Protein AF-A0A1V5RDX8-F1 (afdb_monomer_lite)

Foldseek 3Di:
DVVVLVVLVCVLVVVVVVVVVVVCVVPPPDDDLVLLLLLLLLLLLVVCVPPQKAALVSSCVSSVHDSVCLVVSVVVCVVVQQWDDDDRITGGDPVSLLSSLLLQLQLQLQLQCCCPPVVDDPLCSNVVSSVVSVVDDPVRSVVSCVVSVNDQAGQQQAGRADNVRDGDDRDFDQLLPDDAFAKWFWRHADCPPVVLVVVCVVVPNGGRWIKHFHDDDVQWTWIDTPNDIDIDGSVSSRRTGTDHDDFDKDFQLPADAQKKFFWQDQADDPVLVVLCVVLVHDHGWMKHFHDADLVRPFTWIHTPNGIRTDGSVNSRRIITRPSGMDGHDHDDDDVVVVVVVSLVVCCVPPNDVVSVVVVLVLQFLLLLLLLLLQALLLLLLLLCLCLPPNLQLLQLLVVLLVLQLLLLLLLLLLCLQQVAFLLQVCQVPDDLVVLVVLLVLLLLLLLLSLLLLLQLLLVLCCLQPVDASLVSSVVLLVLLVVLVVCVVVPPVSSRVLLSVLLVLLLVLLVVLCVLLVFDPVSNVCSNPPNDQPPPCLLSSLSNSLSNRFLLSSRSSSNVSSVVHDPPDDPVSSVVSSVSSSVSNVVNSVSSSVSSSSSSNSSNSLNVPPPDPDSDLVCSLVSCCVPRHNSSSNSSSSSSNSSSSSNSSSSLVSSQSSCCSSPVDGDDSSVSSCSSSVVSSVCVVVVPDSVVSSLSSSLSRLVSSLVRLVSSLVQLQDCVSRPVRRDDPVSSVVSVVSSVVSNVSSVVNNCVVVPD

Radius of gyration: 32.5 Å; chains: 1; bounding box: 76×80×88 Å

pLDDT: mean 79.12, std 12.33, range [37.78, 95.94]

Structure (mmCIF, N/CA/C/O backbone):
data_AF-A0A1V5RDX8-F1
#
_entry.id   AF-A0A1V5RDX8-F1
#
loop_
_atom_site.group_PDB
_atom_site.id
_atom_site.type_symbol
_atom_site.label_atom_id
_atom_site.label_alt_id
_atom_site.label_comp_id
_atom_site.label_asym_id
_atom_site.label_entity_id
_atom_site.label_seq_id
_atom_site.pdbx_PDB_ins_code
_atom_site.Cartn_x
_atom_site.Cartn_y
_atom_site.Cartn_z
_atom_site.occupancy
_atom_site.B_iso_or_equiv
_atom_site.auth_seq_id
_atom_site.auth_comp_id
_atom_site.auth_asym_id
_atom_site.auth_atom_id
_atom_site.pdbx_PDB_model_num
ATOM 1 N N . MET A 1 1 ? 13.858 -22.952 -19.327 1.00 38.81 1 MET A N 1
ATOM 2 C CA . MET A 1 1 ? 12.716 -22.166 -18.812 1.00 38.81 1 MET A CA 1
ATOM 3 C C . MET A 1 1 ? 11.873 -22.898 -17.757 1.00 38.81 1 MET A C 1
ATOM 5 O O . MET A 1 1 ? 11.894 -22.428 -16.626 1.00 38.81 1 MET A O 1
ATOM 9 N N . PRO A 1 2 ? 11.204 -24.046 -18.005 1.00 37.78 2 PRO A N 1
ATOM 10 C CA . PRO A 1 2 ? 10.277 -24.633 -17.017 1.00 37.78 2 PRO A CA 1
ATOM 11 C C . PRO A 1 2 ? 10.970 -25.169 -15.751 1.00 37.78 2 PRO A C 1
ATOM 13 O O . PRO A 1 2 ? 10.475 -24.981 -14.645 1.00 37.78 2 PRO A O 1
ATOM 16 N N . TYR A 1 3 ? 12.163 -25.757 -15.886 1.00 42.75 3 TYR A N 1
ATOM 17 C CA . TYR A 1 3 ? 12.921 -26.300 -14.751 1.00 42.75 3 TYR A CA 1
ATOM 18 C C . TYR A 1 3 ? 13.450 -25.226 -13.787 1.00 42.75 3 TYR A C 1
ATOM 20 O O . TYR A 1 3 ? 13.586 -25.499 -12.600 1.00 42.75 3 TYR A O 1
ATOM 28 N N . LEU A 1 4 ? 13.700 -24.003 -14.274 1.00 42.28 4 LEU A N 1
ATOM 29 C CA . LEU A 1 4 ? 14.187 -22.892 -13.451 1.00 42.28 4 LEU A CA 1
ATOM 30 C C . LEU A 1 4 ? 13.054 -22.303 -12.597 1.00 42.28 4 LEU A C 1
ATOM 32 O O . LEU A 1 4 ? 13.246 -22.083 -11.408 1.00 42.28 4 LEU A O 1
ATOM 36 N N . LEU A 1 5 ? 11.858 -22.131 -13.179 1.00 42.00 5 LEU A N 1
ATOM 37 C CA . LEU A 1 5 ? 10.647 -21.712 -12.462 1.00 42.00 5 LEU A CA 1
ATOM 38 C C . LEU A 1 5 ? 10.275 -22.734 -11.377 1.00 42.00 5 LEU A C 1
ATOM 40 O O . LEU A 1 5 ? 10.030 -22.358 -10.235 1.00 42.00 5 LEU A O 1
ATOM 44 N N . VAL A 1 6 ? 10.286 -24.029 -11.714 1.00 50.59 6 VAL A N 1
ATOM 45 C CA . VAL A 1 6 ? 10.005 -25.107 -10.752 1.00 50.59 6 VAL A CA 1
ATOM 46 C C . VAL A 1 6 ? 11.043 -25.124 -9.634 1.00 50.59 6 VAL A C 1
ATOM 48 O O . VAL A 1 6 ? 10.669 -25.263 -8.475 1.00 50.59 6 VAL A O 1
ATOM 51 N N . PHE A 1 7 ? 12.325 -24.931 -9.950 1.00 56.12 7 PHE A N 1
ATOM 52 C CA . PHE A 1 7 ? 13.384 -24.848 -8.947 1.00 56.12 7 PHE A CA 1
ATOM 53 C C . PHE A 1 7 ? 13.219 -23.629 -8.029 1.00 56.12 7 PHE A C 1
ATOM 55 O O . PHE A 1 7 ? 13.291 -23.779 -6.815 1.00 56.12 7 PHE A O 1
ATOM 62 N N . LEU A 1 8 ? 12.926 -22.443 -8.573 1.00 43.88 8 LEU A N 1
ATOM 63 C CA . LEU A 1 8 ? 12.753 -21.217 -7.786 1.00 43.88 8 LEU A CA 1
ATOM 64 C C . LEU A 1 8 ? 11.524 -21.299 -6.873 1.00 43.88 8 LEU A C 1
ATOM 66 O O . LEU A 1 8 ? 11.612 -21.007 -5.683 1.00 43.88 8 LEU A O 1
ATOM 70 N N . VAL A 1 9 ? 10.394 -21.771 -7.409 1.00 51.12 9 VAL A N 1
ATOM 71 C CA . VAL A 1 9 ? 9.170 -22.007 -6.634 1.00 51.12 9 VAL A CA 1
ATOM 72 C C . VAL A 1 9 ? 9.411 -23.086 -5.580 1.00 51.12 9 VAL A C 1
ATOM 74 O O . VAL A 1 9 ? 9.002 -22.908 -4.439 1.00 51.12 9 VAL A O 1
ATOM 77 N N . ALA A 1 10 ? 10.124 -24.168 -5.907 1.00 54.22 10 ALA A N 1
ATOM 78 C CA . ALA A 1 10 ? 10.460 -25.213 -4.944 1.00 54.22 10 ALA A CA 1
ATOM 79 C C . ALA A 1 10 ? 11.384 -24.706 -3.832 1.00 54.22 10 ALA A C 1
ATOM 81 O O . ALA A 1 10 ? 11.158 -25.043 -2.675 1.00 54.22 10 ALA A O 1
ATOM 82 N N . VAL A 1 11 ? 12.381 -23.875 -4.146 1.00 54.81 11 VAL A N 1
ATOM 83 C CA . VAL A 1 11 ? 13.284 -23.269 -3.155 1.00 54.81 11 VAL A CA 1
ATOM 84 C C . VAL A 1 11 ? 12.522 -22.304 -2.252 1.00 54.81 11 VAL A C 1
ATOM 86 O O . VAL A 1 11 ? 12.667 -22.379 -1.033 1.00 54.81 11 VAL A O 1
ATOM 89 N N . ILE A 1 12 ? 11.663 -21.449 -2.813 1.00 47.59 12 ILE A N 1
ATOM 90 C CA . ILE A 1 12 ? 10.869 -20.506 -2.020 1.00 47.59 12 ILE A CA 1
ATOM 91 C C . ILE A 1 12 ? 9.859 -21.254 -1.144 1.00 47.59 12 ILE A C 1
ATOM 93 O O . ILE A 1 12 ? 9.809 -21.016 0.059 1.00 47.59 12 ILE A O 1
ATOM 97 N N . VAL A 1 13 ? 9.120 -22.220 -1.697 1.00 58.03 13 VAL A N 1
ATOM 98 C CA . VAL A 1 13 ? 8.185 -23.060 -0.930 1.00 58.03 13 VAL A CA 1
ATOM 99 C C . VAL A 1 13 ? 8.927 -23.863 0.138 1.00 58.03 13 VAL A C 1
ATOM 101 O O . VAL A 1 13 ? 8.455 -23.932 1.269 1.00 58.03 13 VAL A O 1
ATOM 104 N N . ALA A 1 14 ? 10.100 -24.425 -0.162 1.00 55.81 14 ALA A N 1
ATOM 105 C CA . ALA A 1 14 ? 10.909 -25.153 0.813 1.00 55.81 14 ALA A CA 1
ATOM 106 C C . ALA A 1 14 ? 11.400 -24.246 1.948 1.00 55.81 14 ALA A C 1
ATOM 108 O O . ALA A 1 14 ? 11.361 -24.663 3.102 1.00 55.81 14 ALA A O 1
ATOM 109 N N . LEU A 1 15 ? 11.799 -23.005 1.655 1.00 47.47 15 LEU A N 1
ATOM 110 C CA . LEU A 1 15 ? 12.188 -22.015 2.663 1.00 47.47 15 LEU A CA 1
ATOM 111 C C . LEU A 1 15 ? 10.989 -21.580 3.517 1.00 47.47 15 LEU A C 1
ATOM 113 O O . LEU A 1 15 ? 11.084 -21.576 4.744 1.00 47.47 15 LEU A O 1
ATOM 117 N N . SER A 1 16 ? 9.833 -21.304 2.905 1.00 43.62 16 SER A N 1
ATOM 118 C CA . SER A 1 16 ? 8.594 -20.976 3.623 1.00 43.62 16 SER A CA 1
ATOM 119 C C . SER A 1 16 ? 8.121 -22.137 4.506 1.00 43.62 16 SER A C 1
ATOM 121 O O . SER A 1 16 ? 7.745 -21.934 5.660 1.00 43.62 16 SER A O 1
ATOM 123 N N . VAL A 1 17 ? 8.195 -23.375 4.006 1.00 58.47 17 VAL A N 1
ATOM 124 C CA . VAL A 1 17 ? 7.858 -24.588 4.763 1.00 58.47 17 VAL A CA 1
ATOM 125 C C . VAL A 1 17 ? 8.880 -24.844 5.867 1.00 58.47 17 VAL A C 1
ATOM 127 O O . VAL A 1 17 ? 8.475 -25.187 6.972 1.00 58.47 17 VAL A O 1
ATOM 130 N N . ALA A 1 18 ? 10.178 -24.639 5.634 1.00 48.19 18 ALA A N 1
ATOM 131 C CA . ALA A 1 18 ? 11.211 -24.786 6.658 1.00 48.19 18 ALA A CA 1
ATOM 132 C C . ALA A 1 18 ? 10.995 -23.809 7.820 1.00 48.19 18 ALA A C 1
ATOM 134 O O . ALA A 1 18 ? 11.092 -24.218 8.975 1.00 48.19 18 ALA A O 1
ATOM 135 N N . VAL A 1 19 ? 10.606 -22.562 7.535 1.00 46.12 19 VAL A N 1
ATOM 136 C CA . VAL A 1 19 ? 10.220 -21.571 8.554 1.00 46.12 19 VAL A CA 1
ATOM 137 C C . VAL A 1 19 ? 8.984 -22.034 9.333 1.00 46.12 19 VAL A C 1
ATOM 139 O O . VAL A 1 19 ? 9.003 -22.042 10.563 1.00 46.12 19 VAL A O 1
ATOM 142 N N . VAL A 1 20 ? 7.941 -22.516 8.647 1.00 49.28 20 VAL A N 1
ATOM 143 C CA . VAL A 1 20 ? 6.720 -23.048 9.286 1.00 49.28 20 VAL A CA 1
ATOM 144 C C . VAL A 1 20 ? 6.994 -24.323 10.096 1.00 49.28 20 VAL A C 1
ATOM 146 O O . VAL A 1 20 ? 6.368 -24.545 11.132 1.00 49.28 20 VAL A O 1
ATOM 149 N N . VAL A 1 21 ? 7.924 -25.176 9.663 1.00 53.78 21 VAL A N 1
ATOM 150 C CA . VAL A 1 21 ? 8.301 -26.424 10.345 1.00 53.78 21 VAL A CA 1
ATOM 151 C C . VAL A 1 21 ? 9.189 -26.148 11.554 1.00 53.78 21 VAL A C 1
ATOM 153 O O . VAL A 1 21 ? 8.925 -26.725 12.610 1.00 53.78 21 VAL A O 1
ATOM 156 N N . LEU A 1 22 ? 10.180 -25.253 11.445 1.00 46.34 22 LEU A N 1
ATOM 157 C CA . LEU A 1 22 ? 10.946 -24.776 12.602 1.00 46.34 22 LEU A CA 1
ATOM 158 C C . LEU A 1 22 ? 10.007 -24.146 13.637 1.00 46.34 22 LEU A C 1
ATOM 160 O O . LEU A 1 22 ? 10.119 -24.458 14.818 1.00 46.34 22 LEU A O 1
ATOM 164 N N . TRP A 1 23 ? 9.023 -23.364 13.186 1.00 42.22 23 TRP A N 1
ATOM 165 C CA . TRP A 1 23 ? 7.994 -22.753 14.029 1.00 42.22 23 TRP A CA 1
ATOM 166 C C . TRP A 1 23 ? 7.042 -23.772 14.681 1.00 42.22 23 TRP A C 1
ATOM 168 O O . TRP A 1 23 ? 6.781 -23.724 15.880 1.00 42.22 23 TRP A O 1
ATOM 178 N N . ARG A 1 24 ? 6.568 -24.779 13.935 1.00 43.88 24 ARG A N 1
ATOM 179 C CA . ARG A 1 24 ? 5.752 -25.876 14.495 1.00 43.88 24 ARG A CA 1
ATOM 180 C C . ARG A 1 24 ? 6.526 -26.756 15.473 1.00 43.88 24 ARG A C 1
ATOM 182 O O . ARG A 1 24 ? 5.892 -27.444 16.274 1.00 43.88 24 ARG A O 1
ATOM 189 N N . ARG A 1 25 ? 7.858 -26.796 15.373 1.00 40.78 25 ARG A N 1
ATOM 190 C CA . ARG A 1 25 ? 8.736 -27.486 16.328 1.00 40.78 25 ARG A CA 1
ATOM 191 C C . ARG A 1 25 ? 8.948 -26.665 17.594 1.00 40.78 25 ARG A C 1
ATOM 193 O O . ARG A 1 25 ? 8.977 -27.261 18.663 1.00 40.78 25 ARG A O 1
ATOM 200 N N . THR A 1 26 ? 9.031 -25.339 17.492 1.00 41.22 26 THR A N 1
ATOM 201 C CA . THR A 1 26 ? 9.146 -24.458 18.663 1.00 41.22 26 THR A CA 1
ATOM 202 C C . THR A 1 26 ? 7.816 -24.261 19.396 1.00 41.22 26 THR A C 1
ATOM 204 O O . THR A 1 26 ? 7.826 -24.151 20.615 1.00 41.22 26 THR A O 1
ATOM 207 N N . GLN A 1 27 ? 6.664 -24.318 18.713 1.00 40.34 27 GLN A N 1
ATOM 208 C CA . GLN A 1 27 ? 5.345 -24.189 19.359 1.00 40.34 27 GLN A CA 1
ATOM 209 C C . GLN A 1 27 ? 4.796 -25.471 20.006 1.00 40.34 27 GLN A C 1
ATOM 211 O O . GLN A 1 27 ? 3.958 -25.392 20.898 1.00 40.34 27 GLN A O 1
ATOM 216 N N . ARG A 1 28 ? 5.243 -26.667 19.600 1.00 40.19 28 ARG A N 1
ATOM 217 C CA . ARG A 1 28 ? 4.659 -27.933 20.094 1.00 40.19 28 ARG A CA 1
ATOM 218 C C . ARG A 1 28 ? 5.062 -28.338 21.517 1.00 40.19 28 ARG A C 1
ATOM 220 O O . ARG A 1 28 ? 4.609 -29.383 21.971 1.00 40.19 28 ARG A O 1
ATOM 227 N N . VAL A 1 29 ? 5.894 -27.560 22.206 1.00 42.00 29 VAL A N 1
ATOM 228 C CA . VAL A 1 29 ? 6.533 -28.002 23.456 1.00 42.00 29 VAL A CA 1
ATOM 229 C C . VAL A 1 29 ? 5.959 -27.352 24.733 1.00 42.00 29 VAL A C 1
ATOM 231 O O . VAL A 1 29 ? 6.388 -27.762 25.801 1.00 42.00 29 VAL A O 1
ATOM 234 N N . ALA A 1 30 ? 4.961 -26.443 24.709 1.00 41.06 30 ALA A N 1
ATOM 235 C CA . ALA A 1 30 ? 4.576 -25.772 25.976 1.00 41.06 30 ALA A CA 1
ATOM 236 C C . ALA A 1 30 ? 3.108 -25.391 26.305 1.00 41.06 30 ALA A C 1
ATOM 238 O O . ALA A 1 30 ? 2.855 -25.181 27.481 1.00 41.06 30 ALA A O 1
ATOM 239 N N . LEU A 1 31 ? 2.121 -25.278 25.405 1.00 50.69 31 LEU A N 1
ATOM 240 C CA . LEU A 1 31 ? 0.911 -24.482 25.749 1.00 50.69 31 LEU A CA 1
ATOM 241 C C . LEU A 1 31 ? -0.425 -25.219 25.587 1.00 50.69 31 LEU A C 1
ATOM 243 O O . LEU A 1 31 ? -1.001 -25.225 24.507 1.00 50.69 31 LEU A O 1
ATOM 247 N N . GLY A 1 32 ? -0.952 -25.827 26.652 1.00 60.44 32 GLY A N 1
ATOM 248 C CA . GLY A 1 32 ? -2.382 -26.172 26.642 1.00 60.44 32 GLY A CA 1
ATOM 249 C C . GLY A 1 32 ? -2.910 -27.003 27.807 1.00 60.44 32 GLY A C 1
ATOM 250 O O . GLY A 1 32 ? -4.115 -27.031 28.005 1.00 60.44 32 GLY A O 1
ATOM 251 N N . LEU A 1 33 ? -2.070 -27.693 28.587 1.00 67.62 33 LEU A N 1
ATOM 252 C CA . LEU A 1 33 ? -2.540 -28.362 29.814 1.00 67.62 33 LEU A CA 1
ATOM 253 C C . LEU A 1 33 ? -2.479 -27.423 31.027 1.00 67.62 33 LEU A C 1
ATOM 255 O O . LEU A 1 33 ? -3.383 -27.449 31.858 1.00 67.62 33 LEU A O 1
ATOM 259 N N . ASP A 1 34 ? -1.437 -26.592 31.107 1.00 73.50 34 ASP A N 1
ATOM 260 C CA . ASP A 1 34 ? -1.257 -25.617 32.187 1.00 73.50 34 ASP A CA 1
ATOM 261 C C . ASP A 1 34 ? -2.340 -24.535 32.171 1.00 73.50 34 ASP A C 1
ATOM 263 O O . ASP A 1 34 ? -3.005 -24.350 33.183 1.00 73.50 34 ASP A O 1
ATOM 267 N N . GLU A 1 35 ? -2.595 -23.934 31.007 1.00 78.12 35 GLU A N 1
ATOM 268 C CA . GLU A 1 35 ? -3.639 -22.919 30.779 1.00 78.12 35 GLU A CA 1
ATOM 269 C C . GLU A 1 35 ? -5.020 -23.402 31.254 1.00 78.12 35 GLU A C 1
ATOM 271 O O . GLU A 1 35 ? -5.612 -22.830 32.164 1.00 78.12 35 GLU A O 1
ATOM 276 N N . ILE A 1 36 ? -5.472 -24.565 30.767 1.00 81.94 36 ILE A N 1
ATOM 277 C CA . ILE A 1 36 ? -6.784 -25.120 31.143 1.00 81.94 36 ILE A CA 1
ATOM 278 C C . ILE A 1 36 ? -6.844 -25.453 32.648 1.00 81.94 36 ILE A C 1
ATOM 280 O O . ILE A 1 36 ? -7.900 -25.339 33.275 1.00 81.94 36 ILE A O 1
ATOM 284 N N . THR A 1 37 ? -5.729 -25.871 33.254 1.00 85.38 37 THR A N 1
ATOM 285 C CA . THR A 1 37 ? -5.672 -26.148 34.701 1.00 85.38 37 THR A CA 1
ATOM 286 C C . THR A 1 37 ? -5.804 -24.861 35.517 1.00 85.38 37 THR A C 1
ATOM 288 O O . THR A 1 37 ? -6.512 -24.846 36.524 1.00 85.38 37 THR A O 1
ATOM 291 N N . GLU A 1 38 ? -5.146 -23.787 35.084 1.00 86.62 38 GLU A N 1
ATOM 292 C CA . GLU A 1 38 ? -5.189 -22.471 35.725 1.00 86.62 38 GLU A CA 1
ATOM 293 C C . GLU A 1 38 ? -6.564 -21.803 35.588 1.00 86.62 38 GLU A C 1
ATOM 295 O O . GLU A 1 38 ? -7.093 -21.303 36.581 1.00 86.62 38 GLU A O 1
ATOM 300 N N . ASP A 1 39 ? -7.216 -21.905 34.430 1.00 85.88 39 ASP A N 1
ATOM 301 C CA . ASP A 1 39 ? -8.591 -21.413 34.250 1.00 85.88 39 ASP A CA 1
ATOM 302 C C . ASP A 1 39 ? -9.601 -22.189 35.095 1.00 85.88 39 ASP A C 1
ATOM 304 O O . ASP A 1 39 ? -10.494 -21.615 35.726 1.00 85.88 39 ASP A O 1
ATOM 308 N N . THR A 1 40 ? -9.417 -23.508 35.202 1.00 88.75 40 THR A N 1
ATOM 309 C CA . THR A 1 40 ? -10.241 -24.332 36.094 1.00 88.75 40 THR A CA 1
ATOM 310 C C . THR A 1 40 ? -10.052 -23.931 37.558 1.00 88.75 40 THR A C 1
ATOM 312 O O . THR A 1 40 ? -11.007 -23.975 38.336 1.00 88.75 40 THR A O 1
ATOM 315 N N . LEU A 1 41 ? -8.844 -23.515 37.950 1.00 91.19 41 LEU A N 1
ATOM 316 C CA . LEU A 1 41 ? -8.572 -23.026 39.300 1.00 91.19 41 LEU A CA 1
ATOM 317 C C . LEU A 1 41 ? -9.287 -21.694 39.585 1.00 91.19 41 LEU A C 1
ATOM 319 O O . LEU A 1 41 ? -9.846 -21.548 40.674 1.00 91.19 41 LEU A O 1
ATOM 323 N N . LYS A 1 42 ? -9.330 -20.757 38.626 1.00 89.06 42 LYS A N 1
ATOM 324 C CA . LYS A 1 42 ? -10.110 -19.509 38.762 1.00 89.06 42 LYS A CA 1
ATOM 325 C C . LYS A 1 42 ? -11.596 -19.814 38.962 1.00 89.06 42 LYS A C 1
ATOM 327 O O . LYS A 1 42 ? -12.201 -19.338 39.921 1.00 89.06 42 LYS A O 1
ATOM 332 N N . ALA A 1 43 ? -12.166 -20.682 38.126 1.00 87.25 43 ALA A N 1
ATOM 333 C CA . ALA A 1 43 ? -13.563 -21.100 38.251 1.00 87.25 43 ALA A CA 1
ATOM 334 C C . ALA A 1 43 ? -13.852 -21.775 39.606 1.00 87.25 43 ALA A C 1
ATOM 336 O O . ALA A 1 43 ? -14.878 -21.508 40.236 1.00 87.25 43 ALA A O 1
ATOM 337 N N . LEU A 1 44 ? -12.926 -22.611 40.093 1.00 89.75 44 LEU A N 1
ATOM 338 C CA . LEU A 1 44 ? -13.027 -23.235 41.414 1.00 89.75 44 LEU A CA 1
ATOM 339 C C . LEU A 1 44 ? -13.028 -22.187 42.539 1.00 89.75 44 LEU A C 1
ATOM 341 O O . LEU A 1 44 ? -13.809 -22.314 43.481 1.00 89.75 44 LEU A O 1
ATOM 345 N N . TYR A 1 45 ? -12.199 -21.144 42.430 1.00 90.12 45 TYR A N 1
ATOM 346 C CA . TYR A 1 45 ? -12.145 -20.040 43.391 1.00 90.12 45 TYR A CA 1
ATOM 347 C C . TYR A 1 45 ? -13.462 -19.250 43.445 1.00 90.12 45 TYR A C 1
ATOM 349 O O . TYR A 1 45 ? -14.002 -19.042 44.534 1.00 90.12 45 TYR A O 1
ATOM 357 N N . HIS A 1 46 ? -14.036 -18.880 42.295 1.00 84.81 46 HIS A N 1
ATOM 358 C CA . HIS A 1 46 ? -15.315 -18.159 42.246 1.00 84.81 46 HIS A CA 1
ATOM 359 C C . HIS A 1 46 ? -16.454 -18.967 42.876 1.00 84.81 46 HIS A C 1
ATOM 361 O O . HIS A 1 46 ? -17.200 -18.441 43.703 1.00 84.81 46 HIS A O 1
ATOM 367 N N . LEU A 1 47 ? -16.539 -20.264 42.560 1.00 84.88 47 LEU A N 1
ATOM 368 C CA . LEU A 1 47 ? -17.533 -21.156 43.155 1.00 84.88 47 LEU A CA 1
ATOM 369 C C . LEU A 1 47 ? -17.313 -21.336 44.667 1.00 84.88 47 LEU A C 1
ATOM 371 O O . LEU A 1 47 ? -18.284 -21.352 45.426 1.00 84.88 47 LEU A O 1
ATOM 375 N N . SER A 1 48 ? -16.055 -21.385 45.128 1.00 86.06 48 SER A N 1
ATOM 376 C CA . SER A 1 48 ? -15.751 -21.556 46.557 1.00 86.06 48 SER A CA 1
ATOM 377 C C . SER A 1 48 ? -16.188 -20.391 47.450 1.00 86.06 48 SER A C 1
ATOM 379 O O . SER A 1 48 ? -16.326 -20.556 48.661 1.00 86.06 48 SER A O 1
ATOM 381 N N . ARG A 1 49 ? -16.454 -19.210 46.866 1.00 81.94 49 ARG A N 1
ATOM 382 C CA . ARG A 1 49 ? -16.995 -18.058 47.608 1.00 81.94 49 ARG A CA 1
ATOM 383 C C . ARG A 1 49 ? -18.452 -18.257 48.027 1.00 81.94 49 ARG A C 1
ATOM 385 O O . ARG A 1 49 ? -18.901 -17.592 48.956 1.00 81.94 49 ARG A O 1
ATOM 392 N N . GLN A 1 50 ? -19.181 -19.131 47.335 1.00 76.81 50 GLN A N 1
ATOM 393 C CA . GLN A 1 50 ? -20.593 -19.413 47.596 1.00 76.81 50 GLN A CA 1
ATOM 394 C C . GLN A 1 50 ? -20.777 -20.748 48.326 1.00 76.81 50 GLN A C 1
ATOM 396 O O . GLN A 1 50 ? -21.598 -20.845 49.237 1.00 76.81 50 GLN A O 1
ATOM 401 N N . GLU A 1 51 ? -19.997 -21.766 47.957 1.00 77.06 51 GLU A N 1
ATOM 402 C CA . GLU A 1 51 ? -20.104 -23.123 48.495 1.00 77.06 51 GLU A CA 1
ATOM 403 C C . GLU A 1 51 ? -18.737 -23.658 48.938 1.00 77.06 51 GLU A C 1
ATOM 405 O O . GLU A 1 51 ? -17.742 -23.507 48.243 1.00 77.06 51 GLU A O 1
ATOM 410 N N . LEU A 1 52 ? -18.672 -24.353 50.078 1.00 77.00 52 LEU A N 1
ATOM 411 C CA . LEU A 1 52 ? -17.399 -24.871 50.603 1.00 77.00 52 LEU A CA 1
ATOM 412 C C . LEU A 1 52 ? -16.850 -26.080 49.811 1.00 77.00 52 LEU A C 1
ATOM 414 O O . LEU A 1 52 ? -15.659 -26.380 49.892 1.00 77.00 52 LEU A O 1
ATOM 418 N N . LEU A 1 53 ? -17.719 -26.803 49.095 1.00 86.06 53 LEU A N 1
ATOM 419 C CA . LEU A 1 53 ? -17.406 -28.054 48.401 1.00 86.06 53 LEU A CA 1
ATOM 420 C C . LEU A 1 53 ? -18.037 -28.061 47.003 1.00 86.06 53 LEU A C 1
ATOM 422 O O . LEU A 1 53 ? -19.260 -28.063 46.882 1.00 86.06 53 LEU A O 1
ATOM 426 N N . ILE A 1 54 ? -17.217 -28.104 45.949 1.00 91.31 54 ILE A N 1
ATOM 427 C CA . ILE A 1 54 ? -17.679 -27.874 44.575 1.00 91.31 54 ILE A CA 1
ATOM 428 C C . ILE A 1 54 ? -17.863 -29.185 43.814 1.00 91.31 54 ILE A C 1
ATOM 430 O O . ILE A 1 54 ? -16.931 -29.971 43.638 1.00 91.31 54 ILE A O 1
ATOM 434 N N . GLN A 1 55 ? -19.080 -29.403 43.316 1.00 90.94 55 GLN A N 1
ATOM 435 C CA . GLN A 1 55 ? -19.440 -30.598 42.552 1.00 90.94 55 GLN A CA 1
ATOM 436 C C . GLN A 1 55 ? -18.890 -30.555 41.111 1.00 90.94 55 GLN A C 1
ATOM 438 O O . GLN A 1 55 ? -18.912 -29.489 40.484 1.00 90.94 55 GLN A O 1
ATOM 443 N N . PRO A 1 56 ? -18.523 -31.708 40.506 1.00 88.06 56 PRO A N 1
ATOM 444 C CA . PRO A 1 56 ? -17.982 -31.774 39.144 1.00 88.06 56 PRO A CA 1
ATOM 445 C C . PRO A 1 56 ? -18.829 -31.044 38.106 1.00 88.06 56 PRO A C 1
ATOM 447 O O . PRO A 1 56 ? -18.309 -30.350 37.241 1.00 88.06 56 PRO A O 1
ATOM 450 N N . ARG A 1 57 ? -20.159 -31.178 38.191 1.00 85.25 57 ARG A N 1
ATOM 451 C CA . ARG A 1 57 ? -21.083 -30.563 37.227 1.00 85.25 57 ARG A CA 1
ATOM 452 C C . ARG A 1 57 ? -21.051 -29.036 37.274 1.00 85.25 57 ARG A C 1
ATOM 454 O O . ARG A 1 57 ? -21.199 -28.414 36.226 1.00 85.25 57 ARG A O 1
ATOM 461 N N . ALA A 1 58 ? -20.881 -28.455 38.462 1.00 83.75 58 ALA A N 1
ATOM 462 C CA . ALA A 1 58 ? -20.784 -27.011 38.635 1.00 83.75 58 ALA A CA 1
ATOM 463 C C . ALA A 1 58 ? -19.449 -26.501 38.079 1.00 83.75 58 ALA A C 1
ATOM 465 O O . ALA A 1 58 ? -19.443 -25.576 37.270 1.00 83.75 58 ALA A O 1
ATOM 466 N N . LEU A 1 59 ? -18.344 -27.179 38.410 1.00 86.50 59 LEU A N 1
ATOM 467 C CA . LEU A 1 59 ? -17.014 -26.783 37.949 1.00 86.50 59 LEU A CA 1
ATOM 468 C C . LEU A 1 59 ? -16.833 -26.956 36.436 1.00 86.50 59 LEU A C 1
ATOM 470 O O . LEU A 1 59 ? -16.311 -26.066 35.776 1.00 86.50 59 LEU A O 1
ATOM 474 N N . VAL A 1 60 ? -17.316 -28.065 35.865 1.00 86.12 60 VAL A N 1
ATOM 475 C CA . VAL A 1 60 ? -17.262 -28.314 34.415 1.00 86.12 60 VAL A CA 1
ATOM 476 C C . VAL A 1 60 ? -18.035 -27.250 33.639 1.00 86.12 60 VAL A C 1
ATOM 478 O O . VAL A 1 60 ? -17.599 -26.841 32.566 1.00 86.12 60 VAL A O 1
ATOM 481 N N . ARG A 1 61 ? -19.164 -26.781 34.186 1.00 83.44 61 ARG A N 1
ATOM 482 C CA . ARG A 1 61 ? -19.953 -25.704 33.582 1.00 83.44 61 ARG A CA 1
ATOM 483 C C . ARG A 1 61 ? -19.242 -24.355 33.692 1.00 83.44 61 ARG A C 1
ATOM 485 O O . ARG A 1 61 ? -19.156 -23.665 32.686 1.00 83.44 61 ARG A O 1
ATOM 492 N N . ALA A 1 62 ? -18.750 -24.001 34.879 1.00 78.94 62 ALA A N 1
ATOM 493 C CA . ALA A 1 62 ? -18.108 -22.711 35.126 1.00 78.94 62 ALA A CA 1
ATOM 494 C C . ALA A 1 62 ? -16.786 -22.556 34.353 1.00 78.94 62 ALA A C 1
ATOM 496 O O . ALA A 1 62 ? -16.549 -21.523 33.749 1.00 78.94 62 ALA A O 1
ATOM 497 N N . ALA A 1 63 ? -15.965 -23.608 34.294 1.00 80.94 63 ALA A N 1
ATOM 498 C CA . ALA A 1 63 ? -14.688 -23.604 33.574 1.00 80.94 63 ALA A CA 1
ATOM 499 C C . ALA A 1 63 ? -14.811 -23.974 32.080 1.00 80.94 63 ALA A C 1
ATOM 501 O O . ALA A 1 63 ? -13.801 -24.200 31.417 1.00 80.94 63 ALA A O 1
ATOM 502 N N . ASN A 1 64 ? -16.036 -24.124 31.555 1.00 79.81 64 ASN A N 1
ATOM 503 C CA . ASN A 1 64 ? -16.310 -24.554 30.176 1.00 79.81 64 ASN A CA 1
ATOM 504 C C . ASN A 1 64 ? -15.512 -25.810 29.741 1.00 79.81 64 ASN A C 1
ATOM 506 O O . ASN A 1 64 ? -15.008 -25.924 28.620 1.00 79.81 64 ASN A O 1
ATOM 510 N N . LEU A 1 65 ? -15.366 -26.774 30.653 1.00 80.69 65 LEU A N 1
ATOM 511 C CA . LEU A 1 65 ? -14.549 -27.967 30.448 1.00 80.69 65 LEU A CA 1
ATOM 512 C C . LEU A 1 65 ? -15.289 -29.031 29.637 1.00 80.69 65 LEU A C 1
ATOM 514 O O . LEU A 1 65 ? -16.487 -29.262 29.799 1.00 80.69 65 LEU A O 1
ATOM 518 N N . GLN A 1 66 ? -14.550 -29.799 28.833 1.00 79.81 66 GLN A N 1
ATOM 519 C CA . GLN A 1 66 ? -15.088 -31.057 28.316 1.00 79.81 66 GLN A CA 1
ATOM 520 C C . GLN A 1 66 ? -15.236 -32.062 29.473 1.00 79.81 66 GLN A C 1
ATOM 522 O O . GLN A 1 66 ? -14.242 -32.320 30.157 1.00 79.81 66 GLN A O 1
ATOM 527 N N . PRO A 1 67 ? -16.408 -32.704 29.668 1.00 76.81 67 PRO A N 1
ATOM 528 C CA . PRO A 1 67 ? -16.638 -33.610 30.799 1.00 76.81 67 PRO A CA 1
ATOM 529 C C . PRO A 1 67 ? -15.582 -34.718 30.945 1.00 76.81 67 PRO A C 1
ATOM 531 O O . PRO A 1 67 ? -15.185 -35.054 32.055 1.00 76.81 67 PRO A O 1
ATOM 534 N N . GLY A 1 68 ? -15.059 -35.240 29.827 1.00 77.31 68 GLY A N 1
ATOM 535 C CA . GLY A 1 68 ? -14.012 -36.269 29.822 1.00 77.31 68 GLY A CA 1
ATOM 536 C C . GLY A 1 68 ? -12.626 -35.802 30.294 1.00 77.31 68 GLY A C 1
ATOM 537 O O . GLY A 1 68 ? -11.763 -36.639 30.539 1.00 77.31 68 GLY A O 1
ATOM 538 N N . ARG A 1 69 ? -12.393 -34.489 30.433 1.00 81.44 69 ARG A N 1
ATOM 539 C CA . ARG A 1 69 ? -11.125 -33.917 30.922 1.00 81.44 69 ARG A CA 1
ATOM 540 C C . ARG A 1 69 ? -11.127 -33.623 32.423 1.00 81.44 69 ARG A C 1
ATOM 542 O O . ARG A 1 69 ? -10.057 -33.377 32.972 1.00 81.44 69 ARG A O 1
ATOM 549 N N . TYR A 1 70 ? -12.285 -33.697 33.087 1.00 86.00 70 TYR A N 1
ATOM 550 C CA . TYR A 1 70 ? -12.414 -33.376 34.512 1.00 86.00 70 TYR A CA 1
ATOM 551 C C . TYR A 1 70 ? -11.450 -34.186 35.382 1.00 86.00 70 TYR A C 1
ATOM 553 O O . TYR A 1 70 ? -10.697 -33.603 36.149 1.00 86.00 70 TYR A O 1
ATOM 561 N N . ALA A 1 71 ? -11.405 -35.511 35.214 1.00 85.00 71 ALA A N 1
ATOM 562 C CA . ALA A 1 71 ? -10.558 -36.378 36.036 1.00 85.00 71 ALA A CA 1
ATOM 563 C C . ALA A 1 71 ? -9.058 -36.041 35.915 1.00 85.00 71 ALA A C 1
ATOM 565 O O . ALA A 1 71 ? -8.334 -36.069 36.909 1.00 85.00 71 ALA A O 1
ATOM 566 N N . LEU A 1 72 ? -8.601 -35.681 34.709 1.00 85.00 72 LEU A N 1
ATOM 567 C CA . LEU A 1 72 ? -7.213 -35.288 34.459 1.00 85.00 72 LEU A CA 1
ATOM 568 C C . LEU A 1 72 ? -6.872 -33.973 35.171 1.00 85.00 72 LEU A C 1
ATOM 570 O O . LEU A 1 72 ? -5.844 -33.885 35.834 1.00 85.00 72 LEU A O 1
ATOM 574 N N . ILE A 1 73 ? -7.746 -32.970 35.062 1.00 87.38 73 ILE A N 1
ATOM 575 C CA . ILE A 1 73 ? -7.520 -31.649 35.662 1.00 87.38 73 ILE A CA 1
ATOM 576 C C . ILE A 1 73 ? -7.701 -31.687 37.176 1.00 87.38 73 ILE A C 1
ATOM 578 O O . ILE A 1 73 ? -6.889 -31.117 37.892 1.00 87.38 73 ILE A O 1
ATOM 582 N N . ALA A 1 74 ? -8.699 -32.408 37.684 1.00 87.62 74 ALA A N 1
ATOM 583 C CA . ALA A 1 74 ? -8.875 -32.629 39.115 1.00 87.62 74 ALA A CA 1
ATOM 584 C C . ALA A 1 74 ? -7.621 -33.281 39.722 1.00 87.62 74 ALA A C 1
ATOM 586 O O . ALA A 1 74 ? -7.092 -32.792 40.719 1.00 87.62 74 ALA A O 1
ATOM 587 N N . SER A 1 75 ? -7.072 -34.309 39.062 1.00 85.88 75 SER A N 1
ATOM 588 C CA . SER A 1 75 ? -5.805 -34.920 39.475 1.00 85.88 75 SER A CA 1
ATOM 589 C C . SER A 1 75 ? -4.639 -33.927 39.449 1.00 85.88 75 SER A C 1
ATOM 591 O O . SER A 1 75 ? -3.766 -34.005 40.312 1.00 85.88 75 SER A O 1
ATOM 593 N N . GLU A 1 76 ? -4.598 -33.013 38.481 1.00 87.50 76 GLU A N 1
ATOM 594 C CA . GLU A 1 76 ? -3.548 -32.000 38.359 1.00 87.50 76 GLU A CA 1
ATOM 595 C C . GLU A 1 76 ? -3.647 -30.927 39.457 1.00 87.50 76 GLU A C 1
ATOM 597 O O . GLU A 1 76 ? -2.648 -30.617 40.111 1.00 87.50 76 GLU A O 1
ATOM 602 N N . LEU A 1 77 ? -4.857 -30.427 39.729 1.00 91.00 77 LEU A N 1
ATOM 603 C CA . LEU A 1 77 ? -5.149 -29.484 40.812 1.00 91.00 77 LEU A CA 1
ATOM 604 C C . LEU A 1 77 ? -4.792 -30.075 42.182 1.00 91.00 77 LEU A C 1
ATOM 606 O O . LEU A 1 77 ? -4.206 -29.385 43.020 1.00 91.00 77 LEU A O 1
ATOM 610 N N . THR A 1 78 ? -5.081 -31.361 42.404 1.00 91.44 78 THR A N 1
ATOM 611 C CA . THR A 1 78 ? -4.692 -32.061 43.636 1.00 91.44 78 THR A CA 1
ATOM 612 C C . THR A 1 78 ? -3.191 -32.317 43.708 1.00 91.44 78 THR A C 1
ATOM 614 O O . THR A 1 78 ? -2.577 -32.084 44.751 1.00 91.44 78 THR A O 1
ATOM 617 N N . ARG A 1 79 ? -2.550 -32.700 42.595 1.00 90.44 79 ARG A N 1
ATOM 618 C CA . ARG A 1 79 ? -1.091 -32.896 42.526 1.00 90.44 79 ARG A CA 1
ATOM 619 C C . ARG A 1 79 ? -0.320 -31.619 42.863 1.00 90.44 79 ARG A C 1
ATOM 621 O O . ARG A 1 79 ? 0.673 -31.683 43.585 1.00 90.44 79 ARG A O 1
ATOM 628 N N . ARG A 1 80 ? -0.791 -30.465 42.380 1.00 89.88 80 ARG A N 1
ATOM 629 C CA . ARG A 1 80 ? -0.207 -29.139 42.662 1.00 89.88 80 ARG A CA 1
ATOM 630 C C . ARG A 1 80 ? -0.555 -28.594 44.046 1.00 89.88 80 ARG A C 1
ATOM 632 O O . ARG A 1 80 ? -0.065 -27.530 44.415 1.00 89.88 80 ARG A O 1
ATOM 639 N N . ARG A 1 81 ? -1.369 -29.320 44.825 1.00 91.88 81 ARG A N 1
ATOM 640 C CA . ARG A 1 81 ? -1.919 -28.871 46.113 1.00 91.88 81 ARG A CA 1
ATOM 641 C C . ARG A 1 81 ? -2.687 -27.556 45.977 1.00 91.88 81 ARG A C 1
ATOM 643 O O . ARG A 1 81 ? -2.606 -26.705 46.854 1.00 91.88 81 ARG A O 1
ATOM 650 N N . TRP A 1 82 ? -3.386 -27.357 44.863 1.00 92.50 82 TRP A N 1
ATOM 651 C CA . TRP A 1 82 ? -4.291 -26.223 44.672 1.00 92.50 82 TRP A CA 1
ATOM 652 C C . TRP A 1 82 ? -5.715 -26.574 45.114 1.00 92.50 82 TRP A C 1
ATOM 654 O O . TRP A 1 82 ? -6.399 -25.723 45.680 1.00 92.50 82 TRP A O 1
ATOM 664 N N . ALA A 1 83 ? -6.116 -27.841 44.998 1.00 92.94 83 ALA A N 1
ATOM 665 C CA . ALA A 1 83 ? -7.384 -28.353 45.512 1.00 92.94 83 ALA A CA 1
ATOM 666 C C . ALA A 1 83 ? -7.210 -29.684 46.264 1.00 92.94 83 ALA A C 1
ATOM 668 O O . ALA A 1 83 ? -6.286 -30.447 45.997 1.00 92.94 83 ALA A O 1
ATOM 669 N N . GLU A 1 84 ? -8.121 -29.983 47.180 1.00 91.50 84 GLU A N 1
ATOM 670 C CA . GLU A 1 84 ? -8.264 -31.277 47.845 1.00 91.50 84 GLU A CA 1
ATOM 671 C C . GLU A 1 84 ? -9.505 -31.986 47.301 1.00 91.50 84 GLU A C 1
ATOM 673 O O . GLU A 1 84 ? -10.556 -31.368 47.132 1.00 91.50 84 GLU A O 1
ATOM 678 N N . ALA A 1 85 ? -9.370 -33.277 47.002 1.00 88.69 85 ALA A N 1
ATOM 679 C CA . ALA A 1 85 ? -10.477 -34.097 46.531 1.00 88.69 85 ALA A CA 1
ATOM 680 C C . ALA A 1 85 ? -11.208 -34.738 47.717 1.00 88.69 85 ALA A C 1
ATOM 682 O O . ALA A 1 85 ? -10.582 -35.380 48.563 1.00 88.69 85 ALA A O 1
ATOM 683 N N . GLU A 1 86 ? -12.532 -34.596 47.748 1.00 86.75 86 GLU A N 1
ATOM 684 C CA . GLU A 1 86 ? -13.417 -35.254 48.709 1.00 86.75 86 GLU A CA 1
ATOM 685 C C . GLU A 1 86 ? -14.509 -35.999 47.927 1.00 86.75 86 GLU A C 1
ATOM 687 O O . GLU A 1 86 ? -15.523 -35.437 47.506 1.00 86.75 86 GLU A O 1
ATOM 692 N N . GLY A 1 87 ? -14.250 -37.279 47.640 1.00 84.56 87 GLY A N 1
ATOM 693 C CA . GLY A 1 87 ? -15.012 -38.031 46.642 1.00 84.56 87 GLY A CA 1
ATOM 694 C C . GLY A 1 87 ? -14.763 -37.482 45.234 1.00 84.56 87 GLY A C 1
ATOM 695 O O . GLY A 1 87 ? -13.615 -37.293 44.841 1.00 84.56 87 GLY A O 1
ATOM 696 N N . ASP A 1 88 ? -15.838 -37.212 44.490 1.00 81.75 88 ASP A N 1
ATOM 697 C CA . ASP A 1 88 ? -15.758 -36.570 43.171 1.00 81.75 88 ASP A CA 1
ATOM 698 C C . ASP A 1 88 ? -15.696 -35.035 43.256 1.00 81.75 88 ASP A C 1
ATOM 700 O O . ASP A 1 88 ? -15.431 -34.381 42.249 1.00 81.75 88 ASP A O 1
ATOM 704 N N . ALA A 1 89 ? -15.944 -34.441 44.427 1.00 88.75 89 ALA A N 1
ATOM 705 C CA . ALA A 1 89 ? -15.973 -32.994 44.611 1.00 88.75 89 ALA A CA 1
ATOM 706 C C . ALA A 1 89 ? -14.586 -32.426 44.953 1.00 88.75 89 ALA A C 1
ATOM 708 O O . ALA A 1 89 ? -13.719 -33.124 45.486 1.00 88.75 89 ALA A O 1
ATOM 709 N N . LEU A 1 90 ? -14.387 -31.140 44.659 1.00 91.38 90 LEU A N 1
ATOM 710 C CA . LEU A 1 90 ? -13.143 -30.424 44.935 1.00 91.38 90 LEU A CA 1
ATOM 711 C C . LEU A 1 90 ? -13.362 -29.316 45.963 1.00 91.38 90 LEU A C 1
ATOM 713 O O . LEU A 1 90 ? -14.323 -28.549 45.884 1.00 91.38 90 LEU A O 1
ATOM 717 N N . ARG A 1 91 ? -12.417 -29.202 46.895 1.00 92.50 91 ARG A N 1
ATOM 718 C CA . ARG A 1 91 ? -12.285 -28.082 47.827 1.00 92.50 91 ARG A CA 1
ATOM 719 C C . ARG A 1 91 ? -11.016 -27.308 47.507 1.00 92.50 91 ARG A C 1
ATOM 721 O O . ARG A 1 91 ? -9.946 -27.904 47.401 1.00 92.50 91 ARG A O 1
ATOM 728 N N . ILE A 1 92 ? -11.103 -25.989 47.367 1.00 93.12 92 ILE A N 1
ATOM 729 C CA . ILE A 1 92 ? -9.909 -25.167 47.160 1.00 93.12 92 ILE A CA 1
ATOM 730 C C . ILE A 1 92 ? -9.044 -25.145 48.431 1.00 93.12 92 ILE A C 1
ATOM 732 O O . ILE A 1 92 ? -9.546 -25.149 49.553 1.00 93.12 92 ILE A O 1
ATOM 736 N N . THR A 1 93 ? -7.724 -25.159 48.263 1.00 92.88 93 THR A N 1
ATOM 737 C CA . THR A 1 93 ? -6.766 -25.021 49.373 1.00 92.88 93 THR A CA 1
ATOM 738 C C . THR A 1 93 ? -6.289 -23.574 49.489 1.00 92.88 93 THR A C 1
ATOM 740 O O . THR A 1 93 ? -6.353 -22.824 48.520 1.00 92.88 93 THR A O 1
ATOM 743 N N . ARG A 1 94 ? -5.665 -23.194 50.613 1.00 88.62 94 ARG A N 1
ATOM 744 C CA . ARG A 1 94 ? -5.025 -21.865 50.754 1.00 88.62 94 ARG A CA 1
ATOM 745 C C . ARG A 1 94 ? -3.936 -21.578 49.708 1.00 88.62 94 ARG A C 1
ATOM 747 O O . ARG A 1 94 ? -3.641 -20.424 49.408 1.00 88.62 94 ARG A O 1
ATOM 754 N N . SER A 1 95 ? -3.258 -22.606 49.199 1.00 89.75 95 SER A N 1
ATOM 755 C CA . SER A 1 95 ? -2.305 -22.464 48.087 1.00 89.75 95 SER A CA 1
ATOM 756 C C . SER A 1 95 ? -3.019 -22.242 46.758 1.00 89.75 95 SER A C 1
ATOM 758 O O . SER A 1 95 ? -2.555 -21.427 45.967 1.00 89.75 95 SER A O 1
ATOM 760 N N . GLY A 1 96 ? -4.147 -22.920 46.535 1.00 90.06 96 GLY A N 1
ATOM 761 C CA . GLY A 1 96 ? -5.001 -22.696 45.369 1.00 90.06 96 GLY A CA 1
ATOM 762 C C . GLY A 1 96 ? -5.629 -21.308 45.354 1.00 90.06 96 GLY A C 1
ATOM 763 O O . GLY A 1 96 ? -5.586 -20.652 44.325 1.00 90.06 96 GLY A O 1
ATOM 764 N N . GLU A 1 97 ? -6.130 -20.825 46.494 1.00 89.62 97 GLU A N 1
ATOM 765 C CA . GLU A 1 97 ? -6.691 -19.472 46.623 1.00 89.62 97 GLU A CA 1
ATOM 766 C C . GLU A 1 97 ? -5.662 -18.397 46.268 1.00 89.62 97 GLU A C 1
ATOM 768 O O . GLU A 1 97 ? -5.945 -17.517 45.460 1.00 89.62 97 GLU A O 1
ATOM 773 N N . ARG A 1 98 ? -4.441 -18.493 46.815 1.00 87.81 98 ARG A N 1
ATOM 774 C CA . ARG A 1 98 ? -3.362 -17.548 46.483 1.00 87.81 98 ARG A CA 1
ATOM 775 C C . ARG A 1 98 ? -3.024 -17.571 44.998 1.00 87.81 98 ARG A C 1
ATOM 777 O O . ARG A 1 98 ? -2.936 -16.514 44.387 1.00 87.81 98 ARG A O 1
ATOM 784 N N . ARG A 1 99 ? -2.894 -18.762 44.404 1.00 88.50 99 ARG A N 1
ATOM 785 C CA . ARG A 1 99 ? -2.595 -18.882 42.973 1.00 88.50 99 ARG A CA 1
ATOM 786 C C . ARG A 1 99 ? -3.738 -18.367 42.094 1.00 88.50 99 ARG A C 1
ATOM 788 O O . ARG A 1 99 ? -3.473 -17.713 41.094 1.00 88.50 99 ARG A O 1
ATOM 795 N N . ALA A 1 100 ? -4.991 -18.619 42.466 1.00 88.81 100 ALA A N 1
ATOM 796 C CA . ALA A 1 100 ? -6.151 -18.085 41.758 1.00 88.81 100 ALA A CA 1
ATOM 797 C C . ALA A 1 100 ? -6.156 -16.550 41.780 1.00 88.81 100 ALA A C 1
ATOM 799 O O . ALA A 1 100 ? -6.349 -15.922 40.745 1.00 88.81 100 ALA A O 1
ATOM 800 N N . LEU A 1 101 ? -5.878 -15.945 42.939 1.00 88.94 101 LEU A N 1
ATOM 801 C CA . LEU A 1 101 ? -5.797 -14.492 43.091 1.00 88.94 101 LEU A CA 1
ATOM 802 C C . LEU A 1 101 ? -4.627 -13.876 42.314 1.00 88.94 101 LEU A C 1
ATOM 804 O O . LEU A 1 101 ? -4.796 -12.808 41.734 1.00 88.94 101 LEU A O 1
ATOM 808 N N . GLU A 1 102 ? -3.474 -14.548 42.247 1.00 86.75 102 GLU A N 1
ATOM 809 C CA . GLU A 1 102 ? -2.353 -14.136 41.388 1.00 86.75 102 GLU A CA 1
ATOM 810 C C . GLU A 1 102 ? -2.754 -14.098 39.908 1.00 86.75 102 GLU A C 1
ATOM 812 O O . GLU A 1 102 ? -2.450 -13.125 39.218 1.00 86.75 102 GLU A O 1
ATOM 817 N N . LEU A 1 103 ? -3.460 -15.130 39.436 1.00 87.38 103 LEU A N 1
ATOM 818 C CA . LEU A 1 103 ? -3.940 -15.213 38.056 1.00 87.38 103 LEU A CA 1
ATOM 819 C C . LEU A 1 103 ? -4.991 -14.132 37.768 1.00 87.38 103 LEU A C 1
ATOM 821 O O . LEU A 1 103 ? -4.857 -13.392 36.803 1.00 87.38 103 LEU A O 1
ATOM 825 N N . ILE A 1 104 ? -5.977 -13.958 38.655 1.00 88.00 104 ILE A N 1
ATOM 826 C CA . ILE A 1 104 ? -7.000 -12.903 38.536 1.00 88.00 104 ILE A CA 1
ATOM 827 C C . ILE A 1 104 ? -6.352 -11.509 38.528 1.00 88.00 104 ILE A C 1
ATOM 829 O O . ILE A 1 104 ? -6.744 -10.645 37.745 1.00 88.00 104 ILE A O 1
ATOM 833 N N . ARG A 1 105 ? -5.336 -11.278 39.371 1.00 88.44 105 ARG A N 1
ATOM 834 C CA . ARG A 1 105 ? -4.565 -10.026 39.383 1.00 88.44 105 ARG A CA 1
ATOM 835 C C . ARG A 1 105 ? -3.849 -9.797 38.055 1.00 88.44 105 ARG A C 1
ATOM 837 O O . ARG A 1 105 ? -3.915 -8.688 37.529 1.00 88.44 105 ARG A O 1
ATOM 844 N N . ALA A 1 106 ? -3.184 -10.820 37.520 1.00 87.06 106 ALA A N 1
ATOM 845 C CA . ALA A 1 106 ? -2.493 -10.736 36.238 1.00 87.06 106 ALA A CA 1
ATOM 846 C C . ALA A 1 106 ? -3.467 -10.414 35.095 1.00 87.06 106 ALA A C 1
ATOM 848 O O . ALA A 1 106 ? -3.227 -9.463 34.350 1.00 87.06 106 ALA A O 1
ATOM 849 N N . HIS A 1 107 ? -4.586 -11.139 35.018 1.00 87.50 107 HIS A N 1
ATOM 850 C CA . HIS A 1 107 ? -5.658 -10.923 34.043 1.00 87.50 107 HIS A CA 1
ATOM 851 C C . HIS A 1 107 ? -6.153 -9.474 34.048 1.00 87.50 107 HIS A C 1
ATOM 853 O O . HIS A 1 107 ? -6.060 -8.765 33.047 1.00 87.50 107 HIS A O 1
ATOM 859 N N . ARG A 1 108 ? -6.581 -8.990 35.217 1.00 87.75 108 ARG A N 1
ATOM 860 C CA . ARG A 1 108 ? -7.175 -7.657 35.391 1.00 87.75 108 ARG A CA 1
ATOM 861 C C . ARG A 1 108 ? -6.202 -6.509 35.118 1.00 87.75 108 ARG A C 1
ATOM 863 O O . ARG A 1 108 ? -6.589 -5.460 34.597 1.00 87.75 108 ARG A O 1
ATOM 870 N N . LEU A 1 109 ? -4.923 -6.684 35.459 1.00 87.88 109 LEU A N 1
ATOM 871 C CA . LEU A 1 109 ? -3.886 -5.702 35.133 1.00 87.88 109 LEU A CA 1
ATOM 872 C C . LEU A 1 109 ? -3.601 -5.655 33.630 1.00 87.88 109 LEU A C 1
ATOM 874 O O . LEU A 1 109 ? -3.413 -4.565 33.087 1.00 87.88 109 LEU A O 1
ATOM 878 N N . TRP A 1 110 ? -3.618 -6.804 32.950 1.00 87.31 110 TRP A N 1
ATOM 879 C CA . TRP A 1 110 ? -3.509 -6.849 31.493 1.00 87.31 110 TRP A CA 1
ATOM 880 C C . TRP A 1 110 ? -4.697 -6.184 30.817 1.00 87.31 110 TRP A C 1
ATOM 882 O O . TRP A 1 110 ? -4.491 -5.337 29.953 1.00 87.31 110 TRP A O 1
ATOM 892 N N . GLU A 1 111 ? -5.919 -6.471 31.256 1.00 84.69 111 GLU A N 1
ATOM 893 C CA . GLU A 1 111 ? -7.118 -5.775 30.789 1.00 84.69 111 GLU A CA 1
ATOM 894 C C . GLU A 1 111 ? -6.965 -4.254 30.934 1.00 84.69 111 GLU A C 1
ATOM 896 O O . GLU A 1 111 ? -7.125 -3.498 29.970 1.00 84.69 111 GLU A O 1
ATOM 901 N N . ARG A 1 112 ? -6.544 -3.787 32.114 1.00 83.00 112 ARG A N 1
ATOM 902 C CA . ARG A 1 112 ? -6.308 -2.360 32.363 1.00 83.00 112 ARG A CA 1
ATOM 903 C C . ARG A 1 112 ? -5.263 -1.759 31.426 1.00 83.00 112 ARG A C 1
ATOM 905 O O . ARG A 1 112 ? -5.478 -0.671 30.893 1.00 83.00 112 ARG A O 1
ATOM 912 N N . TYR A 1 113 ? -4.159 -2.462 31.203 1.00 85.19 113 TYR A N 1
ATOM 913 C CA . TYR A 1 113 ? -3.110 -2.024 30.289 1.00 85.19 113 TYR A CA 1
ATOM 914 C C . TYR A 1 113 ? -3.592 -1.926 28.841 1.00 85.19 113 TYR A C 1
ATOM 916 O O . TYR A 1 113 ? -3.374 -0.909 28.180 1.00 85.19 113 TYR A O 1
ATOM 924 N N . LEU A 1 114 ? -4.276 -2.961 28.360 1.00 85.56 114 LEU A N 1
ATOM 925 C CA . LEU A 1 114 ? -4.806 -3.036 27.001 1.00 85.56 114 LEU A CA 1
ATOM 926 C C . LEU A 1 114 ? -5.841 -1.931 26.742 1.00 85.56 114 LEU A C 1
ATOM 928 O O . LEU A 1 114 ? -5.850 -1.331 25.666 1.00 85.56 114 LEU A O 1
ATOM 932 N N . ALA A 1 115 ? -6.656 -1.601 27.746 1.00 79.31 115 ALA A N 1
ATOM 933 C CA . ALA A 1 115 ? -7.601 -0.493 27.668 1.00 79.31 115 ALA A CA 1
ATOM 934 C C . ALA A 1 115 ? -6.885 0.867 27.625 1.00 79.31 115 ALA A C 1
ATOM 936 O O . ALA A 1 115 ? -7.110 1.659 26.709 1.00 79.31 115 ALA A O 1
ATOM 937 N N . ASP A 1 116 ? -6.000 1.136 28.591 1.00 78.12 116 ASP A N 1
ATOM 938 C CA . ASP A 1 116 ? -5.428 2.473 28.793 1.00 78.12 116 ASP A CA 1
ATOM 939 C C . ASP A 1 116 ? -4.324 2.819 27.774 1.00 78.12 116 ASP A C 1
ATOM 941 O O . ASP A 1 116 ? -4.154 3.988 27.416 1.00 78.12 116 ASP A O 1
ATOM 945 N N . LYS A 1 117 ? -3.544 1.829 27.315 1.00 78.44 117 LYS A N 1
ATOM 946 C CA . LYS A 1 117 ? -2.380 2.042 26.431 1.00 78.44 117 LYS A CA 1
ATOM 947 C C . LYS A 1 117 ? -2.643 1.660 24.983 1.00 78.44 117 LYS A C 1
ATOM 949 O O . LYS A 1 117 ? -2.213 2.384 24.086 1.00 78.44 117 LYS A O 1
ATOM 954 N N . GLU A 1 118 ? -3.315 0.535 24.755 1.00 77.00 118 GLU A N 1
ATOM 955 C CA . GLU A 1 118 ? -3.575 0.023 23.403 1.00 77.00 118 GLU A CA 1
ATOM 956 C C . GLU A 1 118 ? -4.933 0.494 22.849 1.00 77.00 118 GLU A C 1
ATOM 958 O O . GLU A 1 118 ? -5.147 0.441 21.637 1.00 77.00 118 GLU A O 1
ATOM 963 N N . GLY A 1 119 ? -5.822 1.032 23.697 1.00 72.19 119 GLY A N 1
ATOM 964 C CA . GLY A 1 119 ? -7.127 1.557 23.283 1.00 72.19 119 GLY A CA 1
ATOM 965 C C . GLY A 1 119 ? -8.064 0.479 22.733 1.00 72.19 119 GLY A C 1
ATOM 966 O O . GLY A 1 119 ? -8.903 0.773 21.878 1.00 72.19 119 GLY A O 1
ATOM 967 N N . LEU A 1 120 ? -7.883 -0.770 23.173 1.00 73.38 120 LEU A N 1
ATOM 968 C CA . LEU A 1 120 ? -8.709 -1.906 22.769 1.00 73.38 120 LEU A CA 1
ATOM 969 C C . LEU A 1 120 ? -10.154 -1.738 23.258 1.00 73.38 120 LEU A C 1
ATOM 971 O O . LEU A 1 120 ? -10.412 -1.201 24.335 1.00 73.38 120 LEU A O 1
ATOM 975 N N . ALA A 1 121 ? -11.104 -2.203 22.446 1.00 70.19 121 ALA A N 1
ATOM 976 C CA . ALA A 1 121 ? -12.513 -2.224 22.815 1.00 70.19 121 ALA A CA 1
ATOM 977 C C . ALA A 1 121 ? -12.776 -3.289 23.899 1.00 70.19 121 ALA A C 1
ATOM 979 O O . ALA A 1 121 ? -12.131 -4.338 23.910 1.00 70.19 121 ALA A O 1
ATOM 980 N N . LEU A 1 122 ? -13.723 -3.007 24.807 1.00 66.44 122 LEU A N 1
ATOM 981 C CA . LEU A 1 122 ? -14.028 -3.829 25.992 1.00 66.44 122 LEU A CA 1
ATOM 982 C C . LEU A 1 122 ? -14.434 -5.276 25.659 1.00 66.44 122 LEU A C 1
ATOM 984 O O . LEU A 1 122 ? -14.278 -6.157 26.492 1.00 66.44 122 LEU A O 1
ATOM 988 N N . ASP A 1 123 ? -14.946 -5.530 24.457 1.00 59.88 123 ASP A N 1
ATOM 989 C CA . ASP A 1 123 ? -15.360 -6.852 23.978 1.00 59.88 123 ASP A CA 1
ATOM 990 C C . ASP A 1 123 ? -14.186 -7.746 23.543 1.00 59.88 123 ASP A C 1
ATOM 992 O O . ASP A 1 123 ? -14.278 -8.964 23.646 1.00 59.88 123 ASP A O 1
ATOM 996 N N . ALA A 1 124 ? -13.077 -7.159 23.081 1.00 68.75 124 ALA A N 1
ATOM 997 C CA . ALA A 1 124 ? -11.867 -7.882 22.666 1.00 68.75 124 ALA A CA 1
ATOM 998 C C . ALA A 1 124 ? -10.798 -7.969 23.771 1.00 68.75 124 ALA A C 1
ATOM 1000 O O . ALA A 1 124 ? -9.764 -8.620 23.604 1.00 68.75 124 ALA A O 1
ATOM 1001 N N . LEU A 1 125 ? -11.032 -7.266 24.876 1.00 76.81 125 LEU A N 1
ATOM 1002 C CA . LEU A 1 125 ? -10.077 -7.040 25.949 1.00 76.81 125 LEU A CA 1
ATOM 1003 C C . LEU A 1 125 ? -9.788 -8.323 26.742 1.00 76.81 125 LEU A C 1
ATOM 1005 O O . LEU A 1 125 ? -8.627 -8.666 26.965 1.00 76.81 125 LEU A O 1
ATOM 1009 N N . HIS A 1 126 ? -10.854 -9.056 27.068 1.00 73.44 126 HIS A N 1
ATOM 1010 C CA . HIS A 1 126 ? -10.819 -10.300 27.831 1.00 73.44 126 HIS A CA 1
ATOM 1011 C C . HIS A 1 126 ? -9.995 -11.392 27.129 1.00 73.44 126 HIS A C 1
ATOM 1013 O O . HIS A 1 126 ? -9.086 -11.972 27.721 1.00 73.44 126 HIS A O 1
ATOM 1019 N N . ASP A 1 127 ? -10.242 -11.614 25.833 1.00 71.50 127 ASP A N 1
ATOM 1020 C CA . ASP A 1 127 ? -9.551 -12.640 25.038 1.00 71.50 127 ASP A CA 1
ATOM 1021 C C . ASP A 1 127 ? -8.043 -12.364 24.893 1.00 71.50 127 ASP A C 1
ATOM 1023 O O . ASP A 1 127 ? -7.230 -13.288 24.815 1.00 71.50 127 ASP A O 1
ATOM 1027 N N . GLU A 1 128 ? -7.648 -11.090 24.804 1.00 74.19 128 GLU A N 1
ATOM 1028 C CA . GLU A 1 128 ? -6.238 -10.706 24.696 1.00 74.19 128 GLU A CA 1
ATOM 1029 C C . GLU A 1 128 ? -5.532 -10.743 26.056 1.00 74.19 128 GLU A C 1
ATOM 1031 O O . GLU A 1 128 ? -4.378 -11.175 26.121 1.00 74.19 128 GLU A O 1
ATOM 1036 N N . ALA A 1 129 ? -6.216 -10.358 27.137 1.00 79.31 129 ALA A N 1
ATOM 1037 C CA . ALA A 1 129 ? -5.693 -10.487 28.494 1.00 79.31 129 ALA A CA 1
ATOM 1038 C C . ALA A 1 129 ? -5.448 -11.957 28.868 1.00 79.31 129 ALA A C 1
ATOM 1040 O O . ALA A 1 129 ? -4.356 -12.280 29.342 1.00 79.31 129 ALA A O 1
ATOM 1041 N N . MET A 1 130 ? -6.383 -12.849 28.521 1.00 74.62 130 MET A N 1
ATOM 1042 C CA . MET A 1 130 ? -6.269 -14.297 28.735 1.00 74.62 130 MET A CA 1
ATOM 1043 C C . MET A 1 130 ? -5.027 -14.897 28.050 1.00 74.62 130 MET A C 1
ATOM 1045 O O . MET A 1 130 ? -4.318 -15.730 28.607 1.00 74.62 130 MET A O 1
ATOM 1049 N N . ARG A 1 131 ? -4.661 -14.412 26.854 1.00 73.31 131 ARG A N 1
ATOM 1050 C CA . ARG A 1 131 ? -3.432 -14.862 26.168 1.00 73.31 131 ARG A CA 1
ATOM 1051 C C . ARG A 1 131 ? -2.142 -14.440 26.873 1.00 73.31 131 ARG A C 1
ATOM 1053 O O . ARG A 1 131 ? -1.123 -15.118 26.730 1.00 73.31 131 ARG A O 1
ATOM 1060 N N . ARG A 1 132 ? -2.146 -13.286 27.546 1.00 77.94 132 ARG A N 1
ATOM 1061 C CA . ARG A 1 132 ? -0.940 -12.676 28.129 1.00 77.94 132 ARG A CA 1
ATOM 1062 C C . ARG A 1 132 ? -0.738 -13.054 29.595 1.00 77.94 132 ARG A C 1
ATOM 1064 O O . ARG A 1 132 ? 0.409 -13.127 30.032 1.00 77.94 132 ARG A O 1
ATOM 1071 N N . GLU A 1 133 ? -1.807 -13.339 30.338 1.00 79.44 133 GLU A N 1
ATOM 1072 C CA . GLU A 1 133 ? -1.724 -13.642 31.773 1.00 79.44 133 GLU A CA 1
ATOM 1073 C C . GLU A 1 133 ? -0.901 -14.903 32.085 1.00 79.44 133 GLU A C 1
ATOM 1075 O O . GLU A 1 133 ? -0.099 -14.882 33.016 1.00 79.44 133 GLU A O 1
ATOM 1080 N N . HIS A 1 134 ? -1.004 -15.962 31.272 1.00 73.62 134 HIS A N 1
ATOM 1081 C CA . HIS A 1 134 ? -0.291 -17.227 31.503 1.00 73.62 134 HIS A CA 1
ATOM 1082 C C . HIS A 1 134 ? 1.202 -17.159 31.153 1.00 73.62 134 HIS A C 1
ATOM 1084 O O . HIS A 1 134 ? 1.975 -18.044 31.522 1.00 73.62 134 HIS A O 1
ATOM 1090 N N . LEU A 1 135 ? 1.613 -16.128 30.411 1.00 69.56 135 LEU A N 1
ATOM 1091 C CA . LEU A 1 135 ? 2.990 -15.933 29.959 1.00 69.56 135 LEU A CA 1
ATOM 1092 C C . LEU A 1 135 ? 3.774 -14.958 30.845 1.00 69.56 135 LEU A C 1
ATOM 1094 O O . LEU A 1 135 ? 4.995 -14.891 30.712 1.00 69.56 135 LEU A O 1
ATOM 1098 N N . ALA A 1 136 ? 3.091 -14.216 31.720 1.00 73.12 136 ALA A N 1
ATOM 1099 C CA . ALA A 1 136 ? 3.688 -13.149 32.508 1.00 73.12 136 ALA A CA 1
ATOM 1100 C C . ALA A 1 136 ? 4.284 -13.662 33.828 1.00 73.12 136 ALA A C 1
ATOM 1102 O O . ALA A 1 136 ? 3.639 -14.402 34.578 1.00 73.12 136 ALA A O 1
ATOM 1103 N N . THR A 1 137 ? 5.507 -13.235 34.154 1.00 80.06 137 THR A N 1
ATOM 1104 C CA . THR A 1 137 ? 6.096 -13.517 35.473 1.00 80.06 137 THR A CA 1
ATOM 1105 C C . THR A 1 137 ? 5.547 -12.562 36.542 1.00 80.06 137 THR A C 1
ATOM 1107 O O . THR A 1 137 ? 5.105 -11.454 36.222 1.00 80.06 137 THR A O 1
ATOM 1110 N N . PRO A 1 138 ? 5.586 -12.927 37.839 1.00 78.00 138 PRO A N 1
ATOM 1111 C CA . PRO A 1 138 ? 5.154 -12.032 38.915 1.00 78.00 138 PRO A CA 1
ATOM 1112 C C . PRO A 1 138 ? 5.857 -10.664 38.897 1.00 78.00 138 PRO A C 1
ATOM 1114 O O . PRO A 1 138 ? 5.233 -9.645 39.187 1.00 78.00 138 PRO A O 1
ATOM 1117 N N . GLU A 1 139 ? 7.135 -10.617 38.513 1.00 80.38 139 GLU A N 1
ATOM 1118 C CA . GLU A 1 139 ? 7.906 -9.375 38.395 1.00 80.38 139 GLU A CA 1
ATOM 1119 C C . GLU A 1 139 ? 7.417 -8.487 37.244 1.00 80.38 139 GLU A C 1
ATOM 1121 O O . GLU A 1 139 ? 7.426 -7.259 37.368 1.00 80.38 139 GLU A O 1
ATOM 1126 N N . GLU A 1 140 ? 6.983 -9.094 36.136 1.00 84.25 140 GLU A N 1
ATOM 1127 C CA . GLU A 1 140 ? 6.392 -8.386 34.998 1.00 84.25 140 GLU A CA 1
ATOM 1128 C C . GLU A 1 140 ? 5.028 -7.804 35.368 1.00 84.25 140 GLU A C 1
ATOM 1130 O O . GLU A 1 140 ? 4.760 -6.645 35.056 1.00 84.25 140 GLU A O 1
ATOM 1135 N N . ILE A 1 141 ? 4.208 -8.546 36.118 1.00 85.25 141 ILE A N 1
ATOM 1136 C CA . ILE A 1 141 ? 2.927 -8.048 36.640 1.00 85.25 141 ILE A CA 1
ATOM 1137 C C . ILE A 1 141 ? 3.139 -6.900 37.643 1.00 85.25 141 ILE A C 1
ATOM 1139 O O . ILE A 1 141 ? 2.443 -5.887 37.581 1.00 85.25 141 ILE A O 1
ATOM 1143 N N . ASP A 1 142 ? 4.145 -6.989 38.517 1.00 84.25 142 ASP A N 1
ATOM 1144 C CA . ASP A 1 142 ? 4.507 -5.899 39.437 1.00 84.25 142 ASP A CA 1
ATOM 1145 C C . ASP A 1 142 ? 5.061 -4.663 38.696 1.00 84.25 142 ASP A C 1
ATOM 1147 O O . ASP A 1 142 ? 4.928 -3.526 39.164 1.00 84.25 142 ASP A O 1
ATOM 1151 N N . ALA A 1 143 ? 5.724 -4.853 37.550 1.00 85.06 143 ALA A N 1
ATOM 1152 C CA . ALA A 1 143 ? 6.147 -3.757 36.679 1.00 85.06 143 ALA A CA 1
ATOM 1153 C C . ALA A 1 143 ? 4.957 -3.110 35.962 1.00 85.06 143 ALA A C 1
ATOM 1155 O O . ALA A 1 143 ? 4.876 -1.880 35.923 1.00 85.06 143 ALA A O 1
ATOM 1156 N N . LEU A 1 144 ? 4.023 -3.931 35.483 1.00 86.62 144 LEU A N 1
ATOM 1157 C CA . LEU A 1 144 ? 2.788 -3.512 34.832 1.00 86.62 144 LEU A CA 1
ATOM 1158 C C . LEU A 1 144 ? 1.921 -2.666 35.772 1.00 86.62 144 LEU A C 1
ATOM 1160 O O . LEU A 1 144 ? 1.480 -1.578 35.406 1.00 86.62 144 LEU A O 1
ATOM 1164 N N . GLU A 1 145 ? 1.744 -3.108 37.018 1.00 86.75 145 GLU A N 1
ATOM 1165 C CA . GLU A 1 145 ? 0.989 -2.359 38.026 1.00 86.75 145 GLU A CA 1
ATOM 1166 C C . GLU A 1 145 ? 1.618 -0.987 38.322 1.00 86.75 145 GLU A C 1
ATOM 1168 O O . GLU A 1 145 ? 0.910 0.023 38.393 1.00 86.75 145 GLU A O 1
ATOM 1173 N N . ARG A 1 146 ? 2.953 -0.926 38.453 1.00 85.44 146 ARG A N 1
ATOM 1174 C CA . ARG A 1 146 ? 3.678 0.340 38.659 1.00 85.44 146 ARG A CA 1
ATOM 1175 C C . ARG A 1 146 ? 3.531 1.283 37.471 1.00 85.44 146 ARG A C 1
ATOM 1177 O O . ARG A 1 146 ? 3.378 2.485 37.675 1.00 85.44 146 ARG A O 1
ATOM 1184 N N . GLU A 1 147 ? 3.569 0.759 36.249 1.00 84.88 147 GLU A N 1
ATOM 1185 C CA . GLU A 1 147 ? 3.374 1.556 35.034 1.00 84.88 147 GLU A CA 1
ATOM 1186 C C . GLU A 1 147 ? 1.955 2.139 34.948 1.00 84.88 147 GLU A C 1
ATOM 1188 O O . GLU A 1 147 ? 1.777 3.280 34.513 1.00 84.88 147 GLU A O 1
ATOM 1193 N N . LEU A 1 148 ? 0.954 1.386 35.410 1.00 83.19 148 LEU A N 1
ATOM 1194 C CA . LEU A 1 148 ? -0.447 1.811 35.465 1.00 83.19 148 LEU A CA 1
ATOM 1195 C C . LEU A 1 148 ? -0.776 2.714 36.665 1.00 83.19 148 LEU A C 1
ATOM 1197 O O . LEU A 1 148 ? -1.901 3.199 36.775 1.00 83.19 148 LEU A O 1
ATOM 1201 N N . GLY A 1 149 ? 0.186 2.963 37.559 1.00 81.31 149 GLY A N 1
ATOM 1202 C CA . GLY A 1 149 ? -0.003 3.830 38.721 1.00 81.31 149 GLY A CA 1
ATOM 1203 C C . GLY A 1 149 ? -0.834 3.201 39.841 1.00 81.31 149 GLY A C 1
ATOM 1204 O O . GLY A 1 149 ? -1.582 3.915 40.506 1.00 81.31 149 GLY A O 1
ATOM 1205 N N . HIS A 1 150 ? -0.698 1.888 40.063 1.00 81.62 150 HIS A N 1
ATOM 1206 C CA . HIS A 1 150 ? -1.413 1.134 41.104 1.00 81.62 150 HIS A CA 1
ATOM 1207 C C . HIS A 1 150 ? -2.947 1.209 40.985 1.00 81.62 150 HIS A C 1
ATOM 1209 O O . HIS A 1 150 ? -3.632 1.696 41.896 1.00 81.62 150 HIS A O 1
ATOM 1215 N N . PRO A 1 151 ? -3.514 0.744 39.854 1.00 80.81 151 PRO A N 1
ATOM 1216 C CA . PRO A 1 151 ? -4.956 0.713 39.668 1.00 80.81 151 PRO A CA 1
ATOM 1217 C C . PRO A 1 151 ? -5.597 -0.250 40.675 1.00 80.81 151 PRO A C 1
ATOM 1219 O O . PRO A 1 151 ? -5.160 -1.382 40.846 1.00 80.81 151 PRO A O 1
ATOM 1222 N N . ARG A 1 152 ? -6.673 0.196 41.331 1.00 78.25 152 ARG A N 1
ATOM 1223 C CA . ARG A 1 152 ? -7.453 -0.648 42.257 1.00 78.25 152 ARG A CA 1
ATOM 1224 C C . ARG A 1 152 ? -8.552 -1.452 41.568 1.00 78.25 152 ARG A C 1
ATOM 1226 O O .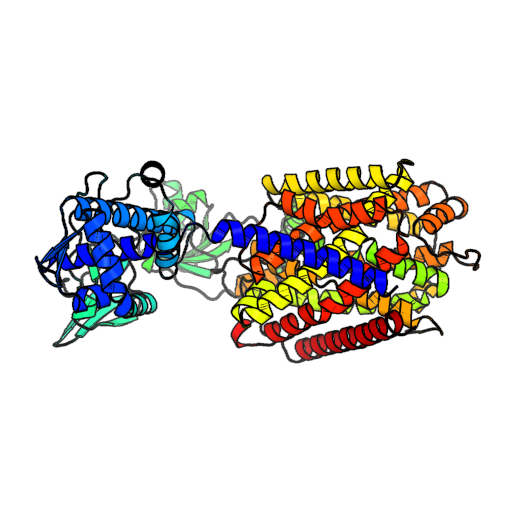 ARG A 1 152 ? -9.110 -2.353 42.181 1.00 78.25 152 ARG A O 1
ATOM 1233 N N . PHE A 1 153 ? -8.881 -1.093 40.330 1.00 79.62 153 PHE A N 1
ATOM 1234 C CA . PHE A 1 153 ? -9.976 -1.670 39.561 1.00 79.62 153 PHE A CA 1
ATOM 1235 C C . PHE A 1 153 ? -9.560 -1.828 38.101 1.00 79.62 153 PHE A C 1
ATOM 1237 O O . PHE A 1 153 ? -8.841 -0.973 37.569 1.00 79.62 153 PHE A O 1
ATOM 1244 N N . ASP A 1 154 ? -10.035 -2.885 37.459 1.00 81.50 154 ASP A N 1
ATOM 1245 C CA . ASP A 1 154 ? -9.846 -3.116 36.026 1.00 81.50 154 ASP A CA 1
ATOM 1246 C C . ASP A 1 154 ? -10.750 -2.180 35.185 1.00 81.50 154 ASP A C 1
ATOM 1248 O O . ASP A 1 154 ? -11.392 -1.280 35.745 1.00 81.50 154 ASP A O 1
ATOM 1252 N N . PRO A 1 155 ? -10.776 -2.275 33.842 1.00 69.56 155 PRO A N 1
ATOM 1253 C CA . PRO A 1 155 ? -11.668 -1.479 32.993 1.00 69.56 155 PRO A CA 1
ATOM 1254 C C . PRO A 1 155 ? -13.162 -1.729 33.228 1.00 69.56 155 PRO A C 1
ATOM 1256 O O . PRO A 1 155 ? -13.933 -0.767 33.138 1.00 69.56 155 PRO A O 1
ATOM 1259 N N . HIS A 1 156 ? -13.554 -2.948 33.604 1.00 69.12 156 HIS A N 1
ATOM 1260 C CA . HIS A 1 156 ? -14.937 -3.366 33.872 1.00 69.12 156 HIS A CA 1
ATOM 1261 C C . HIS A 1 156 ? -15.443 -2.893 35.251 1.00 69.12 156 HIS A C 1
ATOM 1263 O O . HIS A 1 156 ? -16.639 -2.675 35.462 1.00 69.12 156 HIS A O 1
ATOM 1269 N N . GLY A 1 157 ? -14.518 -2.561 36.152 1.00 63.62 157 GLY A N 1
ATOM 1270 C CA . GLY A 1 157 ? -14.789 -2.069 37.497 1.00 63.62 157 GLY A CA 1
ATOM 1271 C C . GLY A 1 157 ? -14.579 -3.120 38.582 1.00 63.62 157 GLY A C 1
ATOM 1272 O O . GLY A 1 157 ? -14.868 -2.817 39.738 1.00 63.62 157 GLY A O 1
ATOM 1273 N N . ASP A 1 158 ? -14.055 -4.298 38.247 1.00 75.06 158 ASP A N 1
ATOM 1274 C CA . ASP A 1 158 ? -13.782 -5.336 39.227 1.00 75.06 158 ASP A CA 1
ATOM 1275 C C . ASP A 1 158 ? -12.524 -5.030 40.049 1.00 75.06 158 ASP A C 1
ATOM 1277 O O . ASP A 1 158 ? -11.538 -4.487 39.533 1.00 75.06 158 ASP A O 1
ATOM 1281 N N . PRO A 1 159 ? -12.532 -5.366 41.352 1.00 80.00 159 PRO A N 1
ATOM 1282 C CA . PRO A 1 159 ? -11.424 -5.084 42.257 1.00 80.00 159 PRO A CA 1
ATOM 1283 C C . PRO A 1 159 ? -10.162 -5.860 41.864 1.00 80.00 159 PRO A C 1
ATOM 1285 O O . PRO A 1 159 ? -10.168 -7.086 41.825 1.00 80.00 159 PRO A O 1
ATOM 1288 N N . ILE A 1 160 ? -9.042 -5.181 41.629 1.00 83.31 160 ILE A N 1
ATOM 1289 C CA . ILE A 1 160 ? -7.760 -5.850 41.363 1.00 83.31 160 ILE A CA 1
ATOM 1290 C C . ILE A 1 160 ? -7.204 -6.366 42.702 1.00 83.31 160 ILE A C 1
ATOM 1292 O O . ILE A 1 160 ? -7.018 -5.551 43.611 1.00 83.31 160 ILE A O 1
ATOM 1296 N N . PRO A 1 161 ? -6.946 -7.682 42.863 1.00 85.50 161 PRO A N 1
ATOM 1297 C CA . PRO A 1 161 ? -6.319 -8.203 44.074 1.00 85.50 161 PRO A CA 1
ATOM 1298 C C . PRO A 1 161 ? -4.949 -7.564 44.316 1.00 85.50 161 PRO A C 1
ATOM 1300 O O . PRO A 1 161 ? -4.178 -7.361 43.374 1.00 85.50 161 PRO A O 1
ATOM 1303 N N . SER A 1 162 ? -4.612 -7.293 45.579 1.00 81.69 162 SER A N 1
ATOM 1304 C CA . SER A 1 162 ? -3.251 -6.897 45.948 1.00 81.69 162 SER A CA 1
ATOM 1305 C C . SER A 1 162 ? -2.261 -8.049 45.739 1.00 81.69 162 SER A C 1
ATOM 1307 O O . SER A 1 162 ? -2.648 -9.205 45.539 1.00 81.69 162 SER A O 1
ATOM 1309 N N . ARG A 1 163 ? -0.959 -7.759 45.838 1.00 79.75 163 ARG A N 1
ATOM 1310 C CA . ARG A 1 163 ? 0.090 -8.791 45.814 1.00 79.75 163 ARG A CA 1
ATOM 1311 C C . ARG A 1 163 ? -0.093 -9.830 46.929 1.00 79.75 163 ARG A C 1
ATOM 1313 O O . ARG A 1 163 ? 0.258 -10.993 46.759 1.00 79.75 163 ARG A O 1
ATOM 1320 N N . GLU A 1 164 ? -0.656 -9.414 48.057 1.00 76.44 164 GLU A N 1
ATOM 1321 C CA . GLU A 1 164 ? -0.973 -10.247 49.216 1.00 76.44 164 GLU A CA 1
ATOM 1322 C C . GLU A 1 164 ? -2.322 -10.980 49.081 1.00 76.44 164 GLU A C 1
ATOM 1324 O O . GLU A 1 164 ? -2.644 -11.820 49.923 1.00 76.44 164 GLU A O 1
ATOM 1329 N N . GLY A 1 165 ? -3.089 -10.707 48.018 1.00 71.62 165 GLY A N 1
ATOM 1330 C CA . GLY A 1 165 ? -4.390 -11.321 47.747 1.00 71.62 165 GLY A CA 1
ATOM 1331 C C . GLY A 1 165 ? -5.580 -10.616 48.406 1.00 71.62 165 GLY A C 1
ATOM 1332 O O . GLY A 1 165 ? -6.645 -11.217 48.537 1.00 71.62 165 GLY A O 1
ATOM 1333 N N . GLU A 1 166 ? -5.434 -9.358 48.830 1.00 74.88 166 GLU A N 1
ATOM 1334 C CA . GLU A 1 166 ? -6.534 -8.581 49.412 1.00 74.88 166 GLU A CA 1
ATOM 1335 C C . GLU A 1 166 ? -7.378 -7.917 48.312 1.00 74.88 166 GLU A C 1
ATOM 1337 O O . GLU A 1 166 ? -6.843 -7.263 47.416 1.00 74.88 166 GLU A O 1
ATOM 1342 N N . LEU A 1 167 ? -8.706 -8.073 48.373 1.00 71.19 167 LEU A N 1
ATOM 1343 C CA . LEU A 1 167 ? -9.648 -7.443 47.442 1.00 71.19 167 LEU A CA 1
ATOM 1344 C C . LEU A 1 167 ? -10.187 -6.124 48.031 1.00 71.19 167 LEU A C 1
ATOM 1346 O O . LEU A 1 167 ? -10.721 -6.140 49.144 1.00 71.19 167 LEU A O 1
ATOM 1350 N N . PRO A 1 168 ? -10.095 -4.984 47.319 1.00 64.69 168 PRO A N 1
ATOM 1351 C CA . PRO A 1 168 ? -10.740 -3.744 47.750 1.00 64.69 168 PRO A CA 1
ATOM 1352 C C . PRO A 1 168 ? -12.275 -3.863 47.779 1.00 64.69 168 PRO A C 1
ATOM 1354 O O . PRO A 1 168 ? -12.867 -4.608 47.005 1.00 64.69 168 PRO A O 1
ATOM 1357 N N . ALA A 1 169 ? -12.925 -3.106 48.672 1.00 59.75 169 ALA A N 1
ATOM 1358 C CA . ALA A 1 169 ? -14.385 -3.073 48.782 1.00 59.75 169 ALA A CA 1
ATOM 1359 C C . ALA A 1 169 ? -15.038 -2.506 47.505 1.00 59.75 169 ALA A C 1
ATOM 1361 O O . ALA A 1 169 ? -14.608 -1.465 46.998 1.00 59.75 169 ALA A O 1
ATOM 1362 N N . GLU A 1 170 ? -16.086 -3.174 47.018 1.00 59.53 170 GLU A N 1
ATOM 1363 C CA . GLU A 1 170 ? -16.895 -2.733 45.876 1.00 59.53 170 GLU A CA 1
ATOM 1364 C C . GLU A 1 170 ? -17.499 -1.341 46.137 1.00 59.53 170 GLU A C 1
ATOM 1366 O O . GLU A 1 170 ? -17.985 -1.045 47.233 1.00 59.53 170 GLU A O 1
ATOM 1371 N N . GLN A 1 171 ? -17.442 -0.455 45.136 1.00 61.31 171 GLN A N 1
ATOM 1372 C CA . GLN A 1 171 ? -17.992 0.900 45.221 1.00 61.31 171 GLN A CA 1
ATOM 1373 C C . GLN A 1 171 ? -19.256 1.024 44.372 1.00 61.31 171 GLN A C 1
ATOM 1375 O O . GLN A 1 171 ? -19.219 0.780 43.170 1.00 61.31 171 GLN A O 1
ATOM 1380 N N . GLY A 1 172 ? -20.341 1.508 44.978 1.00 70.75 172 GLY A N 1
ATOM 1381 C CA . GLY A 1 172 ? -21.569 1.888 44.278 1.00 70.75 172 GLY A CA 1
ATOM 1382 C C . GLY A 1 172 ? -22.824 1.282 44.893 1.00 70.75 172 GLY A C 1
ATOM 1383 O O . GLY A 1 172 ? -22.770 0.312 45.642 1.00 70.75 172 GLY A O 1
ATOM 1384 N N . VAL A 1 173 ? -23.967 1.890 44.588 1.00 82.19 173 VAL A N 1
ATOM 1385 C CA . VAL A 1 173 ? -25.286 1.327 44.890 1.00 82.19 173 VAL A CA 1
ATOM 1386 C C . VAL A 1 173 ? -25.832 0.727 43.602 1.00 82.19 173 VAL A C 1
ATOM 1388 O O . VAL A 1 173 ? -25.673 1.314 42.531 1.00 82.19 173 VAL A O 1
ATOM 1391 N N . SER A 1 174 ? -26.477 -0.431 43.706 1.00 85.38 174 SER A N 1
ATOM 1392 C CA . SER A 1 174 ? -27.152 -1.073 42.580 1.00 85.38 174 SER A CA 1
ATOM 1393 C C . SER A 1 174 ? -28.118 -0.108 41.881 1.00 85.38 174 SER A C 1
ATOM 1395 O O . SER A 1 174 ? -28.899 0.593 42.534 1.00 85.38 174 SER A O 1
ATOM 1397 N N . LEU A 1 175 ? -28.118 -0.086 40.546 1.00 86.62 175 LEU A N 1
ATOM 1398 C CA . LEU A 1 175 ? -29.071 0.691 39.748 1.00 86.62 175 LEU A CA 1
ATOM 1399 C C . LEU A 1 175 ? -30.517 0.229 40.011 1.00 86.62 175 LEU A C 1
ATOM 1401 O O . LEU A 1 175 ? -31.455 1.033 39.926 1.00 86.62 175 LEU A O 1
ATOM 1405 N N . ALA A 1 176 ? -30.704 -1.037 40.404 1.00 85.69 176 ALA A N 1
ATOM 1406 C CA . ALA A 1 176 ? -31.987 -1.569 40.859 1.00 85.69 176 ALA A CA 1
ATOM 1407 C C . ALA A 1 176 ? -32.487 -0.931 42.166 1.00 85.69 176 ALA A C 1
ATOM 1409 O O . ALA A 1 176 ? -33.697 -0.927 42.385 1.00 85.69 176 ALA A O 1
ATOM 1410 N N . ASP A 1 177 ? -31.599 -0.327 42.963 1.00 84.50 177 ASP A N 1
ATOM 1411 C CA . ASP A 1 177 ? -31.906 0.339 44.236 1.00 84.50 177 ASP A CA 1
ATOM 1412 C C . ASP A 1 177 ? -31.677 1.864 44.210 1.00 84.50 177 ASP A C 1
ATOM 1414 O O . ASP A 1 177 ? -32.135 2.578 45.099 1.00 84.50 177 ASP A O 1
ATOM 1418 N N . TRP A 1 178 ? -31.079 2.404 43.143 1.00 87.62 178 TRP A N 1
ATOM 1419 C CA . TRP A 1 178 ? -30.794 3.834 42.964 1.00 87.62 178 TRP A CA 1
ATOM 1420 C C . TRP A 1 178 ? -32.031 4.763 43.076 1.00 87.62 178 TRP A C 1
ATOM 1422 O O . TRP A 1 178 ? -33.104 4.407 42.588 1.00 87.62 178 TRP A O 1
ATOM 1432 N N . PRO A 1 179 ? -31.946 5.963 43.679 1.00 81.94 179 PRO A N 1
ATOM 1433 C CA . PRO A 1 179 ? -33.100 6.857 43.812 1.00 81.94 179 PRO A CA 1
ATOM 1434 C C . PRO A 1 179 ? -33.693 7.313 42.467 1.00 81.94 179 PRO A C 1
ATOM 1436 O O . PRO A 1 179 ? -32.965 7.571 41.508 1.00 81.94 179 PRO A O 1
ATOM 1439 N N . LEU A 1 180 ? -35.021 7.480 42.419 1.00 82.94 180 LEU A N 1
ATOM 1440 C CA . LEU A 1 180 ? -35.717 8.039 41.254 1.00 82.94 180 LEU A CA 1
ATOM 1441 C C . LEU A 1 180 ? -35.278 9.486 40.988 1.00 82.94 180 LEU A C 1
ATOM 1443 O O . LEU A 1 180 ? -35.093 10.265 41.925 1.00 82.94 180 LEU A O 1
ATOM 1447 N N . ARG A 1 181 ? -35.181 9.850 39.704 1.00 74.25 181 ARG A N 1
ATOM 1448 C CA . ARG A 1 181 ? -34.836 11.195 39.204 1.00 74.25 181 ARG A CA 1
ATOM 1449 C C . ARG A 1 181 ? -33.492 11.744 39.682 1.00 74.25 181 ARG A C 1
ATOM 1451 O O . ARG A 1 181 ? -33.298 12.956 39.774 1.00 74.25 181 ARG A O 1
ATOM 1458 N N . ARG A 1 182 ? -32.560 10.854 40.024 1.00 76.25 182 ARG A N 1
ATOM 1459 C CA . ARG A 1 182 ? -31.195 11.208 40.415 1.00 76.25 182 ARG A CA 1
ATOM 1460 C C . ARG A 1 182 ? -30.223 10.688 39.368 1.00 76.25 182 ARG A C 1
ATOM 1462 O O . ARG A 1 182 ? -30.174 9.483 39.126 1.00 76.25 182 ARG A O 1
ATOM 1469 N N . VAL A 1 183 ? -29.443 11.588 38.776 1.00 77.44 183 VAL A N 1
ATOM 1470 C CA . VAL A 1 183 ? -28.393 11.219 37.821 1.00 77.44 183 VAL A CA 1
ATOM 1471 C C . VAL A 1 183 ? -27.231 10.595 38.582 1.00 77.44 183 VAL A C 1
ATOM 1473 O O . VAL A 1 183 ? -26.690 11.188 39.515 1.00 77.44 183 VAL A O 1
ATOM 1476 N N . GLY A 1 184 ? -26.850 9.395 38.176 1.00 82.88 184 GLY A N 1
ATOM 1477 C CA . GLY A 1 184 ? -25.669 8.715 38.668 1.00 82.88 184 GLY A CA 1
ATOM 1478 C C . GLY A 1 184 ? -24.731 8.333 37.530 1.00 82.88 184 GLY A C 1
ATOM 1479 O O . GLY A 1 184 ? -25.125 8.273 36.368 1.00 82.88 184 GLY A O 1
ATOM 1480 N N . ARG A 1 185 ? -23.464 8.104 37.859 1.00 83.69 185 ARG A N 1
ATOM 1481 C CA . ARG A 1 185 ? -22.441 7.605 36.941 1.00 83.69 185 ARG A CA 1
ATOM 1482 C C . ARG A 1 185 ? -22.253 6.118 37.192 1.00 83.69 185 ARG A C 1
ATOM 1484 O O . ARG A 1 185 ? -21.969 5.731 38.327 1.00 83.69 185 ARG A O 1
ATOM 1491 N N . ILE A 1 186 ? -22.368 5.307 36.144 1.00 85.19 186 ILE A N 1
ATOM 1492 C CA . ILE A 1 186 ? -22.065 3.878 36.217 1.00 85.19 186 ILE A CA 1
ATOM 1493 C C . ILE A 1 186 ? -20.584 3.713 36.566 1.00 85.19 186 ILE A C 1
ATOM 1495 O O . ILE A 1 186 ? -19.708 4.231 35.871 1.00 85.19 186 ILE A O 1
ATOM 1499 N N . VAL A 1 187 ? -20.297 2.994 37.644 1.00 79.81 187 VAL A N 1
ATOM 1500 C CA . VAL A 1 187 ? -18.927 2.692 38.091 1.00 79.81 187 VAL A CA 1
ATOM 1501 C C . VAL A 1 187 ? -18.527 1.253 37.843 1.00 79.81 187 VAL A C 1
ATOM 1503 O O . VAL A 1 187 ? -17.329 1.003 37.706 1.00 79.81 187 VAL A O 1
ATOM 1506 N N . HIS A 1 188 ? -19.505 0.360 37.732 1.00 79.50 188 HIS A N 1
ATOM 1507 C CA . HIS A 1 188 ? -19.298 -1.055 37.475 1.00 79.50 188 HIS A CA 1
ATOM 1508 C C . HIS A 1 188 ? -20.500 -1.640 36.725 1.00 79.50 188 HIS A C 1
ATOM 1510 O O . HIS A 1 188 ? -21.642 -1.227 36.953 1.00 79.50 188 HIS A O 1
ATOM 1516 N N . VAL A 1 189 ? -20.214 -2.572 35.819 1.00 80.25 189 VAL A N 1
ATOM 1517 C CA . VAL A 1 189 ? -21.190 -3.408 35.114 1.00 80.25 189 VAL A CA 1
ATOM 1518 C C . VAL A 1 189 ? -20.649 -4.830 35.172 1.00 80.25 189 VAL A C 1
ATOM 1520 O O . VAL A 1 189 ? -19.520 -5.031 34.729 1.00 80.25 189 VAL A O 1
ATOM 1523 N N . GLU A 1 190 ? -21.427 -5.781 35.691 1.00 74.31 190 GLU A N 1
ATOM 1524 C CA . GLU A 1 190 ? -21.007 -7.187 35.734 1.00 74.31 190 GLU A CA 1
ATOM 1525 C C . GLU A 1 190 ? -20.788 -7.715 34.306 1.00 74.31 190 GLU A C 1
ATOM 1527 O O . GLU A 1 190 ? -21.598 -7.494 33.395 1.00 74.31 190 GLU A O 1
ATOM 1532 N N . ASP A 1 191 ? -19.668 -8.400 34.117 1.00 61.66 191 ASP A N 1
ATOM 1533 C CA . ASP A 1 191 ? -19.198 -9.004 32.871 1.00 61.66 191 ASP A CA 1
ATOM 1534 C C . ASP A 1 191 ? -19.806 -10.397 32.618 1.00 61.66 191 ASP A C 1
ATOM 1536 O O . ASP A 1 191 ? -19.939 -10.829 31.466 1.00 61.66 191 ASP A O 1
ATOM 1540 N N . GLU A 1 192 ? -20.282 -11.067 33.671 1.00 57.66 192 GLU A N 1
ATOM 1541 C CA . GLU A 1 192 ? -20.997 -12.337 33.591 1.00 57.66 192 GLU A CA 1
ATOM 1542 C C . GLU A 1 192 ? -22.515 -12.199 33.836 1.00 57.66 192 GLU A C 1
ATOM 1544 O O . GLU A 1 192 ? -22.947 -11.620 34.830 1.00 57.66 192 GLU A O 1
ATOM 1549 N N . PRO A 1 193 ? -23.373 -12.798 32.986 1.00 68.50 193 PRO A N 1
ATOM 1550 C CA . PRO A 1 193 ? -23.038 -13.567 31.789 1.00 68.50 193 PRO A CA 1
ATOM 1551 C C . PRO A 1 193 ? -22.655 -12.667 30.586 1.00 68.50 193 PRO A C 1
ATOM 1553 O O . PRO A 1 193 ? -23.321 -11.652 30.360 1.00 68.50 193 PRO A O 1
ATOM 1556 N N . PRO A 1 194 ? -21.721 -13.091 29.701 1.00 65.31 194 PRO A N 1
ATOM 1557 C CA . PRO A 1 194 ? -21.225 -12.274 28.578 1.00 65.31 194 PRO A CA 1
ATOM 1558 C C . PRO A 1 194 ? -22.315 -11.753 27.632 1.00 65.31 194 PRO A C 1
ATOM 1560 O O . PRO A 1 194 ? -22.217 -10.667 27.064 1.00 65.31 194 PRO A O 1
ATOM 1563 N N . ALA A 1 195 ? -23.396 -12.522 27.469 1.00 67.94 195 ALA A N 1
ATOM 1564 C CA . ALA A 1 195 ? -24.538 -12.126 26.652 1.00 67.94 195 ALA A CA 1
ATOM 1565 C C . ALA A 1 195 ? -25.290 -10.913 27.228 1.00 67.94 195 ALA A C 1
ATOM 1567 O O . ALA A 1 195 ? -25.809 -10.105 26.459 1.00 67.94 195 ALA A O 1
ATOM 1568 N N . LEU A 1 196 ? -25.357 -10.789 28.558 1.00 74.44 196 LEU A N 1
ATOM 1569 C CA . LEU A 1 196 ? -25.967 -9.645 29.231 1.00 74.44 196 LEU A CA 1
ATOM 1570 C C . LEU A 1 196 ? -25.052 -8.422 29.135 1.00 74.44 196 LEU A C 1
ATOM 1572 O O . LEU A 1 196 ? -25.520 -7.359 28.733 1.00 74.44 196 LEU A O 1
ATOM 1576 N N . PHE A 1 197 ? -23.753 -8.590 29.397 1.00 73.25 197 PHE A N 1
ATOM 1577 C CA . PHE A 1 197 ? -22.763 -7.519 29.256 1.00 73.25 197 PHE A CA 1
ATOM 1578 C C . PHE A 1 197 ? -22.754 -6.929 27.837 1.00 73.25 197 PHE A C 1
ATOM 1580 O O . PHE A 1 197 ? -22.886 -5.717 27.659 1.00 73.25 197 PHE A O 1
ATOM 1587 N N . ALA A 1 198 ? -22.718 -7.783 26.806 1.00 68.19 198 ALA A N 1
ATOM 1588 C CA . ALA A 1 198 ? -22.772 -7.348 25.411 1.00 68.19 198 ALA A CA 1
ATOM 1589 C C . ALA A 1 198 ? -24.071 -6.592 25.073 1.00 68.19 198 ALA A C 1
ATOM 1591 O O . ALA A 1 198 ? -24.045 -5.613 24.326 1.00 68.19 198 ALA A O 1
ATOM 1592 N N . GLN A 1 199 ? -25.212 -7.010 25.637 1.00 76.75 199 GLN A N 1
ATOM 1593 C CA . GLN A 1 199 ? -26.485 -6.304 25.461 1.00 76.75 199 GLN A CA 1
ATOM 1594 C C . GLN A 1 199 ? -26.476 -4.924 26.121 1.00 76.75 199 GLN A C 1
ATOM 1596 O O . GLN A 1 199 ? -26.912 -3.962 25.491 1.00 76.75 199 GLN A O 1
ATOM 1601 N N . LEU A 1 200 ? -25.970 -4.819 27.354 1.00 81.44 200 LEU A N 1
ATOM 1602 C CA . LEU A 1 200 ? -25.855 -3.553 28.086 1.00 81.44 200 LEU A CA 1
ATOM 1603 C C . LEU A 1 200 ? -24.897 -2.581 27.381 1.00 81.44 200 LEU A C 1
ATOM 1605 O O . LEU A 1 200 ? -25.219 -1.402 27.221 1.00 81.44 200 LEU A O 1
ATOM 1609 N N . ALA A 1 201 ? -23.776 -3.087 26.864 1.00 75.25 201 ALA A N 1
ATOM 1610 C CA . ALA A 1 201 ? -22.828 -2.307 26.076 1.00 75.25 201 ALA A CA 1
ATOM 1611 C C . ALA A 1 201 ? -23.444 -1.788 24.762 1.00 75.25 201 ALA A C 1
ATOM 1613 O O . ALA A 1 201 ? -23.277 -0.615 24.427 1.00 75.25 201 ALA A O 1
ATOM 1614 N N . LEU A 1 202 ? -24.216 -2.619 24.047 1.00 76.62 202 LEU A N 1
ATOM 1615 C CA . LEU A 1 202 ? -24.904 -2.230 22.805 1.00 76.62 202 LEU A CA 1
ATOM 1616 C C . LEU A 1 202 ? -25.908 -1.088 22.998 1.00 76.62 202 LEU A C 1
ATOM 1618 O O . LEU A 1 202 ? -26.085 -0.270 22.095 1.00 76.62 202 LEU A O 1
ATOM 1622 N N . ILE A 1 203 ? -26.566 -1.029 24.158 1.00 78.81 203 ILE A N 1
ATOM 1623 C CA . ILE A 1 203 ? -27.525 0.034 24.496 1.00 78.81 203 ILE A CA 1
ATOM 1624 C C . ILE A 1 203 ? -26.873 1.229 25.210 1.00 78.81 203 ILE A C 1
ATOM 1626 O O . ILE A 1 203 ? -27.580 2.127 25.663 1.00 78.81 203 ILE A O 1
ATOM 1630 N N . GLY A 1 204 ? -25.537 1.266 25.290 1.00 74.00 204 GLY A N 1
ATOM 1631 C CA . GLY A 1 204 ? -24.773 2.400 25.818 1.00 74.00 204 GLY A CA 1
ATOM 1632 C C . GLY A 1 204 ? -24.686 2.474 27.345 1.00 74.00 204 GLY A C 1
ATOM 1633 O O . GLY A 1 204 ? -24.250 3.493 27.875 1.00 74.00 204 GLY A O 1
ATOM 1634 N N . LEU A 1 205 ? -25.072 1.414 28.061 1.00 83.25 205 LEU A N 1
ATOM 1635 C CA . LEU A 1 205 ? -24.940 1.312 29.518 1.00 83.25 205 LEU A CA 1
ATOM 1636 C C . LEU A 1 205 ? -23.576 0.723 29.890 1.00 83.25 205 LEU A C 1
ATOM 1638 O O . LEU A 1 205 ? -23.470 -0.391 30.393 1.00 83.25 205 LEU A O 1
ATOM 1642 N N . THR A 1 206 ? -22.521 1.479 29.606 1.00 80.75 206 THR A N 1
ATOM 1643 C CA . THR A 1 206 ? -21.134 1.114 29.920 1.00 80.75 206 THR A CA 1
ATOM 1644 C C . THR A 1 206 ? -20.618 1.885 31.130 1.00 80.75 206 THR A C 1
ATOM 1646 O O . THR A 1 206 ? -21.181 2.904 31.533 1.00 80.75 206 THR A O 1
ATOM 1649 N N . ARG A 1 207 ? -19.492 1.450 31.700 1.00 75.38 207 ARG A N 1
ATOM 1650 C CA . ARG A 1 207 ? -18.811 2.206 32.757 1.00 75.38 207 ARG A CA 1
ATOM 1651 C C . ARG A 1 207 ? -18.552 3.654 32.328 1.00 75.38 207 ARG A C 1
ATOM 1653 O O . ARG A 1 207 ? -18.168 3.920 31.193 1.00 75.38 207 ARG A O 1
ATOM 1660 N N . GLY A 1 208 ? -18.784 4.589 33.244 1.00 71.12 208 GLY A N 1
ATOM 1661 C CA . GLY A 1 208 ? -18.694 6.027 32.999 1.00 71.12 208 GLY A CA 1
ATOM 1662 C C . GLY A 1 208 ? -19.963 6.648 32.411 1.00 71.12 208 GLY A C 1
ATOM 1663 O O . GLY A 1 208 ? -20.124 7.862 32.530 1.00 71.12 208 GLY A O 1
ATOM 1664 N N . ALA A 1 209 ? -20.887 5.855 31.856 1.00 76.12 209 ALA A N 1
ATOM 1665 C CA . ALA A 1 209 ? -22.149 6.380 31.350 1.00 76.12 209 ALA A CA 1
ATOM 1666 C C . ALA A 1 209 ? -22.973 6.997 32.487 1.00 76.12 209 ALA A C 1
ATOM 1668 O O . ALA A 1 209 ? -22.998 6.499 33.617 1.00 76.12 209 ALA A O 1
ATOM 1669 N N . GLN A 1 210 ? -23.652 8.099 32.180 1.00 82.50 210 GLN A N 1
ATOM 1670 C CA . GLN A 1 210 ? -24.620 8.694 33.089 1.00 82.50 210 GLN A CA 1
ATOM 1671 C C . GLN A 1 210 ? -25.974 8.010 32.909 1.00 82.50 210 GLN A C 1
ATOM 1673 O O . GLN A 1 210 ? -26.415 7.743 31.785 1.00 82.50 210 GLN A O 1
ATOM 1678 N N . VAL A 1 211 ? -26.618 7.719 34.032 1.00 85.19 211 VAL A N 1
ATOM 1679 C CA . VAL A 1 211 ? -27.904 7.034 34.106 1.00 85.19 211 VAL A CA 1
ATOM 1680 C C . VAL A 1 211 ? -28.815 7.722 35.106 1.00 85.19 211 VAL A C 1
ATOM 1682 O O . VAL A 1 211 ? -28.393 8.098 36.198 1.00 85.19 211 VAL A O 1
ATOM 1685 N N . GLU A 1 212 ? -30.083 7.868 34.750 1.00 83.44 212 GLU A N 1
ATOM 1686 C CA . GLU A 1 212 ? -31.129 8.363 35.643 1.00 83.44 212 GLU A CA 1
ATOM 1687 C C . GLU A 1 212 ? -32.270 7.349 35.690 1.00 83.44 212 GLU A C 1
ATOM 1689 O O . GLU A 1 212 ? -32.764 6.922 34.648 1.00 83.44 212 GLU A O 1
ATOM 1694 N N . VAL A 1 213 ? -32.709 6.957 36.888 1.00 84.31 213 VAL A N 1
ATOM 1695 C CA . VAL A 1 213 ? -33.869 6.066 37.036 1.00 84.31 213 VAL A CA 1
ATOM 1696 C C . VAL A 1 213 ? -35.146 6.900 36.983 1.00 84.31 213 VAL A C 1
ATOM 1698 O O . VAL A 1 213 ? -35.397 7.718 37.866 1.00 84.31 213 VAL A O 1
ATOM 1701 N N . ASP A 1 214 ? -35.959 6.679 35.955 1.00 79.94 214 ASP A N 1
ATOM 1702 C CA . ASP A 1 214 ? -37.182 7.444 35.692 1.00 79.94 214 ASP A CA 1
ATOM 1703 C C . ASP A 1 214 ? -38.389 6.862 36.437 1.00 79.94 214 ASP A C 1
ATOM 1705 O O . ASP A 1 214 ? -39.108 7.555 37.157 1.00 79.94 214 ASP A O 1
ATOM 1709 N N . GLU A 1 215 ? -38.588 5.549 36.297 1.00 82.50 215 GLU A N 1
ATOM 1710 C CA . GLU A 1 215 ? -39.746 4.837 36.832 1.00 82.50 215 GLU A CA 1
ATOM 1711 C C . GLU A 1 215 ? -39.373 3.391 37.193 1.00 82.50 215 GLU A C 1
ATOM 1713 O O . GLU A 1 215 ? -38.638 2.716 36.464 1.00 82.50 215 GLU A O 1
ATOM 1718 N N . ARG A 1 216 ? -39.924 2.888 38.304 1.00 84.12 216 ARG A N 1
ATOM 1719 C CA . ARG A 1 216 ? -39.884 1.466 38.672 1.00 84.12 216 ARG A CA 1
ATOM 1720 C C . ARG A 1 216 ? -41.286 0.886 38.696 1.00 84.12 216 ARG A C 1
ATOM 1722 O O . ARG A 1 216 ? -42.160 1.405 39.384 1.00 84.12 216 ARG A O 1
ATOM 1729 N N . ALA A 1 217 ? -41.467 -0.226 37.993 1.00 80.31 217 ALA A N 1
ATOM 1730 C CA . ALA A 1 217 ? -42.692 -1.016 38.004 1.00 80.31 217 ALA A CA 1
ATOM 1731 C C . ALA A 1 217 ? -42.362 -2.494 38.262 1.00 80.31 217 ALA A C 1
ATOM 1733 O O . ALA A 1 217 ? -41.222 -2.926 38.090 1.00 80.31 217 ALA A O 1
ATOM 1734 N N . ALA A 1 218 ? -43.358 -3.290 38.660 1.00 71.88 218 ALA A N 1
ATOM 1735 C CA . ALA A 1 218 ? -43.170 -4.719 38.899 1.00 71.88 218 ALA A CA 1
ATOM 1736 C C . ALA A 1 218 ? -42.654 -5.416 37.622 1.00 71.88 218 ALA A C 1
ATOM 1738 O O . ALA A 1 218 ? -43.381 -5.547 36.639 1.00 71.88 218 ALA A O 1
ATOM 1739 N N . GLY A 1 219 ? -41.379 -5.823 37.634 1.00 80.44 219 GLY A N 1
ATOM 1740 C CA . GLY A 1 219 ? -40.717 -6.526 36.531 1.00 80.44 219 GLY A CA 1
ATOM 1741 C C . GLY A 1 219 ? -39.922 -5.665 35.539 1.00 80.44 219 GLY A C 1
ATOM 1742 O O . GLY A 1 219 ? -39.361 -6.236 34.606 1.00 80.44 219 GLY A O 1
ATOM 1743 N N . ARG A 1 220 ? -39.823 -4.335 35.713 1.00 87.69 220 ARG A N 1
ATOM 1744 C CA . ARG A 1 220 ? -38.975 -3.476 34.856 1.00 87.69 220 ARG A CA 1
ATOM 1745 C C . ARG A 1 220 ? -38.467 -2.210 35.556 1.00 87.69 220 ARG A C 1
ATOM 1747 O O . ARG A 1 220 ? -39.178 -1.608 36.361 1.00 87.69 220 ARG A O 1
ATOM 1754 N N . VAL A 1 221 ? -37.272 -1.771 35.173 1.00 87.69 221 VAL A N 1
ATOM 1755 C CA . VAL A 1 221 ? -36.658 -0.499 35.584 1.00 87.69 221 VAL A CA 1
ATOM 1756 C C . VAL A 1 221 ? -36.465 0.362 34.335 1.00 87.69 221 VAL A C 1
ATOM 1758 O O . VAL A 1 221 ? -35.764 -0.047 33.410 1.00 87.69 221 VAL A O 1
ATOM 1761 N N . LEU A 1 222 ? -37.119 1.526 34.275 1.00 86.19 222 LEU A N 1
ATOM 1762 C CA . LEU A 1 222 ? -36.967 2.477 33.171 1.00 86.19 222 LEU A CA 1
ATOM 1763 C C . LEU A 1 222 ? -35.863 3.479 33.508 1.00 86.19 222 LEU A C 1
ATOM 1765 O O . LEU A 1 222 ? -35.934 4.154 34.537 1.00 86.19 222 LEU A O 1
ATOM 1769 N N . VAL A 1 223 ? -34.861 3.580 32.636 1.00 86.25 223 VAL A N 1
ATOM 1770 C CA . VAL A 1 223 ? -33.686 4.436 32.838 1.00 86.25 223 VAL A CA 1
ATOM 1771 C C . VAL A 1 223 ? -33.442 5.349 31.641 1.00 86.25 223 VAL A C 1
ATOM 1773 O O . VAL A 1 223 ? -33.674 4.963 30.498 1.00 86.25 223 VAL A O 1
ATOM 1776 N N . TRP A 1 224 ? -32.965 6.561 31.893 1.00 76.94 224 TRP A N 1
ATOM 1777 C CA . TRP A 1 224 ? -32.463 7.478 30.874 1.00 76.94 224 TRP A CA 1
ATOM 1778 C C . TRP A 1 224 ? -30.944 7.388 30.795 1.00 76.94 224 TRP A C 1
ATOM 1780 O O . TRP A 1 224 ? -30.269 7.518 31.813 1.00 76.94 224 TRP A O 1
ATOM 1790 N N . SER A 1 225 ? -30.409 7.190 29.590 1.00 79.88 225 SER A N 1
ATOM 1791 C CA . SER A 1 225 ? -28.969 7.229 29.313 1.00 79.88 225 SER A CA 1
ATOM 1792 C C . SER A 1 225 ? -28.718 7.643 27.861 1.00 79.88 225 SER A C 1
ATOM 1794 O O . SER A 1 225 ? -29.485 7.275 26.972 1.00 79.88 225 SER A O 1
ATOM 1796 N N . GLY A 1 226 ? -27.695 8.469 27.607 1.00 67.38 226 GLY A N 1
ATOM 1797 C CA . GLY A 1 226 ? -27.329 8.896 26.245 1.00 67.38 226 GLY A CA 1
ATOM 1798 C C . GLY A 1 226 ? -28.452 9.591 25.455 1.00 67.38 226 GLY A C 1
ATOM 1799 O O . GLY A 1 226 ? -28.506 9.484 24.232 1.00 67.38 226 GLY A O 1
ATOM 1800 N N . GLY A 1 227 ? -29.392 10.258 26.139 1.00 64.12 227 GLY A N 1
ATOM 1801 C CA . GLY A 1 227 ? -30.556 10.902 25.515 1.00 64.12 227 GLY A CA 1
ATOM 1802 C C . GLY A 1 227 ? -31.670 9.944 25.070 1.00 64.12 227 GLY A C 1
ATOM 1803 O O . GLY A 1 227 ? -32.597 10.374 24.383 1.00 64.12 227 GLY A O 1
ATOM 1804 N N . GLN A 1 228 ? -31.608 8.665 25.454 1.00 72.25 228 GLN A N 1
ATOM 1805 C CA . GLN A 1 228 ? -32.624 7.651 25.163 1.00 72.25 228 GLN A CA 1
ATOM 1806 C C . GLN A 1 228 ? -33.223 7.073 26.451 1.00 72.25 228 GLN A C 1
ATOM 1808 O O . GLN A 1 228 ? -32.571 7.030 27.495 1.00 72.25 228 GLN A O 1
ATOM 1813 N N . ARG A 1 229 ? -34.476 6.610 26.365 1.00 80.06 229 ARG A N 1
ATOM 1814 C CA . ARG A 1 229 ? -35.198 5.945 27.460 1.00 80.06 229 ARG A CA 1
ATOM 1815 C C . ARG A 1 229 ? -35.146 4.430 27.252 1.00 80.06 229 ARG A C 1
ATOM 1817 O O . ARG A 1 229 ? -35.678 3.927 26.265 1.00 80.06 229 ARG A O 1
ATOM 1824 N N . LEU A 1 230 ? -34.512 3.718 28.176 1.00 85.06 230 LEU A N 1
ATOM 1825 C CA . LEU A 1 230 ? -34.223 2.286 28.115 1.00 85.06 230 LEU A CA 1
ATOM 1826 C C . LEU A 1 230 ? -35.049 1.520 29.157 1.00 85.06 230 LEU A C 1
ATOM 1828 O O . LEU A 1 230 ? -35.337 2.033 30.237 1.00 85.06 230 LEU A O 1
ATOM 1832 N N . SER A 1 231 ? -35.428 0.279 28.839 1.00 88.81 231 SER A N 1
ATOM 1833 C CA . SER A 1 231 ? -36.170 -0.612 29.740 1.00 88.81 231 SER A CA 1
ATOM 1834 C C . SER A 1 231 ? -35.316 -1.814 30.112 1.00 88.81 231 SER A C 1
ATOM 1836 O O . SER A 1 231 ? -35.018 -2.641 29.254 1.00 88.81 231 SER A O 1
ATOM 1838 N N . LEU A 1 232 ? -34.975 -1.935 31.393 1.00 89.00 232 LEU A N 1
ATOM 1839 C CA . LEU A 1 232 ? -34.157 -3.017 31.936 1.00 89.00 232 LEU A CA 1
ATOM 1840 C C . LEU A 1 232 ? -34.997 -3.991 32.763 1.00 89.00 232 LEU A C 1
ATOM 1842 O O . LEU A 1 232 ? -35.989 -3.607 33.391 1.00 89.00 232 LEU A O 1
ATOM 1846 N N . THR A 1 233 ? -34.583 -5.257 32.794 1.00 88.62 233 THR A N 1
ATOM 1847 C CA . THR A 1 233 ? -35.088 -6.218 33.782 1.00 88.62 233 THR A CA 1
ATOM 1848 C C . THR A 1 233 ? -34.474 -5.916 35.156 1.00 88.62 233 THR A C 1
ATOM 1850 O O . THR A 1 233 ? -33.391 -5.334 35.221 1.00 88.62 233 THR A O 1
ATOM 1853 N N . PRO A 1 234 ? -35.107 -6.323 36.273 1.00 85.19 234 PRO A N 1
ATOM 1854 C CA . PRO A 1 234 ? -34.524 -6.141 37.603 1.00 85.19 234 PRO A CA 1
ATOM 1855 C C . PRO A 1 234 ? -33.138 -6.781 37.748 1.00 85.19 234 PRO A C 1
ATOM 1857 O O . PRO A 1 234 ? -32.271 -6.192 38.376 1.00 85.19 234 PRO A O 1
ATOM 1860 N N . ALA A 1 235 ? -32.908 -7.935 37.110 1.00 80.94 235 ALA A N 1
ATOM 1861 C CA . ALA A 1 235 ? -31.602 -8.593 37.095 1.00 80.94 235 ALA A CA 1
ATOM 1862 C C . ALA A 1 235 ? -30.543 -7.768 36.341 1.00 80.94 235 ALA A C 1
ATOM 1864 O O . ALA A 1 235 ? -29.459 -7.555 36.863 1.00 80.94 235 ALA A O 1
ATOM 1865 N N . ALA A 1 236 ? -30.881 -7.226 35.165 1.00 83.62 236 ALA A N 1
ATOM 1866 C CA . ALA A 1 236 ? -29.975 -6.370 34.392 1.00 83.62 236 ALA A CA 1
ATOM 1867 C C . ALA A 1 236 ? -29.708 -5.007 35.056 1.00 83.62 236 ALA A C 1
ATOM 1869 O O . ALA A 1 236 ? -28.689 -4.377 34.806 1.00 83.62 236 ALA A O 1
ATOM 1870 N N . ALA A 1 237 ? -30.639 -4.518 35.878 1.00 84.75 237 ALA A N 1
ATOM 1871 C CA . ALA A 1 237 ? -30.416 -3.332 36.697 1.00 84.75 237 ALA A CA 1
ATOM 1872 C C . ALA A 1 237 ? -29.588 -3.652 37.954 1.00 84.75 237 ALA A C 1
ATOM 1874 O O . ALA A 1 237 ? -28.883 -2.781 38.450 1.00 84.75 237 ALA A O 1
ATOM 1875 N N . ALA A 1 238 ? -29.671 -4.878 38.481 1.00 84.69 238 ALA A N 1
ATOM 1876 C CA . ALA A 1 238 ? -28.883 -5.301 39.634 1.00 84.69 238 ALA A CA 1
ATOM 1877 C C . ALA A 1 238 ? -27.396 -5.463 39.294 1.00 84.69 238 ALA A C 1
ATOM 1879 O O . ALA A 1 238 ? -26.556 -5.139 40.125 1.00 84.69 238 ALA A O 1
ATOM 1880 N N . SER A 1 239 ? -27.094 -5.855 38.055 1.00 84.19 239 SER A N 1
ATOM 1881 C CA . SER A 1 239 ? -25.736 -6.013 37.528 1.00 84.19 239 SER A CA 1
ATOM 1882 C C . SER A 1 239 ? -25.021 -4.689 37.203 1.00 84.19 239 SER A C 1
ATOM 1884 O O . SER A 1 239 ? -23.998 -4.693 36.524 1.00 84.19 239 SER A O 1
ATOM 1886 N N . ILE A 1 240 ? -25.570 -3.532 37.603 1.00 86.06 240 ILE A N 1
ATOM 1887 C CA . ILE A 1 240 ? -25.001 -2.200 37.339 1.00 86.06 240 ILE A CA 1
ATOM 1888 C C . ILE A 1 240 ? -24.866 -1.450 38.663 1.00 86.06 240 ILE A C 1
ATOM 1890 O O . ILE A 1 240 ? -25.869 -1.196 39.331 1.00 86.06 240 ILE A O 1
ATOM 1894 N N . ALA A 1 241 ? -23.654 -1.018 39.014 1.00 84.88 241 ALA A N 1
ATOM 1895 C CA . ALA A 1 241 ? -23.411 -0.191 40.195 1.00 84.88 241 ALA A CA 1
ATOM 1896 C C . ALA A 1 241 ? -23.169 1.276 39.818 1.00 84.88 241 ALA A C 1
ATOM 1898 O O . ALA A 1 241 ? -22.485 1.595 38.840 1.00 84.88 241 ALA A O 1
ATOM 1899 N N . VAL A 1 242 ? -23.729 2.184 40.619 1.00 86.75 242 VAL A N 1
ATOM 1900 C CA . VAL A 1 242 ? -23.811 3.618 40.324 1.00 86.75 242 VAL A CA 1
ATOM 1901 C C . VAL A 1 242 ? -23.375 4.448 41.534 1.00 86.75 242 VAL A C 1
ATOM 1903 O O . VAL A 1 242 ? -23.641 4.091 42.684 1.00 86.75 242 VAL A O 1
ATOM 1906 N N . ILE A 1 243 ? -22.711 5.577 41.275 1.00 83.25 243 ILE A N 1
ATOM 1907 C CA . ILE A 1 243 ? -22.414 6.631 42.264 1.00 83.25 243 ILE A CA 1
ATOM 1908 C C . ILE A 1 243 ? -22.978 7.975 41.793 1.00 83.25 243 ILE A C 1
ATOM 1910 O O . ILE A 1 243 ? -23.342 8.118 40.629 1.00 83.25 243 ILE A O 1
ATOM 1914 N N . ASP A 1 244 ? -23.003 8.993 42.654 1.00 74.94 244 ASP A N 1
ATOM 1915 C CA . ASP A 1 244 ? -23.361 10.352 42.228 1.00 74.94 244 ASP A CA 1
ATOM 1916 C C . ASP A 1 244 ? -22.418 10.879 41.133 1.00 74.94 244 ASP A C 1
ATOM 1918 O O . ASP A 1 244 ? -21.192 10.797 41.253 1.00 74.94 244 ASP A O 1
ATOM 1922 N N . ALA A 1 245 ? -22.992 11.451 40.070 1.00 65.75 245 ALA A N 1
ATOM 1923 C CA . ALA A 1 245 ? -22.239 12.066 38.980 1.00 65.75 245 ALA A CA 1
ATOM 1924 C C . ALA A 1 245 ? -22.082 13.587 39.197 1.00 65.75 245 ALA A C 1
ATOM 1926 O O . ALA A 1 245 ? -23.093 14.288 39.283 1.00 65.75 245 ALA A O 1
ATOM 1927 N N . PRO A 1 246 ? -20.856 14.145 39.239 1.00 57.09 246 PRO A N 1
ATOM 1928 C CA . PRO A 1 246 ? -20.657 15.583 39.059 1.00 57.09 246 PRO A CA 1
ATOM 1929 C C . PRO A 1 246 ? -20.860 15.980 37.577 1.00 57.09 246 PRO A C 1
ATOM 1931 O O . PRO A 1 246 ? -20.581 15.166 36.695 1.00 57.09 246 PRO A O 1
ATOM 1934 N N . PRO A 1 247 ? -21.317 17.211 37.266 1.00 56.47 247 PRO A N 1
ATOM 1935 C CA . PRO A 1 247 ? -21.507 17.660 35.883 1.00 56.47 247 PRO A CA 1
ATOM 1936 C C . PRO A 1 247 ? -20.165 17.770 35.138 1.00 56.47 247 PRO A C 1
ATOM 1938 O O . PRO A 1 247 ? -19.234 18.421 35.619 1.00 56.47 247 PRO A O 1
ATOM 1941 N N . GLU A 1 248 ? -20.070 17.140 33.965 1.00 65.00 248 GLU A N 1
ATOM 1942 C CA . GLU A 1 248 ? -18.852 17.072 33.149 1.00 65.00 248 GLU A CA 1
ATOM 1943 C C . GLU A 1 248 ? -18.664 18.360 32.332 1.00 65.00 248 GLU A C 1
ATOM 1945 O O . GLU A 1 248 ? -19.587 18.848 31.674 1.00 65.00 248 GLU A O 1
ATOM 1950 N N . ARG A 1 249 ? -17.468 18.954 32.418 1.00 75.56 249 ARG A N 1
ATOM 1951 C CA . ARG A 1 249 ? -17.146 20.247 31.804 1.00 75.56 249 ARG A CA 1
ATOM 1952 C C . ARG A 1 249 ? -16.090 20.069 30.721 1.00 75.56 249 ARG A C 1
ATOM 1954 O O . ARG A 1 249 ? -15.030 19.518 30.997 1.00 75.56 249 ARG A O 1
ATOM 1961 N N . THR A 1 250 ? -16.337 20.618 29.536 1.00 77.25 250 THR A N 1
ATOM 1962 C CA . THR A 1 250 ? -15.409 20.559 28.394 1.00 77.25 250 THR A CA 1
ATOM 1963 C C . THR A 1 250 ? -14.949 21.968 28.011 1.00 77.25 250 THR A C 1
ATOM 1965 O O . THR A 1 250 ? -15.787 22.868 27.939 1.00 77.25 250 THR A O 1
ATOM 1968 N N . PRO A 1 251 ? -13.655 22.218 27.754 1.00 81.56 251 PRO A N 1
ATOM 1969 C CA . PRO A 1 251 ? -13.195 23.512 27.257 1.00 81.56 251 PRO A CA 1
ATOM 1970 C C . PRO A 1 251 ? -13.820 23.874 25.903 1.00 81.56 251 PRO A C 1
ATOM 1972 O O . PRO A 1 251 ? -13.977 23.032 25.021 1.00 81.56 251 PRO A O 1
ATOM 1975 N N . LEU A 1 252 ? -14.104 25.157 25.683 1.00 80.94 252 LEU A N 1
ATOM 1976 C CA . LEU A 1 252 ? -14.686 25.651 24.432 1.00 80.94 252 LEU A CA 1
ATOM 1977 C C . LEU A 1 252 ? -13.809 25.364 23.202 1.00 80.94 252 LEU A C 1
ATOM 1979 O O . LEU A 1 252 ? -14.316 25.225 22.094 1.00 80.94 252 LEU A O 1
ATOM 1983 N N . SER A 1 253 ? -12.496 25.251 23.379 1.00 77.12 253 SER A N 1
ATOM 1984 C CA . SER A 1 253 ? -11.558 24.923 22.301 1.00 77.12 253 SER A CA 1
ATOM 1985 C C . SER A 1 253 ? -11.675 23.495 21.758 1.00 77.12 253 SER A C 1
ATOM 1987 O O . SER A 1 253 ? -11.081 23.203 20.718 1.00 77.12 253 SER A O 1
ATOM 1989 N N . GLU A 1 254 ? -12.369 22.609 22.473 1.00 76.00 254 GLU A N 1
ATOM 1990 C CA . GLU A 1 254 ? -12.518 21.202 22.104 1.00 76.00 254 GLU A CA 1
ATOM 1991 C C . GLU A 1 254 ? -13.755 20.954 21.235 1.00 76.00 254 GLU A C 1
ATOM 1993 O O . GLU A 1 254 ? -13.882 19.871 20.670 1.00 76.00 254 GLU A O 1
ATOM 1998 N N . ILE A 1 255 ? -14.631 21.952 21.062 1.00 72.75 255 ILE A N 1
ATOM 1999 C CA . ILE A 1 255 ? -15.785 21.820 20.166 1.00 72.75 255 ILE A CA 1
ATOM 2000 C C . ILE A 1 255 ? -15.364 21.982 18.705 1.00 72.75 255 ILE A C 1
ATOM 2002 O O . ILE A 1 255 ? -14.581 22.867 18.346 1.00 72.75 255 ILE A O 1
ATOM 2006 N N . GLU A 1 256 ? -15.931 21.153 17.835 1.00 71.81 256 GLU A N 1
ATOM 2007 C CA . GLU A 1 256 ? -15.637 21.171 16.406 1.00 71.81 256 GLU A CA 1
ATOM 2008 C C . GLU A 1 256 ? -16.470 22.219 15.653 1.00 71.81 256 GLU A C 1
ATOM 2010 O O . GLU A 1 256 ? -17.565 22.613 16.058 1.00 71.81 256 GLU A O 1
ATOM 2015 N N . ILE A 1 257 ? -15.966 22.674 14.501 1.00 76.88 257 ILE A N 1
ATOM 2016 C CA . ILE A 1 257 ? -16.722 23.564 13.610 1.00 76.88 257 ILE A CA 1
ATOM 2017 C C . ILE A 1 257 ? -17.977 22.827 13.141 1.00 76.88 2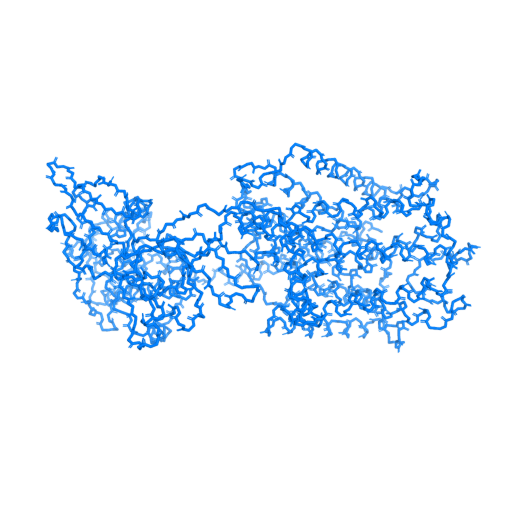57 ILE A C 1
ATOM 2019 O O . ILE A 1 257 ? -17.882 21.747 12.564 1.00 76.88 257 ILE A O 1
ATOM 2023 N N . GLY A 1 258 ? -19.142 23.436 13.341 1.00 70.62 258 GLY A N 1
ATOM 2024 C CA . GLY A 1 258 ? -20.420 22.772 13.117 1.00 70.62 258 GLY A CA 1
ATOM 2025 C C . GLY A 1 258 ? -21.009 22.137 14.377 1.00 70.62 258 GLY A C 1
ATOM 2026 O O . GLY A 1 258 ? -22.031 21.473 14.270 1.00 70.62 258 GLY A O 1
ATOM 2027 N N . GLN A 1 259 ? -20.432 22.360 15.560 1.00 77.19 259 GLN A N 1
ATOM 2028 C CA . GLN A 1 259 ? -21.032 21.982 16.841 1.00 77.19 259 GLN A CA 1
ATOM 2029 C C . GLN A 1 259 ? -21.494 23.207 17.640 1.00 77.19 259 GLN A C 1
ATOM 2031 O O . GLN A 1 259 ? -20.952 24.311 17.508 1.00 77.19 259 GLN A O 1
ATOM 2036 N N . ALA A 1 260 ? -22.518 23.004 18.468 1.00 78.44 260 ALA A N 1
ATOM 2037 C CA . ALA A 1 260 ? -23.061 23.979 19.402 1.00 78.44 260 ALA A CA 1
ATOM 2038 C C . ALA A 1 260 ? -23.226 23.373 20.799 1.00 78.44 260 ALA A C 1
ATOM 2040 O O . ALA A 1 260 ? -23.537 22.192 20.914 1.00 78.44 260 ALA A O 1
ATOM 2041 N N . ALA A 1 261 ? -23.024 24.175 21.844 1.00 80.19 261 ALA A N 1
ATOM 2042 C CA . ALA A 1 261 ? -23.080 23.747 23.242 1.00 80.19 261 ALA A CA 1
ATOM 2043 C C . ALA A 1 261 ? -23.417 24.922 24.175 1.00 80.19 261 ALA A C 1
ATOM 2045 O O . ALA A 1 261 ? -23.336 26.091 23.779 1.00 80.19 261 ALA A O 1
ATOM 2046 N N . ARG A 1 262 ? -23.794 24.626 25.423 1.00 81.81 262 ARG A N 1
ATOM 2047 C CA . ARG A 1 262 ? -24.078 25.635 26.453 1.00 81.81 262 ARG A CA 1
ATOM 2048 C C . ARG A 1 262 ? -22.856 25.939 27.306 1.00 81.81 262 ARG A C 1
ATOM 2050 O O . ARG A 1 262 ? -22.106 25.046 27.682 1.00 81.81 262 ARG A O 1
ATOM 2057 N N . VAL A 1 263 ? -22.695 27.210 27.658 1.00 84.81 263 VAL A N 1
ATOM 2058 C CA . VAL A 1 263 ? -21.628 27.678 28.552 1.00 84.81 263 VAL A CA 1
ATOM 2059 C C . VAL A 1 263 ? -21.911 27.256 29.989 1.00 84.81 263 VAL A C 1
ATOM 2061 O O . VAL A 1 263 ? -22.943 27.630 30.544 1.00 84.81 263 VAL A O 1
ATOM 2064 N N . ALA A 1 264 ? -20.973 26.551 30.609 1.00 81.00 264 ALA A N 1
ATOM 2065 C CA . ALA A 1 264 ? -20.989 26.220 32.029 1.00 81.00 264 ALA A CA 1
ATOM 2066 C C . ALA A 1 264 ? -20.208 27.244 32.870 1.00 81.00 264 ALA A C 1
ATOM 2068 O O . ALA A 1 264 ? -20.631 27.570 33.976 1.00 81.00 264 ALA A O 1
ATOM 2069 N N . ASP A 1 265 ? -19.096 27.771 32.350 1.00 82.00 265 ASP A N 1
ATOM 2070 C CA . ASP A 1 265 ? -18.245 28.733 33.056 1.00 82.00 265 ASP A CA 1
ATOM 2071 C C . ASP A 1 265 ? -17.529 29.677 32.080 1.00 82.00 265 ASP A C 1
ATOM 2073 O O . ASP A 1 265 ? -17.163 29.291 30.969 1.00 82.00 265 ASP A O 1
ATOM 2077 N N . ILE A 1 266 ? -17.308 30.919 32.503 1.00 78.00 266 ILE A N 1
ATOM 2078 C CA . ILE A 1 266 ? -16.564 31.936 31.756 1.00 78.00 266 ILE A CA 1
ATOM 2079 C C . ILE A 1 266 ? -15.405 32.334 32.665 1.00 78.00 266 ILE A C 1
ATOM 2081 O O . ILE A 1 266 ? -15.624 33.068 33.635 1.00 78.00 266 ILE A O 1
ATOM 2085 N N . GLY A 1 267 ? -14.212 31.807 32.363 1.00 74.94 267 GLY A N 1
ATOM 2086 C CA . GLY A 1 267 ? -13.014 31.853 33.206 1.00 74.94 267 GLY A CA 1
ATOM 2087 C C . GLY A 1 267 ? -12.642 33.216 33.803 1.00 74.94 267 GLY A C 1
ATOM 2088 O O . GLY A 1 267 ? -13.220 34.261 33.507 1.00 74.94 267 GLY A O 1
ATOM 2089 N N . GLU A 1 268 ? -11.644 33.212 34.682 1.00 73.56 268 GLU A N 1
ATOM 2090 C CA . GLU A 1 268 ? -11.406 34.308 35.634 1.00 73.56 268 GLU A CA 1
ATOM 2091 C C . GLU A 1 268 ? -10.745 35.568 35.045 1.00 73.56 268 GLU A C 1
ATOM 2093 O O . GLU A 1 268 ? -10.667 36.593 35.720 1.00 73.56 268 GLU A O 1
ATOM 2098 N N . SER A 1 269 ? -10.290 35.536 33.788 1.00 81.19 269 SER A N 1
ATOM 2099 C CA . SER A 1 269 ? -9.606 36.672 33.158 1.00 81.19 269 SER A CA 1
ATOM 2100 C C . SER A 1 269 ? -10.555 37.867 32.927 1.00 81.19 269 SER A C 1
ATOM 2102 O O . SER A 1 269 ? -11.496 37.756 32.129 1.00 81.19 269 SER A O 1
ATOM 2104 N N . PRO A 1 270 ? -10.299 39.051 33.528 1.00 79.06 270 PRO A N 1
ATOM 2105 C CA . PRO A 1 270 ? -11.176 40.220 33.389 1.00 79.06 270 PRO A CA 1
ATOM 2106 C C . PRO A 1 270 ? -11.319 40.711 31.941 1.00 79.06 270 PRO A C 1
ATOM 2108 O O . PRO A 1 270 ? -12.400 41.123 31.520 1.00 79.06 270 PRO A O 1
ATOM 2111 N N . ALA A 1 271 ? -10.242 40.627 31.151 1.00 79.69 271 ALA A N 1
ATOM 2112 C CA . ALA A 1 271 ? -10.236 41.039 29.747 1.00 79.69 271 ALA A CA 1
ATOM 2113 C C . ALA A 1 271 ? -11.039 40.079 28.850 1.00 79.69 271 ALA A C 1
ATOM 2115 O O . ALA A 1 271 ? -11.734 40.518 27.929 1.00 79.69 271 ALA A O 1
ATOM 2116 N N . LEU A 1 272 ? -10.970 38.772 29.131 1.00 80.88 272 LEU A N 1
ATOM 2117 C CA . LEU A 1 272 ? -11.760 37.759 28.433 1.00 80.88 272 LEU A CA 1
ATOM 2118 C C . LEU A 1 272 ? -13.245 37.910 28.766 1.00 80.88 272 LEU A C 1
ATOM 2120 O O . LEU A 1 272 ? -14.071 37.924 27.854 1.00 80.88 272 LEU A O 1
ATOM 2124 N N . ARG A 1 273 ? -13.575 38.087 30.051 1.00 80.94 273 ARG A N 1
ATOM 2125 C CA . ARG A 1 273 ? -14.954 38.261 30.518 1.00 80.94 273 ARG A CA 1
ATOM 2126 C C . ARG A 1 273 ? -15.609 39.495 29.892 1.00 80.94 273 ARG A C 1
ATOM 2128 O O . ARG A 1 273 ? -16.695 39.370 29.338 1.00 80.94 273 ARG A O 1
ATOM 2135 N N . ALA A 1 274 ? -14.911 40.633 29.830 1.00 80.88 274 ALA A N 1
ATOM 2136 C CA . ALA A 1 274 ? -15.417 41.840 29.166 1.00 80.88 274 ALA A CA 1
ATOM 2137 C C . ALA A 1 274 ? -15.708 41.630 27.662 1.00 80.88 274 ALA A C 1
ATOM 2139 O O . ALA A 1 274 ? -16.741 42.072 27.154 1.00 80.88 274 ALA A O 1
ATOM 2140 N N . ARG A 1 275 ? -14.829 40.919 26.936 1.00 80.56 275 ARG A N 1
ATOM 2141 C CA . ARG A 1 275 ? -15.031 40.582 25.510 1.00 80.56 275 ARG A CA 1
ATOM 2142 C C . ARG A 1 275 ? -16.178 39.587 25.306 1.00 80.56 275 ARG A C 1
ATOM 2144 O O . ARG A 1 275 ? -16.964 39.740 24.371 1.00 80.56 275 ARG A O 1
ATOM 2151 N N . ALA A 1 276 ? -16.268 38.581 26.171 1.00 80.31 276 ALA A N 1
ATOM 2152 C CA . ALA A 1 276 ? -17.305 37.559 26.149 1.00 80.31 276 ALA A CA 1
ATOM 2153 C C . ALA A 1 276 ? -18.694 38.159 26.434 1.00 80.31 276 ALA A C 1
ATOM 2155 O O . ALA A 1 276 ? -19.641 37.911 25.685 1.00 80.31 276 ALA A O 1
ATOM 2156 N N . GLU A 1 277 ? -18.803 39.024 27.444 1.00 81.19 277 GLU A N 1
ATOM 2157 C CA . GLU A 1 277 ? -20.038 39.732 27.794 1.00 81.19 277 GLU A CA 1
ATOM 2158 C C . GLU A 1 277 ? -20.487 40.698 26.688 1.00 81.19 277 GLU A C 1
ATOM 2160 O O . GLU A 1 277 ? -21.671 40.724 26.344 1.00 81.19 277 GLU A O 1
ATOM 2165 N N . ALA A 1 278 ? -19.557 41.428 26.056 1.00 80.19 278 ALA A N 1
ATOM 2166 C CA . ALA A 1 278 ? -19.863 42.300 24.916 1.00 80.19 278 ALA A CA 1
ATOM 2167 C C . ALA A 1 278 ? -20.459 41.525 23.720 1.00 80.19 278 ALA A C 1
ATOM 2169 O O . ALA A 1 278 ? -21.357 42.014 23.021 1.00 80.19 278 ALA A O 1
ATOM 2170 N N . ALA A 1 279 ? -20.008 40.283 23.517 1.00 77.62 279 ALA A N 1
ATOM 2171 C CA . ALA A 1 279 ? -20.548 39.366 22.516 1.00 77.62 279 ALA A CA 1
ATOM 2172 C C . ALA A 1 279 ? -21.851 38.662 22.947 1.00 77.62 279 ALA A C 1
ATOM 2174 O O . ALA A 1 279 ? -22.471 37.985 22.129 1.00 77.62 279 ALA A O 1
ATOM 2175 N N . GLY A 1 280 ? -22.308 38.853 24.191 1.00 78.69 280 GLY A N 1
ATOM 2176 C CA . GLY A 1 280 ? -23.542 38.268 24.721 1.00 78.69 280 GLY A CA 1
ATOM 2177 C C . GLY A 1 280 ? -23.386 36.862 25.308 1.00 78.69 280 GLY A C 1
ATOM 2178 O O . GLY A 1 280 ? -24.393 36.167 25.466 1.00 78.69 280 GLY A O 1
ATOM 2179 N N . LEU A 1 281 ? -22.158 36.438 25.625 1.00 83.00 281 LEU A N 1
ATOM 2180 C CA . LEU A 1 281 ? -21.866 35.172 26.297 1.00 83.00 281 LEU A CA 1
ATOM 2181 C C . LEU A 1 281 ? -22.195 35.285 27.793 1.00 83.00 281 LEU A C 1
ATOM 2183 O O . LEU A 1 281 ? -21.696 36.172 28.482 1.00 83.00 281 LEU A O 1
ATOM 2187 N N . ARG A 1 282 ? -23.045 34.388 28.293 1.00 84.19 282 ARG A N 1
ATOM 2188 C CA . ARG A 1 282 ? -23.412 34.255 29.713 1.00 84.19 282 ARG A CA 1
ATOM 2189 C C . ARG A 1 282 ? -23.430 32.774 30.078 1.00 84.19 282 ARG A C 1
ATOM 2191 O O . ARG A 1 282 ? -23.618 31.944 29.192 1.00 84.19 282 ARG A O 1
ATOM 2198 N N . VAL A 1 283 ? -23.280 32.440 31.358 1.00 81.25 283 VAL A N 1
ATOM 2199 C CA . VAL A 1 283 ? -23.496 31.061 31.827 1.00 81.25 283 VAL A CA 1
ATOM 2200 C C . VAL A 1 283 ? -24.915 30.621 31.440 1.00 81.25 283 VAL A C 1
ATOM 2202 O O . VAL A 1 283 ? -25.877 31.364 31.636 1.00 81.25 283 VAL A O 1
ATOM 2205 N N . GLY A 1 284 ? -25.029 29.453 30.809 1.00 74.94 284 GLY A N 1
ATOM 2206 C CA . GLY A 1 284 ? -26.257 28.909 30.224 1.00 74.94 284 GLY A CA 1
ATOM 2207 C C . GLY A 1 284 ? -26.560 29.350 28.786 1.00 74.94 284 GLY A C 1
ATOM 2208 O O . GLY A 1 284 ? -27.469 28.788 28.173 1.00 74.94 284 GLY A O 1
ATOM 2209 N N . ALA A 1 285 ? -25.823 30.315 28.219 1.00 80.00 285 ALA A N 1
ATOM 2210 C CA . ALA A 1 285 ? -25.996 30.727 26.825 1.00 80.00 285 ALA A CA 1
ATOM 2211 C C . ALA A 1 285 ? -25.507 29.636 25.865 1.00 80.00 285 ALA A C 1
ATOM 2213 O O . ALA A 1 285 ? -24.509 28.967 26.127 1.00 80.00 285 ALA A O 1
ATOM 2214 N N . GLU A 1 286 ? -26.195 29.483 24.736 1.00 81.56 286 GLU A N 1
ATOM 2215 C CA . GLU A 1 286 ? -25.769 28.582 23.671 1.00 81.56 286 GLU A CA 1
ATOM 2216 C C . GLU A 1 286 ? -24.804 29.293 22.718 1.00 81.56 286 GLU A C 1
ATOM 2218 O O . GLU A 1 286 ? -25.038 30.432 22.295 1.00 81.56 286 GLU A O 1
ATOM 2223 N N . LEU A 1 287 ? -23.730 28.601 22.356 1.00 87.06 287 LEU A N 1
ATOM 2224 C CA . LEU A 1 287 ? -22.764 29.056 21.371 1.00 87.06 287 LEU A CA 1
ATOM 2225 C C . LEU A 1 287 ? -22.501 27.970 20.338 1.00 87.06 287 LEU A C 1
ATOM 2227 O O . LEU A 1 287 ? -22.582 26.785 20.643 1.00 87.06 287 LEU A O 1
ATOM 2231 N N . ALA A 1 288 ? -22.127 28.382 19.132 1.00 83.12 288 ALA A N 1
ATOM 2232 C CA . ALA A 1 288 ? -21.783 27.479 18.043 1.00 83.12 288 ALA A CA 1
ATOM 2233 C C . ALA A 1 288 ? -20.439 27.834 17.407 1.00 83.12 288 ALA A C 1
ATOM 2235 O O . ALA A 1 288 ? -20.215 29.002 17.096 1.00 83.12 288 ALA A O 1
ATOM 2236 N N . ALA A 1 289 ? -19.574 26.857 17.139 1.00 82.81 289 ALA A N 1
ATOM 2237 C CA . ALA A 1 289 ? -18.373 27.075 16.333 1.00 82.81 289 ALA A CA 1
ATOM 2238 C C . ALA A 1 289 ? -18.750 27.115 14.844 1.00 82.81 289 ALA A C 1
ATOM 2240 O O . ALA A 1 289 ? -19.257 26.140 14.291 1.00 82.81 289 ALA A O 1
ATOM 2241 N N . VAL A 1 290 ? -18.531 28.257 14.185 1.00 81.62 290 VAL A N 1
ATOM 2242 C CA . VAL A 1 290 ? -19.029 28.497 12.813 1.00 81.62 290 VAL A CA 1
ATOM 2243 C C . VAL A 1 290 ? -17.913 28.456 11.776 1.00 81.62 290 VAL A C 1
ATOM 2245 O O . VAL A 1 290 ? -18.115 27.970 10.665 1.00 81.62 290 VAL A O 1
ATOM 2248 N N . SER A 1 291 ? -16.729 28.953 12.122 1.00 76.19 291 SER A N 1
ATOM 2249 C CA . SER A 1 291 ? -15.569 28.955 11.229 1.00 76.19 291 SER A CA 1
ATOM 2250 C C . SER A 1 291 ? -14.280 29.099 12.026 1.00 76.19 291 SER A C 1
ATOM 2252 O O . SER A 1 291 ? -14.275 29.759 13.058 1.00 76.19 291 SER A O 1
ATOM 2254 N N . ALA A 1 292 ? -13.171 28.566 11.525 1.00 72.81 292 ALA A N 1
ATOM 2255 C CA . ALA A 1 292 ? -11.836 28.835 12.056 1.00 72.81 292 ALA A CA 1
ATOM 2256 C C . ALA A 1 292 ? -10.971 29.528 11.001 1.00 72.81 292 ALA A C 1
ATOM 2258 O O . ALA A 1 292 ? -11.212 29.369 9.799 1.00 72.81 292 ALA A O 1
ATOM 2259 N N . ASP A 1 293 ? -9.967 30.276 11.457 1.00 67.44 293 ASP A N 1
ATOM 2260 C CA . ASP A 1 293 ? -8.912 30.817 10.600 1.00 67.44 293 ASP A CA 1
ATOM 2261 C C . ASP A 1 293 ? -8.241 29.690 9.774 1.00 67.44 293 ASP A C 1
ATOM 2263 O O . ASP A 1 293 ? -8.195 28.538 10.222 1.00 67.44 293 ASP A O 1
ATOM 2267 N N . PRO A 1 294 ? -7.702 29.966 8.569 1.00 48.12 294 PRO A N 1
ATOM 2268 C CA . PRO A 1 294 ? -6.983 28.976 7.760 1.00 48.12 294 PRO A CA 1
ATOM 2269 C C . PRO A 1 294 ? -5.803 28.274 8.458 1.00 48.12 294 PRO A C 1
ATOM 2271 O O . PRO A 1 294 ? -5.352 27.219 7.994 1.00 48.12 294 PRO A O 1
ATOM 2274 N N . LEU A 1 295 ? -5.258 28.842 9.539 1.00 45.25 295 LEU A N 1
ATOM 2275 C CA . LEU A 1 295 ? -4.244 28.194 10.378 1.00 45.25 295 LEU A CA 1
ATOM 2276 C C . LEU A 1 295 ? -4.831 27.298 11.488 1.00 45.25 295 LEU A C 1
ATOM 2278 O O . LEU A 1 295 ? -4.069 26.578 12.127 1.00 45.25 295 LEU A O 1
ATOM 2282 N N . GLY A 1 296 ? -6.153 27.302 11.683 1.00 50.81 296 GLY A N 1
ATOM 2283 C CA . GLY A 1 296 ? -6.868 26.578 12.741 1.00 50.81 296 GLY A CA 1
ATOM 2284 C C . GLY A 1 296 ? -7.089 27.386 14.026 1.00 50.81 296 GLY A C 1
ATOM 2285 O O . GLY A 1 296 ? -7.790 26.913 14.914 1.00 50.81 296 GLY A O 1
ATOM 2286 N N . ASP A 1 297 ? -6.521 28.590 14.119 1.00 62.44 297 ASP A N 1
ATOM 2287 C CA . ASP A 1 297 ? -6.604 29.502 15.264 1.00 62.44 297 ASP A CA 1
ATOM 2288 C C . ASP A 1 297 ? -6.411 30.947 14.753 1.00 62.44 297 ASP A C 1
ATOM 2290 O O . ASP A 1 297 ? -5.471 31.161 13.980 1.00 62.44 297 ASP A O 1
ATOM 2294 N N . PRO A 1 298 ? -7.251 31.942 15.110 1.00 70.56 298 PRO A N 1
ATOM 2295 C CA . PRO A 1 298 ? -8.403 31.899 16.018 1.00 70.56 298 PRO A CA 1
ATOM 2296 C C . PRO A 1 298 ? -9.670 31.248 15.444 1.00 70.56 298 PRO A C 1
ATOM 2298 O O . PRO A 1 298 ? -9.900 31.214 14.232 1.00 70.56 298 PRO A O 1
ATOM 2301 N N . VAL A 1 299 ? -10.530 30.755 16.339 1.00 76.38 299 VAL A N 1
ATOM 2302 C CA . VAL A 1 299 ? -11.842 30.174 16.012 1.00 76.38 299 VAL A CA 1
ATOM 2303 C C . VAL A 1 299 ? -12.936 31.216 16.235 1.00 76.38 299 VAL A C 1
ATOM 2305 O O . VAL A 1 299 ? -12.905 31.986 17.194 1.00 76.38 299 VAL A O 1
ATOM 2308 N N . THR A 1 300 ? -13.906 31.265 15.325 1.00 85.38 300 THR A N 1
ATOM 2309 C CA . THR A 1 300 ? -15.064 32.160 15.385 1.00 85.38 300 THR A CA 1
ATOM 2310 C C . THR A 1 300 ? -16.304 31.395 15.827 1.00 85.38 300 THR A C 1
ATOM 2312 O O . THR A 1 300 ? -16.792 30.489 15.143 1.00 85.38 300 THR A O 1
ATOM 2315 N N . TYR A 1 301 ? -16.831 31.823 16.966 1.00 87.25 301 TYR A N 1
ATOM 2316 C CA . TYR A 1 301 ? -18.029 31.311 17.605 1.00 87.25 301 TYR A CA 1
ATOM 2317 C C . TYR A 1 301 ? -19.201 32.262 17.367 1.00 87.25 301 TYR A C 1
ATOM 2319 O O . TYR A 1 301 ? -19.022 33.473 17.246 1.00 87.25 301 TYR A O 1
ATOM 2327 N N . ARG A 1 302 ? -20.419 31.733 17.310 1.00 85.56 302 ARG A N 1
ATOM 2328 C CA . ARG A 1 302 ? -21.658 32.504 17.210 1.00 85.56 302 ARG A CA 1
ATOM 2329 C C . ARG A 1 302 ? -22.472 32.317 18.478 1.00 85.56 302 ARG A C 1
ATOM 2331 O O . ARG A 1 302 ? -22.819 31.192 18.814 1.00 85.56 302 ARG A O 1
ATOM 2338 N N . VAL A 1 303 ? -22.802 33.425 19.130 1.00 87.00 303 VAL A N 1
ATOM 2339 C CA . VAL A 1 303 ? -23.534 33.488 20.400 1.00 87.00 303 VAL A CA 1
ATOM 2340 C C . VAL A 1 303 ? -24.680 34.475 20.211 1.00 87.00 303 VAL A C 1
ATOM 2342 O O . VAL A 1 303 ? -24.434 35.629 19.867 1.00 87.00 303 VAL A O 1
ATOM 2345 N N . ASN A 1 304 ? -25.935 34.044 20.371 1.00 77.38 304 ASN A N 1
ATOM 2346 C CA . ASN A 1 304 ? -27.118 34.920 20.255 1.00 77.38 304 ASN A CA 1
ATOM 2347 C C . ASN A 1 304 ? -27.132 35.823 18.994 1.00 77.38 304 ASN A C 1
ATOM 2349 O O . ASN A 1 304 ? -27.503 36.994 19.048 1.00 77.38 304 ASN A O 1
ATOM 2353 N N . GLY A 1 305 ? -26.682 35.297 17.849 1.00 68.31 305 GLY A N 1
ATOM 2354 C CA . GLY A 1 305 ? -26.630 36.032 16.576 1.00 68.31 305 GLY A CA 1
ATOM 2355 C C . GLY A 1 305 ? -25.428 36.971 16.391 1.00 68.31 305 GLY A C 1
ATOM 2356 O O . GLY A 1 305 ? -25.285 37.550 15.317 1.00 68.31 305 GLY A O 1
ATOM 2357 N N . ARG A 1 306 ? -24.534 37.090 17.380 1.00 81.62 306 ARG A N 1
ATOM 2358 C CA . ARG A 1 306 ? -23.268 37.839 17.296 1.00 81.62 306 ARG A CA 1
ATOM 2359 C C . ARG A 1 306 ? -22.083 36.891 17.147 1.00 81.62 306 ARG A C 1
ATOM 2361 O O . ARG A 1 306 ? -22.152 35.736 17.561 1.00 81.62 306 ARG A O 1
ATOM 2368 N N . THR A 1 307 ? -20.997 37.371 16.550 1.00 84.88 307 THR A N 1
ATOM 2369 C CA . THR A 1 307 ? -19.765 36.597 16.353 1.00 84.88 307 THR A CA 1
ATOM 2370 C C . THR A 1 307 ? -18.702 36.977 17.373 1.00 84.88 307 THR A C 1
ATOM 2372 O O . THR A 1 307 ? -18.454 38.159 17.604 1.00 84.88 307 THR A O 1
ATOM 2375 N N . LEU A 1 308 ? -18.042 35.970 17.934 1.00 86.12 308 LEU A N 1
ATOM 2376 C CA . LEU A 1 308 ? -16.957 36.085 18.895 1.00 86.12 308 LEU A CA 1
ATOM 2377 C C . LEU A 1 308 ? -15.764 35.273 18.387 1.00 86.12 308 LEU A C 1
ATOM 2379 O O . LEU A 1 308 ? -15.830 34.051 18.315 1.00 86.12 308 LEU A O 1
ATOM 2383 N N . THR A 1 309 ? -14.674 35.948 18.035 1.00 86.44 309 THR A N 1
ATOM 2384 C CA . THR A 1 309 ? -13.435 35.296 17.596 1.00 86.44 309 THR A CA 1
ATOM 2385 C C . THR A 1 309 ? -12.461 35.214 18.766 1.00 86.44 309 THR A C 1
ATOM 2387 O O . THR A 1 309 ? -12.085 36.245 19.335 1.00 86.44 309 THR A O 1
ATOM 2390 N N . LEU A 1 310 ? -12.065 33.993 19.132 1.00 83.31 310 LEU A N 1
ATOM 2391 C CA . LEU A 1 310 ? -11.161 33.712 20.248 1.00 83.31 310 LEU A CA 1
ATOM 2392 C C . LEU A 1 310 ? -9.974 32.883 19.772 1.00 83.31 310 LEU A C 1
ATOM 2394 O O . LEU A 1 310 ? -10.132 31.956 18.975 1.00 83.31 310 LEU A O 1
ATOM 2398 N N . ALA A 1 311 ? -8.797 33.211 20.299 1.00 81.44 311 ALA A N 1
ATOM 2399 C CA . ALA A 1 311 ? -7.638 32.340 20.198 1.00 81.44 311 ALA A CA 1
ATOM 2400 C C . ALA A 1 311 ? -7.854 31.087 21.057 1.00 81.44 311 ALA A C 1
ATOM 2402 O O . ALA A 1 311 ? -8.594 31.120 22.044 1.00 81.44 311 ALA A O 1
ATOM 2403 N N . ARG A 1 312 ? -7.169 29.990 20.739 1.00 77.25 312 ARG A N 1
ATOM 2404 C CA . ARG A 1 312 ? -7.311 28.715 21.453 1.00 77.25 312 ARG A CA 1
ATOM 2405 C C . ARG A 1 312 ? -6.995 28.836 22.946 1.00 77.25 312 ARG A C 1
ATOM 2407 O O . ARG A 1 312 ? -7.674 28.223 23.762 1.00 77.25 312 ARG A O 1
ATOM 2414 N N . ALA A 1 313 ? -6.020 29.672 23.304 1.00 77.31 313 ALA A N 1
ATOM 2415 C CA . ALA A 1 313 ? -5.663 29.958 24.695 1.00 77.31 313 ALA A CA 1
ATOM 2416 C C . ALA A 1 313 ? -6.791 30.659 25.480 1.00 77.31 313 ALA A C 1
ATOM 2418 O O . ALA A 1 313 ? -6.983 30.383 26.664 1.00 77.31 313 ALA A O 1
ATOM 2419 N N . ASP A 1 314 ? -7.557 31.528 24.817 1.00 82.12 314 ASP A N 1
ATOM 2420 C CA . ASP A 1 314 ? -8.723 32.200 25.401 1.00 82.12 314 ASP A CA 1
ATOM 2421 C C . ASP A 1 314 ? -9.929 31.249 25.450 1.00 82.12 314 ASP A C 1
ATOM 2423 O O . ASP A 1 314 ? -10.655 31.205 26.440 1.00 82.12 314 ASP A O 1
ATOM 2427 N N . ALA A 1 315 ? -10.124 30.439 24.403 1.00 81.06 315 ALA A N 1
ATOM 2428 C CA . ALA A 1 315 ? -11.194 29.444 24.343 1.00 81.06 315 ALA A CA 1
ATOM 2429 C C . ALA A 1 315 ? -11.027 28.340 25.405 1.00 81.06 315 ALA A C 1
ATOM 2431 O O . ALA A 1 315 ? -12.014 27.907 25.984 1.00 81.06 315 ALA A O 1
ATOM 2432 N N . ASN A 1 316 ? -9.799 27.935 25.744 1.00 83.69 316 ASN A N 1
ATOM 2433 C CA . ASN A 1 316 ? -9.541 26.969 26.824 1.00 83.69 316 ASN A CA 1
ATOM 2434 C C . ASN A 1 316 ? -10.085 27.408 28.196 1.00 83.69 316 ASN A C 1
ATOM 2436 O O . ASN A 1 316 ? -10.326 26.565 29.052 1.00 83.69 316 ASN A O 1
ATOM 2440 N N . GLN A 1 317 ? -10.248 28.714 28.422 1.00 81.56 317 GLN A N 1
ATOM 2441 C CA . GLN A 1 317 ? -10.703 29.264 29.702 1.00 81.56 317 GLN A CA 1
ATOM 2442 C C . GLN A 1 317 ? -12.233 29.303 29.831 1.00 81.56 317 GLN A C 1
ATOM 2444 O O . GLN A 1 317 ? -12.750 29.600 30.906 1.00 81.56 317 GLN A O 1
ATOM 2449 N N . ILE A 1 318 ? -12.970 29.046 28.749 1.00 84.50 318 ILE A N 1
ATOM 2450 C CA . ILE A 1 318 ? -14.433 28.971 28.764 1.00 84.50 318 ILE A CA 1
ATOM 2451 C C . ILE A 1 318 ? -14.809 27.496 28.840 1.00 84.50 318 ILE A C 1
ATOM 2453 O O . ILE A 1 318 ? -14.388 26.711 27.994 1.00 84.50 318 ILE A O 1
ATOM 2457 N N . LEU A 1 319 ? -15.599 27.122 29.844 1.00 83.38 319 LEU A N 1
ATOM 2458 C CA . LEU A 1 319 ? -16.055 25.749 30.037 1.00 83.38 319 LEU A CA 1
ATOM 2459 C C . LEU A 1 319 ? -17.494 25.605 29.565 1.00 83.38 319 LEU A C 1
ATOM 2461 O O . LEU A 1 319 ? -18.333 26.482 29.780 1.00 83.38 319 LEU A O 1
ATOM 2465 N N . LEU A 1 320 ? -17.778 24.475 28.943 1.00 82.44 320 LEU A N 1
ATOM 2466 C CA . LEU A 1 320 ? -19.065 24.101 28.389 1.00 82.44 320 LEU A CA 1
ATOM 2467 C C . LEU A 1 320 ? -19.638 22.921 29.149 1.00 82.44 320 LEU A C 1
ATOM 2469 O O . LEU A 1 320 ? -18.897 22.109 29.699 1.00 82.44 320 LEU A O 1
ATOM 2473 N N . ASP A 1 321 ? -20.959 22.830 29.140 1.00 77.50 321 ASP A N 1
ATOM 2474 C CA . ASP A 1 321 ? -21.663 21.633 29.567 1.00 77.50 321 ASP A CA 1
ATOM 2475 C C . ASP A 1 321 ? -21.546 20.577 28.461 1.00 77.50 321 ASP A C 1
ATOM 2477 O O . ASP A 1 321 ? -22.173 20.705 27.398 1.00 77.50 321 ASP A O 1
ATOM 2481 N N . ALA A 1 322 ? -20.721 19.554 28.707 1.00 68.00 322 ALA A N 1
ATOM 2482 C CA . ALA A 1 322 ? -20.439 18.480 27.755 1.00 68.00 322 ALA A CA 1
ATOM 2483 C C . ALA A 1 322 ? -21.725 17.771 27.293 1.00 68.00 322 ALA A C 1
ATOM 2485 O O . ALA A 1 322 ? -21.845 17.380 26.131 1.00 68.00 322 ALA A O 1
ATOM 2486 N N . ASN A 1 323 ? -22.737 17.715 28.166 1.00 60.53 323 ASN A N 1
ATOM 2487 C CA . ASN A 1 323 ? -24.015 17.053 27.909 1.00 60.53 323 ASN A CA 1
ATOM 2488 C C . ASN A 1 323 ? -24.910 17.809 26.908 1.00 60.53 323 ASN A C 1
ATOM 2490 O O . ASN A 1 323 ? -25.982 17.328 26.545 1.00 60.53 323 ASN A O 1
ATOM 2494 N N . THR A 1 324 ? -24.502 19.001 26.458 1.00 66.94 324 THR A N 1
ATOM 2495 C CA . THR A 1 324 ? -25.301 19.861 25.567 1.00 66.94 324 THR A CA 1
ATOM 2496 C C . THR A 1 324 ? -24.737 19.999 24.152 1.00 66.94 324 THR A C 1
ATOM 2498 O O . THR A 1 324 ? -25.301 20.750 23.351 1.00 66.94 324 THR A O 1
ATOM 2501 N N . ILE A 1 325 ? -23.650 19.288 23.833 1.00 70.25 325 ILE A N 1
ATOM 2502 C CA . ILE A 1 325 ? -22.999 19.344 22.519 1.00 70.25 325 ILE A CA 1
ATOM 2503 C C . ILE A 1 325 ? -23.911 18.723 21.448 1.00 70.25 325 ILE A C 1
ATOM 2505 O O . ILE A 1 325 ? -24.355 17.583 21.567 1.00 70.25 325 ILE A O 1
ATOM 2509 N N . ARG A 1 326 ? -24.180 19.472 20.372 1.00 67.88 326 ARG A N 1
ATOM 2510 C CA . ARG A 1 326 ? -24.997 19.038 19.225 1.00 67.88 326 ARG A CA 1
ATOM 2511 C C . ARG A 1 326 ? -24.463 19.560 17.896 1.00 67.88 326 ARG A C 1
ATOM 2513 O O . ARG A 1 326 ? -23.876 20.637 17.847 1.00 67.88 326 ARG A O 1
ATOM 2520 N N . GLU A 1 327 ? -24.720 18.841 16.808 1.00 66.25 327 GLU A N 1
ATOM 2521 C CA . GLU A 1 327 ? -24.352 19.280 15.456 1.00 66.25 327 GLU A CA 1
ATOM 2522 C C . GLU A 1 327 ? -25.307 20.353 14.901 1.00 66.25 327 GLU A C 1
ATOM 2524 O O . GLU A 1 327 ? -26.517 20.337 15.138 1.00 66.25 327 GLU A O 1
ATOM 2529 N N . ILE A 1 328 ? -24.759 21.276 14.110 1.00 71.94 328 ILE A N 1
ATOM 2530 C CA . ILE A 1 328 ? -25.478 22.322 13.384 1.00 71.94 328 ILE A CA 1
ATOM 2531 C C . ILE A 1 328 ? -25.093 22.324 11.900 1.00 71.94 328 ILE A C 1
ATOM 2533 O O . ILE A 1 328 ? -23.934 22.181 11.517 1.00 71.94 328 ILE A O 1
ATOM 2537 N N . ALA A 1 329 ? -26.083 22.547 11.035 1.00 52.53 329 ALA A N 1
ATOM 2538 C CA . ALA A 1 329 ? -25.862 22.618 9.595 1.00 52.53 329 ALA A CA 1
ATOM 2539 C C . ALA A 1 329 ? -25.109 23.904 9.201 1.00 52.53 329 ALA A C 1
ATOM 2541 O O . ALA A 1 329 ? -25.569 25.018 9.470 1.00 52.53 329 ALA A O 1
ATOM 2542 N N . LEU A 1 330 ? -23.975 23.751 8.513 1.00 60.62 330 LEU A N 1
ATOM 2543 C CA . LEU A 1 330 ? -23.202 24.861 7.950 1.00 60.62 330 LEU A CA 1
ATOM 2544 C C . LEU A 1 330 ? -23.664 25.196 6.516 1.00 60.62 330 LEU A C 1
ATOM 2546 O O . LEU A 1 330 ? -24.109 24.312 5.775 1.00 60.62 330 LEU A O 1
ATOM 2550 N N . PRO A 1 331 ? -23.560 26.466 6.080 1.00 53.00 331 PRO A N 1
ATOM 2551 C CA . PRO A 1 331 ? -23.911 26.858 4.718 1.00 53.00 331 PRO A CA 1
ATOM 2552 C C . PRO A 1 331 ? -22.969 26.210 3.688 1.00 53.00 331 PRO A C 1
ATOM 2554 O O . PRO A 1 331 ? -21.752 26.365 3.752 1.00 53.00 331 PRO A O 1
ATOM 2557 N N . ARG A 1 332 ? -23.536 25.500 2.703 1.00 46.31 332 ARG A N 1
ATOM 2558 C CA . ARG A 1 332 ? -22.785 24.798 1.646 1.00 46.31 332 ARG A CA 1
ATOM 2559 C C . ARG A 1 332 ? -22.142 25.784 0.662 1.00 46.31 332 ARG A C 1
ATOM 2561 O O . ARG A 1 332 ? -22.855 26.449 -0.087 1.00 46.31 332 ARG A O 1
ATOM 2568 N N . ARG A 1 333 ? -20.808 25.817 0.588 1.00 52.41 333 ARG A N 1
ATOM 2569 C CA . ARG A 1 333 ? -20.049 26.436 -0.516 1.00 52.41 333 ARG A CA 1
ATOM 2570 C C . ARG A 1 333 ? -19.365 25.367 -1.384 1.00 52.41 333 ARG A C 1
ATOM 2572 O O . ARG A 1 333 ? -19.057 24.280 -0.895 1.00 52.41 333 ARG A O 1
ATOM 2579 N N . PRO A 1 334 ? -19.133 25.629 -2.685 1.00 51.56 334 PRO A N 1
ATOM 2580 C CA . PRO A 1 334 ? -18.392 24.711 -3.544 1.00 51.56 334 PRO A CA 1
ATOM 2581 C C . PRO A 1 334 ? -16.922 24.620 -3.102 1.00 51.56 334 PRO A C 1
ATOM 2583 O O . PRO A 1 334 ? -16.173 25.590 -3.172 1.00 51.56 334 PRO A O 1
ATOM 2586 N N . TRP A 1 335 ? -16.506 23.423 -2.684 1.00 49.12 335 TRP A N 1
ATOM 2587 C CA . TRP A 1 335 ? -15.201 23.135 -2.066 1.00 49.12 335 TRP A CA 1
ATOM 2588 C C . TRP A 1 335 ? -13.977 23.634 -2.846 1.00 49.12 335 TRP A C 1
ATOM 2590 O O . TRP A 1 335 ? -13.021 24.105 -2.243 1.00 49.12 335 TRP A O 1
ATOM 2600 N N . LEU A 1 336 ? -14.001 23.562 -4.179 1.00 47.97 336 LEU A N 1
ATOM 2601 C CA . LEU A 1 336 ? -12.876 23.997 -5.015 1.00 47.97 336 LEU A CA 1
ATOM 2602 C C . LEU A 1 336 ? -12.644 25.508 -4.902 1.00 47.97 336 LEU A C 1
ATOM 2604 O O . LEU A 1 336 ? -11.504 25.947 -4.808 1.00 47.97 336 LEU A O 1
ATOM 2608 N N . ALA A 1 337 ? -13.721 26.295 -4.831 1.00 54.84 337 ALA A N 1
ATOM 2609 C CA . ALA A 1 337 ? -13.634 27.731 -4.589 1.00 54.84 337 ALA A CA 1
ATOM 2610 C C . ALA A 1 337 ? -13.137 28.035 -3.169 1.00 54.84 337 ALA A C 1
ATOM 2612 O O . ALA A 1 337 ? -12.481 29.045 -2.956 1.00 54.84 337 ALA A O 1
ATOM 2613 N N . GLU A 1 338 ? -13.416 27.152 -2.212 1.00 59.62 338 GLU A N 1
ATOM 2614 C CA . GLU A 1 338 ? -13.022 27.285 -0.811 1.00 59.62 338 GLU A CA 1
ATOM 2615 C C . GLU A 1 338 ? -11.536 26.963 -0.588 1.00 59.62 338 GLU A C 1
ATOM 2617 O O . GLU A 1 338 ? -10.843 27.724 0.081 1.00 59.62 338 GLU A O 1
ATOM 2622 N N . GLU A 1 339 ? -11.015 25.895 -1.203 1.00 55.78 339 GLU A N 1
ATOM 2623 C CA . GLU A 1 339 ? -9.581 25.571 -1.175 1.00 55.78 339 GLU A CA 1
ATOM 2624 C C . GLU A 1 339 ? -8.765 26.549 -2.026 1.00 55.78 339 GLU A C 1
ATOM 2626 O O . GLU A 1 339 ? -7.689 26.955 -1.603 1.00 55.78 339 GLU A O 1
ATOM 2631 N N . LEU A 1 340 ? -9.275 27.002 -3.180 1.00 57.00 340 LEU A N 1
ATOM 2632 C CA . LEU A 1 340 ? -8.621 28.056 -3.968 1.00 57.00 340 LEU A CA 1
ATOM 2633 C C . LEU A 1 340 ? -8.634 29.399 -3.234 1.00 57.00 340 LEU A C 1
ATOM 2635 O O . LEU A 1 340 ? -7.628 30.103 -3.258 1.00 57.00 340 LEU A O 1
ATOM 2639 N N . ALA A 1 341 ? -9.728 29.751 -2.553 1.00 58.03 341 ALA A N 1
ATOM 2640 C CA . ALA A 1 341 ? -9.784 30.946 -1.715 1.00 58.03 341 ALA A CA 1
ATOM 2641 C C . ALA A 1 341 ? -8.822 30.833 -0.529 1.00 58.03 341 ALA A C 1
ATOM 2643 O O . ALA A 1 341 ? -8.062 31.767 -0.306 1.00 58.03 341 ALA A O 1
ATOM 2644 N N . ARG A 1 342 ? -8.768 29.683 0.159 1.00 58.16 342 ARG A N 1
ATOM 2645 C CA . ARG A 1 342 ? -7.792 29.416 1.229 1.00 58.16 342 ARG A CA 1
ATOM 2646 C C . ARG A 1 342 ? -6.358 29.458 0.727 1.00 58.16 342 ARG A C 1
ATOM 2648 O O . ARG A 1 342 ? -5.519 30.072 1.371 1.00 58.16 342 ARG A O 1
ATOM 2655 N N . ALA A 1 343 ? -6.058 28.837 -0.410 1.00 54.84 343 ALA A N 1
ATOM 2656 C CA . ALA A 1 343 ? -4.728 28.851 -1.009 1.00 54.84 343 ALA A CA 1
ATOM 2657 C C . ALA A 1 343 ? -4.329 30.269 -1.431 1.00 54.84 343 ALA A C 1
ATOM 2659 O O . ALA A 1 343 ? -3.204 30.685 -1.171 1.00 54.84 343 ALA A O 1
ATOM 2660 N N . LYS A 1 344 ? -5.261 31.036 -2.009 1.00 57.09 344 LYS A N 1
ATOM 2661 C CA . LYS A 1 344 ? -5.066 32.443 -2.373 1.00 57.09 344 LYS A CA 1
ATOM 2662 C C . LYS A 1 344 ? -4.874 33.324 -1.138 1.00 57.09 344 LYS A C 1
ATOM 2664 O O . LYS A 1 344 ? -3.985 34.163 -1.133 1.00 57.09 344 LYS A O 1
ATOM 2669 N N . GLU A 1 345 ? -5.649 33.117 -0.082 1.00 60.25 345 GLU A N 1
ATOM 2670 C CA . GLU A 1 345 ? -5.547 33.847 1.185 1.00 60.25 345 GLU A CA 1
ATOM 2671 C C . GLU A 1 345 ? -4.249 33.508 1.935 1.00 60.25 345 GLU A C 1
ATOM 2673 O O . GLU A 1 345 ? -3.562 34.408 2.414 1.00 60.25 345 GLU A O 1
ATOM 2678 N N . LEU A 1 346 ? -3.842 32.234 1.946 1.00 53.28 346 LEU A N 1
ATOM 2679 C CA . LEU A 1 346 ? -2.549 31.783 2.471 1.00 53.28 346 LEU A CA 1
ATOM 2680 C C . LEU A 1 346 ? -1.376 32.346 1.654 1.00 53.28 346 LEU A C 1
ATOM 2682 O O . LEU A 1 346 ? -0.381 32.771 2.238 1.00 53.28 346 LEU A O 1
ATOM 2686 N N . PHE A 1 347 ? -1.499 32.386 0.325 1.00 54.03 347 PHE A N 1
ATOM 2687 C CA . PHE A 1 347 ? -0.497 32.967 -0.572 1.00 54.03 347 PHE A CA 1
ATOM 2688 C C . PHE A 1 347 ? -0.353 34.478 -0.349 1.00 54.03 347 PHE A C 1
ATOM 2690 O O . PHE A 1 347 ? 0.766 34.981 -0.289 1.00 54.03 347 PHE A O 1
ATOM 2697 N N . LEU A 1 348 ? -1.473 35.184 -0.158 1.00 61.12 348 LEU A N 1
ATOM 2698 C CA . LEU A 1 348 ? -1.509 36.626 0.097 1.00 61.12 348 LEU A CA 1
ATOM 2699 C C . LEU A 1 348 ? -1.014 37.007 1.504 1.00 61.12 348 LEU A C 1
ATOM 2701 O O . LEU A 1 348 ? -0.381 38.049 1.643 1.00 61.12 348 LEU A O 1
ATOM 2705 N N . ARG A 1 349 ? -1.277 36.194 2.541 1.00 53.06 349 ARG A N 1
ATOM 2706 C CA . ARG A 1 349 ? -0.864 36.487 3.933 1.00 53.06 349 ARG A CA 1
ATOM 2707 C C . ARG A 1 349 ? 0.536 35.992 4.309 1.00 53.06 349 ARG A C 1
ATOM 2709 O O . ARG A 1 349 ? 1.186 36.645 5.117 1.00 53.06 349 ARG A O 1
ATOM 2716 N N . TYR A 1 350 ? 0.994 34.853 3.780 1.00 53.00 350 TYR A N 1
ATOM 2717 C CA . TYR A 1 350 ? 2.215 34.173 4.258 1.00 53.00 350 TYR A CA 1
ATOM 2718 C C . TYR A 1 350 ? 3.261 33.891 3.164 1.00 53.00 350 TYR A C 1
ATOM 2720 O O . TYR A 1 350 ? 4.329 33.351 3.463 1.00 53.00 350 TYR A O 1
ATOM 2728 N N . GLY A 1 351 ? 2.984 34.251 1.905 1.00 55.16 351 GLY A N 1
ATOM 2729 C CA . GLY A 1 351 ? 3.886 34.039 0.770 1.00 55.16 351 GLY A CA 1
ATOM 2730 C C . GLY A 1 351 ? 3.950 32.589 0.261 1.00 55.16 351 GLY A C 1
ATOM 2731 O O . GLY A 1 351 ? 3.419 31.649 0.857 1.00 55.16 351 GLY A O 1
ATOM 2732 N N . SER A 1 352 ? 4.624 32.392 -0.878 1.00 52.50 352 SER A N 1
ATOM 2733 C CA . SER A 1 352 ? 4.680 31.121 -1.627 1.00 52.50 352 SER A CA 1
ATOM 2734 C C . SER A 1 352 ? 5.302 29.950 -0.851 1.00 52.50 352 SER A C 1
ATOM 2736 O O . SER A 1 352 ? 4.873 28.806 -1.003 1.00 52.50 352 SER A O 1
ATOM 2738 N N . LEU A 1 353 ? 6.272 30.219 0.026 1.00 48.22 353 LEU A N 1
ATOM 2739 C CA . LEU A 1 353 ? 7.018 29.195 0.769 1.00 48.22 353 LEU A CA 1
ATOM 2740 C C . LEU A 1 353 ? 6.187 28.493 1.857 1.00 48.22 353 LEU A C 1
ATOM 2742 O O . LEU A 1 353 ? 6.369 27.297 2.088 1.00 48.22 353 LEU A O 1
ATOM 2746 N N . ALA A 1 354 ? 5.258 29.197 2.513 1.00 49.50 354 ALA A N 1
ATOM 2747 C CA . ALA A 1 354 ? 4.383 28.610 3.534 1.00 49.50 354 ALA A CA 1
ATOM 2748 C C . ALA A 1 354 ? 3.287 27.727 2.912 1.00 49.50 354 ALA A C 1
ATOM 2750 O O . ALA A 1 354 ? 2.959 26.664 3.447 1.00 49.50 354 ALA A O 1
ATOM 2751 N N . VAL A 1 355 ? 2.771 28.136 1.747 1.00 49.38 355 VAL A N 1
ATOM 2752 C CA . VAL A 1 355 ? 1.819 27.358 0.940 1.00 49.38 355 VAL A CA 1
ATOM 2753 C C . VAL A 1 355 ? 2.483 26.092 0.399 1.00 49.38 355 VAL A C 1
ATOM 2755 O O . VAL A 1 355 ? 1.929 25.006 0.555 1.00 49.38 355 VAL A O 1
ATOM 2758 N N . LEU A 1 356 ? 3.704 26.203 -0.138 1.00 48.72 356 LEU A N 1
ATOM 2759 C CA . LEU A 1 356 ? 4.477 25.058 -0.627 1.00 48.72 356 LEU A CA 1
ATOM 2760 C C . LEU A 1 356 ? 4.823 24.075 0.503 1.00 48.72 356 LEU A C 1
ATOM 2762 O O . LEU A 1 356 ? 4.623 22.873 0.349 1.00 48.72 356 LEU A O 1
ATOM 2766 N N . LYS A 1 357 ? 5.247 24.568 1.679 1.00 51.59 357 LYS A N 1
ATOM 2767 C CA . LYS A 1 357 ? 5.488 23.719 2.862 1.00 51.59 357 LYS A CA 1
ATOM 2768 C C . LYS A 1 357 ? 4.242 22.955 3.307 1.00 51.59 357 LYS A C 1
ATOM 2770 O O . LYS A 1 357 ? 4.368 21.813 3.731 1.00 51.59 357 LYS A O 1
ATOM 2775 N N . ARG A 1 358 ? 3.050 23.557 3.230 1.00 50.09 358 ARG A N 1
ATOM 2776 C CA . ARG A 1 358 ? 1.782 22.897 3.592 1.00 50.09 358 ARG A CA 1
ATOM 2777 C C . ARG A 1 358 ? 1.293 21.923 2.527 1.00 50.09 358 ARG A C 1
ATOM 2779 O O . ARG A 1 358 ? 0.808 20.856 2.888 1.00 50.09 358 ARG A O 1
ATOM 2786 N N . ALA A 1 359 ? 1.470 22.249 1.249 1.00 50.97 359 ALA A N 1
ATOM 2787 C CA . ALA A 1 359 ? 1.212 21.332 0.144 1.00 50.97 359 ALA A CA 1
ATOM 2788 C C . ALA A 1 359 ? 2.077 20.064 0.276 1.00 50.97 359 ALA A C 1
ATOM 2790 O O . ALA A 1 359 ? 1.547 18.958 0.268 1.00 50.97 359 ALA A O 1
ATOM 2791 N N . LEU A 1 360 ? 3.376 20.219 0.556 1.00 50.06 360 LEU A N 1
ATOM 2792 C CA . LEU A 1 360 ? 4.324 19.122 0.813 1.00 50.06 360 LEU A CA 1
ATOM 2793 C C . LEU A 1 360 ? 4.039 18.312 2.097 1.00 50.06 360 LEU A C 1
ATOM 2795 O O . LEU A 1 360 ? 4.641 17.270 2.313 1.00 50.06 360 LEU A O 1
ATOM 2799 N N . VAL A 1 361 ? 3.161 18.779 2.995 1.00 50.53 361 VAL A N 1
ATOM 2800 C CA . VAL A 1 361 ? 2.673 17.983 4.147 1.00 50.53 361 VAL A CA 1
ATOM 2801 C C . VAL A 1 361 ? 1.506 17.069 3.746 1.00 50.53 361 VAL A C 1
ATOM 2803 O O . VAL A 1 361 ? 1.214 16.081 4.432 1.00 50.53 361 VAL A O 1
ATOM 2806 N N . PHE A 1 362 ? 0.816 17.430 2.664 1.00 51.38 362 PHE A N 1
ATOM 2807 C CA . PHE A 1 362 ? -0.408 16.790 2.203 1.00 51.38 362 PHE A CA 1
ATOM 2808 C C . PHE A 1 362 ? -0.177 15.765 1.091 1.00 51.38 362 PHE A C 1
ATOM 2810 O O . PHE A 1 362 ? -0.862 14.747 1.088 1.00 51.38 362 PHE A O 1
ATOM 2817 N N . PHE A 1 363 ? 0.777 16.021 0.194 1.00 61.09 363 PHE A N 1
ATOM 2818 C CA . PHE A 1 363 ? 1.240 15.076 -0.825 1.00 61.09 363 PHE A CA 1
ATOM 2819 C C . PHE A 1 363 ? 2.185 14.055 -0.194 1.00 61.09 363 PHE A C 1
ATOM 2821 O O . PHE A 1 363 ? 3.122 14.470 0.487 1.00 61.09 363 PHE A O 1
ATOM 2828 N N . GLY A 1 364 ? 1.939 12.754 -0.381 1.00 64.94 364 GLY A N 1
ATOM 2829 C CA . GLY A 1 364 ? 2.750 11.761 0.323 1.00 64.94 364 GLY A CA 1
ATOM 2830 C C . GLY A 1 364 ? 2.485 10.300 -0.007 1.00 64.94 364 GLY A C 1
ATOM 2831 O O . GLY A 1 364 ? 3.289 9.693 -0.715 1.00 64.94 364 GLY A O 1
ATOM 2832 N N . PRO A 1 365 ? 1.370 9.714 0.471 1.00 75.94 365 PRO A N 1
ATOM 2833 C CA . PRO A 1 365 ? 1.067 8.306 0.242 1.00 75.94 365 PRO A CA 1
ATOM 2834 C C . PRO A 1 365 ? 1.098 7.939 -1.242 1.00 75.94 365 PRO A C 1
ATOM 2836 O O . PRO A 1 365 ? 1.759 6.968 -1.603 1.00 75.94 365 PRO A O 1
ATOM 2839 N N . ALA A 1 366 ? 0.473 8.743 -2.113 1.00 81.69 366 ALA A N 1
ATOM 2840 C CA . ALA A 1 366 ? 0.463 8.460 -3.546 1.00 81.69 366 ALA A CA 1
ATOM 2841 C C . ALA A 1 366 ? 1.842 8.588 -4.199 1.00 81.69 366 ALA A C 1
ATOM 2843 O O . ALA A 1 366 ? 2.133 7.835 -5.124 1.00 81.69 366 ALA A O 1
ATOM 2844 N N . PHE A 1 367 ? 2.706 9.486 -3.713 1.00 81.44 367 PHE A N 1
ATOM 2845 C CA . PHE A 1 367 ? 4.081 9.599 -4.208 1.00 81.44 367 PHE A CA 1
ATOM 2846 C C . PHE A 1 367 ? 4.897 8.352 -3.877 1.00 81.44 367 PHE A C 1
ATOM 2848 O O . PHE A 1 367 ? 5.548 7.804 -4.764 1.00 81.44 367 PHE A O 1
ATOM 2855 N N . VAL A 1 368 ? 4.789 7.851 -2.643 1.00 85.31 368 VAL A N 1
ATOM 2856 C CA . VAL A 1 368 ? 5.407 6.576 -2.247 1.00 85.31 368 VAL A CA 1
ATOM 2857 C C . VAL A 1 368 ? 4.932 5.440 -3.148 1.00 85.31 368 VAL A C 1
ATOM 2859 O O . VAL A 1 368 ? 5.733 4.622 -3.561 1.00 85.31 368 VAL A O 1
ATOM 2862 N N . ILE A 1 369 ? 3.655 5.410 -3.519 1.00 89.12 369 ILE A N 1
ATOM 2863 C CA . ILE A 1 369 ? 3.112 4.351 -4.381 1.00 89.12 369 ILE A CA 1
ATOM 2864 C C . ILE A 1 369 ? 3.540 4.526 -5.837 1.00 89.12 369 ILE A C 1
ATOM 2866 O O . ILE A 1 369 ? 3.802 3.543 -6.522 1.00 89.12 369 ILE A O 1
ATOM 2870 N N . SER A 1 370 ? 3.624 5.770 -6.316 1.00 89.25 370 SER A N 1
ATOM 2871 C CA . SER A 1 370 ? 4.001 6.075 -7.699 1.00 89.25 370 SER A CA 1
ATOM 2872 C C . SER A 1 370 ? 5.396 5.582 -8.064 1.00 89.25 370 SER A C 1
ATOM 2874 O O . SER A 1 370 ? 5.640 5.310 -9.234 1.00 89.25 370 SER A O 1
ATOM 2876 N N . VAL A 1 371 ? 6.288 5.404 -7.083 1.00 87.50 371 VAL A N 1
ATOM 2877 C CA . VAL A 1 371 ? 7.644 4.920 -7.353 1.00 87.50 371 VAL A CA 1
ATOM 2878 C C . VAL A 1 371 ? 7.676 3.491 -7.878 1.00 87.50 371 VAL A C 1
ATOM 2880 O O . VAL A 1 371 ? 8.480 3.208 -8.757 1.00 87.50 371 VAL A O 1
ATOM 2883 N N . GLY A 1 372 ? 6.745 2.635 -7.443 1.00 85.56 372 GLY A N 1
ATOM 2884 C CA . GLY A 1 372 ? 6.615 1.290 -8.005 1.00 85.56 372 GLY A CA 1
ATOM 2885 C C . GLY A 1 372 ? 6.165 1.293 -9.463 1.00 85.56 372 GLY A C 1
ATOM 2886 O O . GLY A 1 372 ? 6.394 0.341 -10.185 1.00 85.56 372 GLY A O 1
ATOM 2887 N N . TYR A 1 373 ? 5.583 2.389 -9.950 1.00 87.12 373 TYR A N 1
ATOM 2888 C CA . TYR A 1 373 ? 5.244 2.533 -11.368 1.00 87.12 373 TYR A CA 1
ATOM 2889 C C . TYR A 1 373 ? 6.419 3.054 -12.204 1.00 87.12 373 TYR A C 1
ATOM 2891 O O . TYR A 1 373 ? 6.309 3.097 -13.426 1.00 87.12 373 TYR A O 1
ATOM 2899 N N . MET A 1 374 ? 7.520 3.451 -11.560 1.00 87.44 374 MET A N 1
ATOM 2900 C CA . MET A 1 374 ? 8.759 3.925 -12.184 1.00 87.44 374 MET A CA 1
ATOM 2901 C C . MET A 1 374 ? 9.909 2.921 -12.005 1.00 87.44 374 MET A C 1
ATOM 2903 O O . MET A 1 374 ? 11.073 3.287 -12.201 1.00 87.44 374 MET A O 1
ATOM 2907 N N . ASP A 1 375 ? 9.609 1.696 -11.574 1.00 86.81 375 ASP A N 1
ATOM 2908 C CA . ASP A 1 375 ? 10.586 0.694 -11.171 1.00 86.81 375 ASP A CA 1
ATOM 2909 C C . ASP A 1 375 ? 11.361 0.104 -12.368 1.00 86.81 375 ASP A C 1
ATOM 2911 O O . ASP A 1 375 ? 10.880 0.132 -13.505 1.00 86.81 375 ASP A O 1
ATOM 2915 N N . PRO A 1 376 ? 12.551 -0.484 -12.143 1.00 79.12 376 PRO A N 1
ATOM 2916 C CA . PRO A 1 376 ? 13.353 -1.073 -13.215 1.00 79.12 376 PRO A CA 1
ATOM 2917 C C . PRO A 1 376 ? 12.653 -2.233 -13.946 1.00 79.12 376 PRO A C 1
ATOM 2919 O O . PRO A 1 376 ? 13.025 -2.550 -15.077 1.00 79.12 376 PRO A O 1
ATOM 2922 N N . GLY A 1 377 ? 11.641 -2.856 -13.325 1.00 76.75 377 GLY A N 1
ATOM 2923 C CA . GLY A 1 377 ? 10.784 -3.871 -13.934 1.00 76.75 377 GLY A CA 1
ATOM 2924 C C . GLY A 1 377 ? 10.086 -3.386 -15.199 1.00 76.75 377 GLY A C 1
ATOM 2925 O O . GLY A 1 377 ? 10.105 -4.085 -16.214 1.00 76.75 377 GLY A O 1
ATOM 2926 N N . ASN A 1 378 ? 9.548 -2.166 -15.163 1.00 81.94 378 ASN A N 1
ATOM 2927 C CA . ASN A 1 378 ? 8.811 -1.568 -16.281 1.00 81.94 378 ASN A CA 1
ATOM 2928 C C . ASN A 1 378 ? 9.742 -1.066 -17.399 1.00 81.94 378 ASN A C 1
ATOM 2930 O O . ASN A 1 378 ? 9.361 -1.019 -18.572 1.00 81.94 378 ASN A O 1
ATOM 2934 N N . TRP A 1 379 ? 10.994 -0.739 -17.059 1.00 83.50 379 TRP A N 1
ATOM 2935 C CA . TRP A 1 379 ? 11.947 -0.153 -18.004 1.00 83.50 379 TRP A CA 1
ATOM 2936 C C . TRP A 1 379 ? 12.292 -1.114 -19.137 1.00 83.50 379 TRP A C 1
ATOM 2938 O O . TRP A 1 379 ? 12.453 -0.676 -20.271 1.00 83.50 379 TRP A O 1
ATOM 2948 N N . GLY A 1 380 ? 12.371 -2.420 -18.863 1.00 77.94 380 GLY A N 1
ATOM 2949 C CA . GLY A 1 380 ? 12.646 -3.422 -19.896 1.00 77.94 380 GLY A CA 1
ATOM 2950 C C . GLY A 1 380 ? 11.622 -3.376 -21.034 1.00 77.94 380 GLY A C 1
ATOM 2951 O O . GLY A 1 380 ? 11.996 -3.302 -22.205 1.00 77.94 380 GLY A O 1
ATOM 2952 N N . THR A 1 381 ? 10.330 -3.335 -20.694 1.00 81.75 381 THR A N 1
ATOM 2953 C CA . THR A 1 381 ? 9.241 -3.280 -21.680 1.00 81.75 381 THR A CA 1
ATOM 2954 C C . THR A 1 381 ? 9.141 -1.929 -22.383 1.00 81.75 381 THR A C 1
ATOM 2956 O O . THR A 1 381 ? 8.859 -1.893 -23.582 1.00 81.75 381 THR A O 1
ATOM 2959 N N . ASP A 1 382 ? 9.416 -0.824 -21.684 1.00 86.69 382 ASP A N 1
ATOM 2960 C CA . ASP A 1 382 ? 9.381 0.520 -22.276 1.00 86.69 382 ASP A CA 1
ATOM 2961 C C . ASP A 1 382 ? 10.565 0.757 -23.226 1.00 86.69 382 ASP A C 1
ATOM 2963 O O . ASP A 1 382 ? 10.391 1.301 -24.323 1.00 86.69 382 ASP A O 1
ATOM 2967 N N . ILE A 1 383 ? 11.761 0.284 -22.850 1.00 83.25 383 ILE A N 1
ATOM 2968 C CA . ILE A 1 383 ? 12.953 0.311 -23.705 1.00 83.25 383 ILE A CA 1
ATOM 2969 C C . ILE A 1 383 ? 12.718 -0.556 -24.942 1.00 83.25 383 ILE A C 1
ATOM 2971 O O . ILE A 1 383 ? 12.921 -0.067 -26.054 1.00 83.25 383 ILE A O 1
ATOM 2975 N N . GLU A 1 384 ? 12.252 -1.801 -24.794 1.00 82.00 384 GLU A N 1
ATOM 2976 C CA . GLU A 1 384 ? 11.959 -2.661 -25.948 1.00 82.00 384 GLU A CA 1
ATOM 2977 C C . GLU A 1 384 ? 10.882 -2.040 -26.855 1.00 82.00 384 GLU A C 1
ATOM 2979 O O . GLU A 1 384 ? 11.027 -2.019 -28.082 1.00 82.00 384 GLU A O 1
ATOM 2984 N N . GLY A 1 385 ? 9.825 -1.482 -26.257 1.00 85.31 385 GLY A N 1
ATOM 2985 C CA . GLY A 1 385 ? 8.735 -0.823 -26.968 1.00 85.31 385 GLY A CA 1
ATOM 2986 C C . GLY A 1 385 ? 9.211 0.335 -27.837 1.00 85.31 385 GLY A C 1
ATOM 2987 O O . GLY A 1 385 ? 8.877 0.391 -29.025 1.00 85.31 385 GLY A O 1
ATOM 2988 N N . GLY A 1 386 ? 10.042 1.212 -27.273 1.00 87.25 386 GLY A N 1
ATOM 2989 C CA . GLY A 1 386 ? 10.629 2.338 -27.995 1.00 87.25 386 GLY A CA 1
ATOM 2990 C C . GLY A 1 386 ? 11.592 1.887 -29.089 1.00 87.25 386 GLY A C 1
ATOM 2991 O O . GLY A 1 386 ? 11.475 2.321 -30.235 1.00 87.25 386 GLY A O 1
ATOM 2992 N N . ALA A 1 387 ? 12.492 0.954 -28.775 1.00 83.19 387 ALA A N 1
ATOM 2993 C CA . ALA A 1 387 ? 13.528 0.512 -29.702 1.00 83.19 387 ALA A CA 1
ATOM 2994 C C . ALA A 1 387 ? 12.958 -0.213 -30.931 1.00 83.19 387 ALA A C 1
ATOM 2996 O O . ALA A 1 387 ? 13.463 -0.045 -32.041 1.00 83.19 387 ALA A O 1
ATOM 2997 N N . ARG A 1 388 ? 11.905 -1.025 -30.751 1.00 83.81 388 ARG A N 1
ATOM 2998 C CA . ARG A 1 388 ? 11.319 -1.837 -31.834 1.00 83.81 388 ARG A CA 1
ATOM 2999 C C . ARG A 1 388 ? 10.188 -1.135 -32.576 1.00 83.81 388 ARG A C 1
ATOM 3001 O O . ARG A 1 388 ? 10.039 -1.331 -33.782 1.00 83.81 388 ARG A O 1
ATOM 3008 N N . PHE A 1 389 ? 9.372 -0.346 -31.878 1.00 87.12 389 PHE A N 1
ATOM 3009 C CA . PHE A 1 389 ? 8.123 0.198 -32.426 1.00 87.12 389 PHE A CA 1
ATOM 3010 C C . PHE A 1 389 ? 8.071 1.729 -32.446 1.00 87.12 389 PHE A C 1
ATOM 3012 O O . PHE A 1 389 ? 7.056 2.302 -32.863 1.00 87.12 389 PHE A O 1
ATOM 3019 N N . GLY A 1 390 ? 9.157 2.394 -32.047 1.00 88.12 390 GLY A N 1
ATOM 3020 C CA . GLY A 1 390 ? 9.233 3.845 -31.965 1.00 88.12 390 GLY A CA 1
ATOM 3021 C C . GLY A 1 390 ? 8.191 4.392 -30.991 1.00 88.12 390 GLY A C 1
ATOM 3022 O O . GLY A 1 390 ? 7.922 3.817 -29.941 1.00 88.12 390 GLY A O 1
ATOM 3023 N N . TYR A 1 391 ? 7.523 5.475 -31.376 1.00 89.62 391 TYR A N 1
ATOM 3024 C CA . TYR A 1 391 ? 6.533 6.154 -30.531 1.00 89.62 391 TYR A CA 1
ATOM 3025 C C . TYR A 1 391 ? 5.146 5.482 -30.502 1.00 89.62 391 TYR A C 1
ATOM 3027 O O . TYR A 1 391 ? 4.254 5.927 -29.783 1.00 89.62 391 TYR A O 1
ATOM 3035 N N . ARG A 1 392 ? 4.924 4.412 -31.279 1.00 90.06 392 ARG A N 1
ATOM 3036 C CA . ARG A 1 392 ? 3.582 3.842 -31.531 1.00 90.06 392 ARG A CA 1
ATOM 3037 C C . ARG A 1 392 ? 2.920 3.198 -30.315 1.00 90.06 392 ARG A C 1
ATOM 3039 O O . ARG A 1 392 ? 1.709 3.015 -30.341 1.00 90.06 392 ARG A O 1
ATOM 3046 N N . LEU A 1 393 ? 3.684 2.840 -29.283 1.00 91.06 393 LEU A N 1
ATOM 3047 C CA . LEU A 1 393 ? 3.161 2.219 -28.060 1.00 91.06 393 LEU A CA 1
ATOM 3048 C C . LEU A 1 393 ? 2.907 3.221 -26.919 1.00 91.06 393 LEU A C 1
ATOM 3050 O O . LEU A 1 393 ? 2.468 2.813 -25.847 1.00 91.06 393 LEU A O 1
ATOM 3054 N N . LEU A 1 394 ? 3.085 4.531 -27.142 1.00 91.12 394 LEU A N 1
ATOM 3055 C CA . LEU A 1 394 ? 2.790 5.560 -26.131 1.00 91.12 394 LEU A CA 1
ATOM 3056 C C . LEU A 1 394 ? 1.333 5.530 -25.650 1.00 91.12 394 LEU A C 1
ATOM 3058 O O . LEU A 1 394 ? 1.071 5.696 -24.458 1.00 91.12 394 LEU A O 1
ATOM 3062 N N . TRP A 1 395 ? 0.376 5.271 -26.548 1.00 92.69 395 TRP A N 1
ATOM 3063 C CA . TRP A 1 395 ? -1.032 5.127 -26.167 1.00 92.69 395 TRP A CA 1
ATOM 3064 C C . TRP A 1 395 ? -1.266 3.940 -25.212 1.00 92.69 395 TRP A C 1
ATOM 3066 O O . TRP A 1 395 ? -2.169 4.002 -24.378 1.00 92.69 395 TRP A O 1
ATOM 3076 N N . VAL A 1 396 ? -0.449 2.880 -25.295 1.00 91.50 396 VAL A N 1
ATOM 3077 C CA . VAL A 1 396 ? -0.544 1.710 -24.407 1.00 91.50 396 VAL A CA 1
ATOM 3078 C C . VAL A 1 396 ? -0.132 2.095 -22.991 1.00 91.50 396 VAL A C 1
ATOM 3080 O O . VAL A 1 396 ? -0.885 1.820 -22.059 1.00 91.50 396 VAL A O 1
ATOM 3083 N N . ILE A 1 397 ? 0.995 2.805 -22.835 1.00 91.31 397 ILE A N 1
ATOM 3084 C CA . ILE A 1 397 ? 1.439 3.352 -21.538 1.00 91.31 397 ILE A CA 1
ATOM 3085 C C . ILE A 1 397 ? 0.355 4.273 -20.961 1.00 91.31 397 ILE A C 1
ATOM 3087 O O . ILE A 1 397 ? 0.022 4.196 -19.779 1.00 91.31 397 ILE A O 1
ATOM 3091 N N . PHE A 1 398 ? -0.253 5.116 -21.799 1.00 91.75 398 PHE A N 1
ATOM 3092 C CA . PHE A 1 398 ? -1.320 6.018 -21.370 1.00 91.75 398 PHE A CA 1
ATOM 3093 C C . PHE A 1 398 ? -2.557 5.270 -20.853 1.00 91.75 398 PHE A C 1
ATOM 3095 O O . PHE A 1 398 ? -3.048 5.567 -19.763 1.00 91.75 398 PHE A O 1
ATOM 3102 N N . VAL A 1 399 ? -3.047 4.268 -21.591 1.00 91.19 399 VAL A N 1
ATOM 3103 C CA . VAL A 1 399 ? -4.195 3.450 -21.166 1.00 91.19 399 VAL A CA 1
ATOM 3104 C C . VAL A 1 399 ? -3.865 2.639 -19.910 1.00 91.19 399 VAL A C 1
ATOM 3106 O O . VAL A 1 399 ? -4.695 2.566 -19.001 1.00 91.19 399 VAL A O 1
ATOM 3109 N N . ALA A 1 400 ? -2.655 2.082 -19.819 1.00 90.75 400 ALA A N 1
ATOM 3110 C CA . ALA A 1 400 ? -2.178 1.380 -18.630 1.00 90.75 400 ALA A CA 1
ATOM 3111 C C . ALA A 1 400 ? -2.181 2.297 -17.395 1.00 90.75 400 ALA A C 1
ATOM 3113 O O . ALA A 1 400 ? -2.728 1.929 -16.354 1.00 90.75 400 ALA A O 1
ATOM 3114 N N . ASN A 1 401 ? -1.689 3.532 -17.537 1.00 92.44 401 ASN A N 1
ATOM 3115 C CA . ASN A 1 401 ? -1.717 4.539 -16.476 1.00 92.44 401 ASN A CA 1
ATOM 3116 C C . ASN A 1 401 ? -3.149 4.920 -16.056 1.00 92.44 401 ASN A C 1
ATOM 3118 O O . ASN A 1 401 ? -3.434 5.044 -14.866 1.00 92.44 401 ASN A O 1
ATOM 3122 N N . LEU A 1 402 ? -4.089 5.058 -16.998 1.00 92.19 402 LEU A N 1
ATOM 3123 C CA . LEU A 1 402 ? -5.492 5.324 -16.656 1.00 92.19 402 LEU A CA 1
ATOM 3124 C C . LEU A 1 402 ? -6.114 4.187 -15.830 1.00 92.19 402 LEU A C 1
ATOM 3126 O O . LEU A 1 402 ? -6.841 4.450 -14.868 1.00 92.19 402 LEU A O 1
ATOM 3130 N N . MET A 1 403 ? -5.813 2.929 -16.174 1.00 92.06 403 MET A N 1
ATOM 3131 C CA . MET A 1 403 ? -6.251 1.769 -15.391 1.00 92.06 403 MET A CA 1
ATOM 3132 C C . MET A 1 403 ? -5.606 1.755 -14.002 1.00 92.06 403 MET A C 1
ATOM 3134 O O . MET A 1 403 ? -6.306 1.537 -13.011 1.00 92.06 403 MET A O 1
ATOM 3138 N N . ALA A 1 404 ? -4.309 2.053 -13.911 1.00 92.44 404 ALA A N 1
ATOM 3139 C CA . ALA A 1 404 ? -3.598 2.172 -12.644 1.00 92.44 404 ALA A CA 1
ATOM 3140 C C . ALA A 1 404 ? -4.212 3.245 -11.737 1.00 92.44 404 ALA A C 1
ATOM 3142 O O . ALA A 1 404 ? -4.564 2.947 -10.599 1.00 92.44 404 ALA A O 1
ATOM 3143 N N . ILE A 1 405 ? -4.429 4.461 -12.249 1.00 93.31 405 ILE A N 1
ATOM 3144 C CA . ILE A 1 405 ? -5.075 5.560 -11.515 1.00 93.31 405 ILE A CA 1
ATOM 3145 C C . ILE A 1 405 ? -6.442 5.129 -10.987 1.00 93.31 405 ILE A C 1
ATOM 3147 O O . ILE A 1 405 ? -6.747 5.344 -9.813 1.00 93.31 405 ILE A O 1
ATOM 3151 N N . LEU A 1 406 ? -7.261 4.495 -11.830 1.00 94.50 406 LEU A N 1
ATOM 3152 C CA . LEU A 1 406 ? -8.579 4.012 -11.428 1.00 94.50 406 LEU A CA 1
ATOM 3153 C C . LEU A 1 406 ? -8.478 3.019 -10.262 1.00 94.50 406 LEU A C 1
ATOM 3155 O O . LEU A 1 406 ? -9.143 3.202 -9.243 1.00 94.50 406 LEU A O 1
ATOM 3159 N N . LEU A 1 407 ? -7.646 1.985 -10.394 1.00 94.69 407 LEU A N 1
ATOM 3160 C CA . LEU A 1 407 ? -7.500 0.939 -9.380 1.00 94.69 407 LEU A CA 1
ATOM 3161 C C . LEU A 1 407 ? -6.864 1.472 -8.088 1.00 94.69 407 LEU A C 1
ATOM 3163 O O . LEU A 1 407 ? -7.308 1.118 -6.997 1.00 94.69 407 LEU A O 1
ATOM 3167 N N . GLN A 1 408 ? -5.896 2.380 -8.186 1.00 94.88 408 GLN A N 1
ATOM 3168 C CA . GLN A 1 408 ? -5.259 3.014 -7.032 1.00 94.88 408 GLN A CA 1
ATOM 3169 C C . GLN A 1 408 ? -6.225 3.921 -6.267 1.00 94.88 408 GLN A C 1
ATOM 3171 O O . GLN A 1 408 ? -6.296 3.851 -5.040 1.00 94.88 408 GLN A O 1
ATOM 3176 N N . ILE A 1 409 ? -7.057 4.695 -6.972 1.00 93.38 409 ILE A N 1
ATOM 3177 C CA . ILE A 1 409 ? -8.128 5.471 -6.334 1.00 93.38 409 ILE A CA 1
ATOM 3178 C C . ILE A 1 409 ? -9.113 4.540 -5.619 1.00 93.38 409 ILE A C 1
ATOM 3180 O O . ILE A 1 409 ? -9.556 4.863 -4.518 1.00 93.38 409 ILE A O 1
ATOM 3184 N N . LEU A 1 410 ? -9.452 3.382 -6.198 1.00 95.44 410 LEU A N 1
ATOM 3185 C CA . LEU A 1 410 ? -10.312 2.397 -5.536 1.00 95.44 410 LEU A CA 1
ATOM 3186 C C . LEU A 1 410 ? -9.661 1.807 -4.278 1.00 95.44 410 LEU A C 1
ATOM 3188 O O . LEU A 1 410 ? -10.346 1.670 -3.264 1.00 95.44 410 LEU A O 1
ATOM 3192 N N . ALA A 1 411 ? -8.361 1.508 -4.313 1.00 95.62 411 ALA A N 1
ATOM 3193 C CA . ALA A 1 411 ? -7.611 1.021 -3.154 1.00 95.62 411 ALA A CA 1
ATOM 3194 C C . ALA A 1 411 ? -7.581 2.057 -2.019 1.00 95.62 411 ALA A C 1
ATOM 3196 O O . ALA A 1 411 ? -7.906 1.732 -0.874 1.00 95.62 411 ALA A O 1
ATOM 3197 N N . ALA A 1 412 ? -7.297 3.322 -2.343 1.00 92.50 412 ALA A N 1
ATOM 3198 C CA . ALA A 1 412 ? -7.367 4.425 -1.388 1.00 92.50 412 ALA A CA 1
ATOM 3199 C C . ALA A 1 412 ? -8.787 4.602 -0.826 1.00 92.50 412 ALA A C 1
ATOM 3201 O O . ALA A 1 412 ? -8.988 4.772 0.376 1.00 92.50 412 ALA A O 1
ATOM 3202 N N . LYS A 1 413 ? -9.801 4.524 -1.694 1.00 93.81 413 LYS A N 1
ATOM 3203 C CA . LYS A 1 413 ? -11.211 4.657 -1.317 1.00 93.81 413 LYS A CA 1
ATOM 3204 C C . LYS A 1 413 ? -11.657 3.564 -0.351 1.00 93.81 413 LYS A C 1
ATOM 3206 O O . LYS A 1 413 ? -12.399 3.873 0.578 1.00 93.81 413 LYS A O 1
ATOM 3211 N N . LEU A 1 414 ? -11.209 2.324 -0.561 1.00 94.69 414 LEU A N 1
ATOM 3212 C CA . LEU A 1 414 ? -11.455 1.210 0.354 1.00 94.69 414 LEU A CA 1
ATOM 3213 C C . LEU A 1 414 ? -10.901 1.542 1.743 1.00 94.69 414 LEU A C 1
ATOM 3215 O O . LEU A 1 414 ? -11.677 1.577 2.693 1.00 94.69 414 LEU A O 1
ATOM 3219 N N . GLY A 1 415 ? -9.613 1.894 1.832 1.00 91.44 415 GLY A N 1
ATOM 3220 C CA . GLY A 1 415 ? -8.961 2.230 3.102 1.00 91.44 415 GLY A CA 1
ATOM 3221 C C . GLY A 1 415 ? -9.617 3.401 3.841 1.00 91.44 415 GLY A C 1
ATOM 3222 O O . GLY A 1 415 ? -9.778 3.354 5.057 1.00 91.44 415 GLY A O 1
ATOM 3223 N N . ILE A 1 416 ? -10.079 4.428 3.119 1.00 88.56 416 ILE A N 1
ATOM 3224 C CA . ILE A 1 416 ? -10.791 5.577 3.710 1.00 88.56 416 ILE A CA 1
ATOM 3225 C C . ILE A 1 416 ? -12.185 5.189 4.220 1.00 88.56 416 ILE A C 1
ATOM 3227 O O . ILE A 1 416 ? -12.633 5.698 5.250 1.00 88.56 416 ILE A O 1
ATOM 3231 N N . ALA A 1 417 ? -12.900 4.337 3.483 1.00 89.75 417 ALA A N 1
ATOM 3232 C CA . ALA A 1 417 ? -14.268 3.960 3.818 1.00 89.75 417 ALA A CA 1
ATOM 3233 C C . ALA A 1 417 ? -14.314 3.000 5.013 1.00 89.75 417 ALA A C 1
ATOM 3235 O O . ALA A 1 417 ? -15.078 3.234 5.951 1.00 89.75 417 ALA A O 1
ATOM 3236 N N . THR A 1 418 ? -13.486 1.954 4.983 1.00 88.25 418 THR A N 1
ATOM 3237 C CA . THR A 1 418 ? -13.500 0.866 5.971 1.00 88.25 418 THR A CA 1
ATOM 3238 C C . THR A 1 418 ? -12.556 1.109 7.145 1.00 88.25 418 THR A C 1
ATOM 3240 O O . THR A 1 418 ? -12.725 0.483 8.186 1.00 88.25 418 THR A O 1
ATOM 3243 N N . GLY A 1 419 ? -11.552 1.982 6.990 1.00 87.38 419 GLY A N 1
ATOM 3244 C CA . GLY A 1 419 ? -10.438 2.088 7.937 1.00 87.38 419 GLY A CA 1
ATOM 3245 C C . GLY A 1 419 ? -9.518 0.860 7.937 1.00 87.38 419 GLY A C 1
ATOM 3246 O O . GLY A 1 419 ? -8.680 0.747 8.820 1.00 87.38 419 GLY A O 1
ATOM 3247 N N . LYS A 1 420 ? -9.686 -0.054 6.971 1.00 90.31 420 LYS A N 1
ATOM 3248 C CA . LYS A 1 420 ? -8.965 -1.327 6.843 1.00 90.31 420 LYS A CA 1
ATOM 3249 C C . LYS A 1 420 ? -8.337 -1.450 5.460 1.00 90.31 420 LYS A C 1
ATOM 3251 O O . LYS A 1 420 ? -8.862 -0.948 4.466 1.00 90.31 420 LYS A O 1
ATOM 3256 N N . SER A 1 421 ? -7.217 -2.145 5.385 1.00 93.88 421 SER A N 1
ATOM 3257 C CA . SER A 1 421 ? -6.460 -2.379 4.163 1.00 93.88 421 SER A CA 1
ATOM 3258 C C . SER A 1 421 ? -7.130 -3.493 3.377 1.00 93.88 421 SER A C 1
ATOM 3260 O O . SER A 1 421 ? -7.907 -4.287 3.908 1.00 93.88 421 SER A O 1
ATOM 3262 N N . LEU A 1 422 ? -6.838 -3.573 2.085 1.00 95.00 422 LEU A N 1
ATOM 3263 C CA . LEU A 1 422 ? -7.381 -4.618 1.233 1.00 95.00 422 LEU A CA 1
ATOM 3264 C C . LEU A 1 422 ? -7.085 -6.035 1.773 1.00 95.00 422 LEU A C 1
ATOM 3266 O O . LEU A 1 422 ? -8.026 -6.828 1.794 1.00 95.00 422 LEU A O 1
ATOM 3270 N N . PRO A 1 423 ? -5.872 -6.367 2.266 1.00 95.06 423 PRO A N 1
ATOM 3271 C CA . PRO A 1 423 ? -5.612 -7.661 2.901 1.00 95.06 423 PRO A CA 1
ATOM 3272 C C . PRO A 1 423 ? -6.463 -7.919 4.155 1.00 95.06 423 PRO A C 1
ATOM 3274 O O . PRO A 1 423 ? -6.998 -9.016 4.306 1.00 95.06 423 PRO A O 1
ATOM 3277 N N . GLU A 1 424 ? -6.660 -6.913 5.014 1.00 93.69 424 GLU A N 1
ATOM 3278 C CA . GLU A 1 424 ? -7.510 -7.032 6.212 1.00 93.69 424 GLU A CA 1
ATOM 3279 C C . GLU A 1 424 ? -8.974 -7.275 5.838 1.00 93.69 424 GLU A C 1
ATOM 3281 O O . GLU A 1 424 ? -9.613 -8.179 6.370 1.00 93.69 424 GLU A O 1
ATOM 3286 N N . VAL A 1 425 ? -9.499 -6.530 4.858 1.00 93.88 425 VAL A N 1
ATOM 3287 C CA . VAL A 1 425 ? -10.867 -6.731 4.359 1.00 93.88 425 VAL A CA 1
ATOM 3288 C C . VAL A 1 425 ? -11.017 -8.115 3.719 1.00 93.88 425 VAL A C 1
ATOM 3290 O O . VAL A 1 425 ? -12.035 -8.770 3.942 1.00 93.88 425 VAL A O 1
ATOM 3293 N N . CYS A 1 426 ? -10.014 -8.587 2.964 1.00 93.44 426 CYS A N 1
ATOM 3294 C CA . CYS A 1 426 ? -10.008 -9.945 2.414 1.00 93.44 426 CYS A CA 1
ATOM 3295 C C . CYS A 1 426 ? -10.080 -10.994 3.527 1.00 93.44 426 CYS A C 1
ATOM 3297 O O . CYS A 1 426 ? -10.892 -11.911 3.443 1.00 93.44 426 CYS A O 1
ATOM 3299 N N . ARG A 1 427 ? -9.256 -10.858 4.569 1.00 93.31 427 ARG A N 1
ATOM 3300 C CA . ARG A 1 427 ? -9.225 -11.793 5.697 1.00 93.31 427 ARG A CA 1
ATOM 3301 C C . ARG A 1 427 ? -10.545 -11.815 6.468 1.00 93.31 427 ARG A C 1
ATOM 3303 O O . ARG A 1 427 ? -10.989 -12.887 6.861 1.00 93.31 427 ARG A O 1
ATOM 3310 N N . ASP A 1 428 ? -11.174 -10.659 6.655 1.00 92.44 428 ASP A N 1
ATOM 3311 C CA . ASP A 1 428 ? -12.435 -10.552 7.394 1.00 92.44 428 ASP A CA 1
ATOM 3312 C C . ASP A 1 428 ? -13.626 -11.170 6.629 1.00 92.44 428 ASP A C 1
ATOM 3314 O O . ASP A 1 428 ? -14.596 -11.601 7.248 1.00 92.44 428 ASP A O 1
ATOM 3318 N N . HIS A 1 429 ? -13.566 -11.226 5.291 1.00 91.56 429 HIS A N 1
ATOM 3319 C CA . HIS A 1 429 ? -14.675 -11.696 4.443 1.00 91.56 429 HIS A CA 1
ATOM 3320 C C . HIS A 1 429 ? -14.453 -13.074 3.805 1.00 91.56 429 HIS A C 1
ATOM 3322 O O . HIS A 1 429 ? -15.412 -13.683 3.325 1.00 91.56 429 HIS A O 1
ATOM 3328 N N . TYR A 1 430 ? -13.219 -13.576 3.764 1.00 91.38 430 TYR A N 1
ATOM 3329 C CA . TYR A 1 430 ? -12.890 -14.876 3.180 1.00 91.38 430 TYR A CA 1
ATOM 3330 C C . TYR A 1 430 ? -12.554 -15.927 4.243 1.00 91.38 430 TYR A C 1
ATOM 3332 O O . TYR A 1 430 ? -12.033 -15.606 5.310 1.00 91.38 430 TYR A O 1
ATOM 3340 N N . PRO A 1 431 ? -12.809 -17.222 3.965 1.00 91.19 431 PRO A N 1
ATOM 3341 C CA . PRO A 1 431 ? -12.413 -18.289 4.874 1.00 91.19 431 PRO A CA 1
ATOM 3342 C C . PRO A 1 431 ? -10.886 -18.334 5.025 1.00 91.19 431 PRO A C 1
ATOM 3344 O O . PRO A 1 431 ? -10.144 -18.042 4.084 1.00 91.19 431 PRO A O 1
ATOM 3347 N N . ARG A 1 432 ? -10.405 -18.775 6.197 1.00 86.12 432 ARG A N 1
ATOM 3348 C CA . ARG A 1 432 ? -8.970 -18.773 6.552 1.00 86.12 432 ARG A CA 1
ATOM 3349 C C . ARG A 1 432 ? -8.069 -19.408 5.487 1.00 86.12 432 ARG A C 1
ATOM 3351 O O . ARG A 1 432 ? -6.995 -18.883 5.224 1.00 86.12 432 ARG A O 1
ATOM 3358 N N . TRP A 1 433 ? -8.504 -20.494 4.842 1.00 90.38 433 TRP A N 1
ATOM 3359 C CA . TRP A 1 433 ? -7.720 -21.152 3.789 1.00 90.38 433 TRP A CA 1
ATOM 3360 C C . TRP A 1 433 ? -7.500 -20.250 2.565 1.00 90.38 433 TRP A C 1
ATOM 3362 O O . TRP A 1 433 ? -6.403 -20.234 2.015 1.00 90.38 433 TRP A O 1
ATOM 3372 N N . ALA A 1 434 ? -8.511 -19.471 2.165 1.00 90.31 434 ALA A N 1
ATOM 3373 C CA . ALA A 1 434 ? -8.432 -18.569 1.022 1.00 90.31 434 ALA A CA 1
ATOM 3374 C C . ALA A 1 434 ? -7.580 -17.343 1.364 1.00 90.31 434 ALA A C 1
ATOM 3376 O O . ALA A 1 434 ? -6.741 -16.947 0.564 1.00 90.31 434 ALA A O 1
ATOM 3377 N N . SER A 1 435 ? -7.727 -16.798 2.577 1.00 89.50 435 SER A N 1
ATOM 3378 C CA . SER A 1 435 ? -6.869 -15.714 3.078 1.00 89.50 435 SER A CA 1
ATOM 3379 C C . SER A 1 435 ? -5.390 -16.120 3.094 1.00 89.50 435 SER A C 1
ATOM 3381 O O . SER A 1 435 ? -4.534 -15.376 2.626 1.00 89.50 435 SER A O 1
ATOM 3383 N N . VAL A 1 436 ? -5.083 -17.333 3.567 1.00 88.69 436 VAL A N 1
ATOM 3384 C CA . VAL A 1 436 ? -3.710 -17.867 3.568 1.00 88.69 436 VAL A CA 1
ATOM 3385 C C . VAL A 1 436 ? -3.208 -18.123 2.145 1.00 88.69 436 VAL A C 1
ATOM 3387 O O . VAL A 1 436 ? -2.055 -17.819 1.855 1.00 88.69 436 VAL A O 1
ATOM 3390 N N . ALA A 1 437 ? -4.047 -18.634 1.240 1.00 89.81 437 ALA A N 1
ATOM 3391 C CA . ALA A 1 437 ? -3.665 -18.808 -0.160 1.00 89.81 437 ALA A CA 1
ATOM 3392 C C . ALA A 1 437 ? -3.321 -17.463 -0.825 1.00 89.81 437 ALA A C 1
ATOM 3394 O O . ALA A 1 437 ? -2.261 -17.347 -1.434 1.00 89.81 437 ALA A O 1
ATOM 3395 N N . LEU A 1 438 ? -4.165 -16.441 -0.634 1.00 90.50 438 LEU A N 1
ATOM 3396 C CA . LEU A 1 438 ? -3.931 -15.078 -1.125 1.00 90.50 438 LEU A CA 1
ATOM 3397 C C . LEU A 1 438 ? -2.661 -14.460 -0.535 1.00 90.50 438 LEU A C 1
ATOM 3399 O O . LEU A 1 438 ? -1.942 -13.764 -1.245 1.00 90.50 438 LEU A O 1
ATOM 3403 N N . TRP A 1 439 ? -2.373 -14.725 0.742 1.00 92.06 439 TRP A N 1
ATOM 3404 C CA . TRP A 1 439 ? -1.132 -14.300 1.383 1.00 92.06 439 TRP A CA 1
ATOM 3405 C C . TRP A 1 439 ? 0.094 -14.925 0.720 1.00 92.06 439 TRP A C 1
ATOM 3407 O O . TRP A 1 439 ? 1.008 -14.197 0.344 1.00 92.06 439 TRP A O 1
ATOM 3417 N N . VAL A 1 440 ? 0.109 -16.251 0.538 1.00 89.94 440 VAL A N 1
ATOM 3418 C CA . VAL A 1 440 ? 1.246 -16.945 -0.085 1.00 89.94 440 VAL A CA 1
ATOM 3419 C C . VAL A 1 440 ? 1.494 -16.404 -1.490 1.00 89.94 440 VAL A C 1
ATOM 3421 O O . VAL A 1 440 ? 2.630 -16.081 -1.827 1.00 89.94 440 VAL A O 1
ATOM 3424 N N . THR A 1 441 ? 0.449 -16.259 -2.307 1.00 89.88 441 THR A N 1
ATOM 3425 C CA . THR A 1 441 ? 0.611 -15.767 -3.680 1.00 89.88 441 THR A CA 1
ATOM 3426 C C . THR A 1 441 ? 1.008 -14.288 -3.723 1.00 89.88 441 THR A C 1
ATOM 3428 O O . THR A 1 441 ? 1.866 -13.912 -4.523 1.00 89.88 441 THR A O 1
ATOM 3431 N N . ALA A 1 442 ? 0.465 -13.453 -2.828 1.00 90.06 442 ALA A N 1
ATOM 3432 C CA . ALA A 1 442 ? 0.858 -12.050 -2.697 1.00 90.06 442 ALA A CA 1
ATOM 3433 C C . ALA A 1 442 ? 2.328 -11.903 -2.298 1.00 90.06 442 ALA A C 1
ATOM 3435 O O . ALA A 1 442 ? 3.029 -11.061 -2.855 1.00 90.06 442 ALA A O 1
ATOM 3436 N N . GLU A 1 443 ? 2.804 -12.744 -1.382 1.00 88.00 443 GLU A N 1
ATOM 3437 C CA . GLU A 1 443 ? 4.171 -12.659 -0.883 1.00 88.00 443 GLU A CA 1
ATOM 3438 C C . GLU A 1 443 ? 5.194 -13.203 -1.887 1.00 88.00 443 GLU A C 1
ATOM 3440 O O . GLU A 1 443 ? 6.270 -12.629 -2.055 1.00 88.00 443 GLU A O 1
ATOM 3445 N N . LEU A 1 444 ? 4.833 -14.245 -2.644 1.00 84.69 444 LEU A N 1
ATOM 3446 C CA . LEU A 1 444 ? 5.613 -14.701 -3.799 1.00 84.69 444 LEU A CA 1
ATOM 3447 C C . LEU A 1 444 ? 5.762 -13.604 -4.861 1.00 84.69 444 LEU A C 1
ATOM 3449 O O . LEU A 1 444 ? 6.856 -13.404 -5.390 1.00 84.69 444 LEU A O 1
ATOM 3453 N N . ALA A 1 445 ? 4.686 -12.872 -5.156 1.00 84.94 445 ALA A N 1
ATOM 3454 C CA . ALA A 1 445 ? 4.728 -11.764 -6.105 1.00 84.94 445 ALA A CA 1
ATOM 3455 C C . ALA A 1 445 ? 5.523 -10.563 -5.570 1.00 84.94 445 ALA A C 1
ATOM 3457 O O . ALA A 1 445 ? 6.271 -9.946 -6.326 1.00 84.94 445 ALA A O 1
ATOM 3458 N N . ALA A 1 446 ? 5.412 -10.248 -4.276 1.00 84.69 446 ALA A N 1
ATOM 3459 C CA . ALA A 1 446 ? 6.212 -9.201 -3.642 1.00 84.69 446 ALA A CA 1
ATOM 3460 C C . ALA A 1 446 ? 7.713 -9.535 -3.683 1.00 84.69 446 ALA A C 1
ATOM 3462 O O . ALA A 1 446 ? 8.509 -8.686 -4.072 1.00 84.69 446 ALA A O 1
ATOM 3463 N N . MET A 1 447 ? 8.101 -10.783 -3.386 1.00 83.12 447 MET A N 1
ATOM 3464 C CA . MET A 1 447 ? 9.492 -11.243 -3.524 1.00 83.12 447 MET A CA 1
ATOM 3465 C C . MET A 1 447 ? 9.984 -11.195 -4.974 1.00 83.12 447 MET A C 1
ATOM 3467 O O . MET A 1 447 ? 11.117 -10.795 -5.226 1.00 83.12 447 MET A O 1
ATOM 3471 N N . ALA A 1 448 ? 9.139 -11.578 -5.934 1.00 83.31 448 ALA A N 1
ATOM 3472 C CA . ALA A 1 448 ? 9.460 -11.464 -7.352 1.00 83.31 448 ALA A CA 1
ATOM 3473 C C . ALA A 1 448 ? 9.658 -10.000 -7.774 1.00 83.31 448 ALA A C 1
ATOM 3475 O O . ALA A 1 448 ? 10.580 -9.700 -8.528 1.00 83.31 448 ALA A O 1
ATOM 3476 N N . THR A 1 449 ? 8.839 -9.083 -7.261 1.00 83.69 449 THR A N 1
ATOM 3477 C CA . THR A 1 449 ? 9.001 -7.646 -7.524 1.00 83.69 449 THR A CA 1
ATOM 3478 C C . THR A 1 449 ? 10.325 -7.140 -6.944 1.00 83.69 449 THR A C 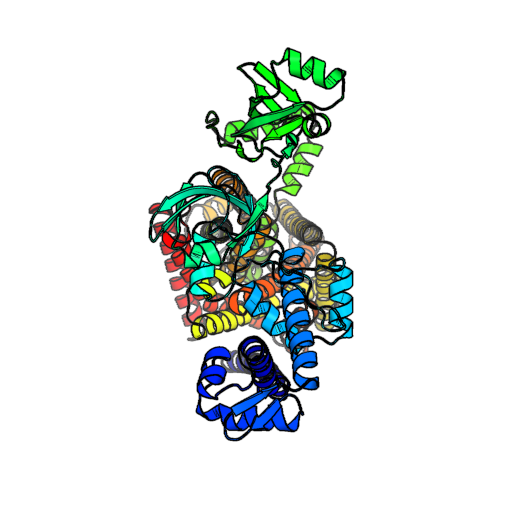1
ATOM 3480 O O . THR A 1 449 ? 11.141 -6.587 -7.677 1.00 83.69 449 THR A O 1
ATOM 3483 N N . ASP A 1 450 ? 10.590 -7.421 -5.663 1.00 85.38 450 ASP A N 1
ATOM 3484 C CA . ASP A 1 450 ? 11.822 -6.995 -4.983 1.00 85.38 450 ASP A CA 1
ATOM 3485 C C . ASP A 1 450 ? 13.074 -7.514 -5.711 1.00 85.38 450 ASP A C 1
ATOM 3487 O O . ASP A 1 450 ? 14.070 -6.808 -5.817 1.00 85.38 450 ASP A O 1
ATOM 3491 N N . LEU A 1 451 ? 13.010 -8.715 -6.297 1.00 83.88 451 LEU A N 1
ATOM 3492 C CA . LEU A 1 451 ? 14.069 -9.281 -7.135 1.00 83.88 451 LEU A CA 1
ATOM 3493 C C . LEU A 1 451 ? 14.409 -8.397 -8.349 1.00 83.88 451 LEU A C 1
ATOM 3495 O O . LEU A 1 451 ? 15.589 -8.143 -8.592 1.00 83.88 451 LEU A O 1
ATOM 3499 N N . ALA A 1 452 ? 13.407 -7.909 -9.086 1.00 82.56 452 ALA A N 1
ATOM 3500 C CA . ALA A 1 452 ? 13.605 -7.019 -10.236 1.00 82.56 452 ALA A CA 1
ATOM 3501 C C . ALA A 1 452 ? 14.138 -5.638 -9.814 1.00 82.56 452 ALA A C 1
ATOM 3503 O O . ALA A 1 452 ? 15.091 -5.116 -10.397 1.00 82.56 452 ALA A O 1
ATOM 3504 N N . GLU A 1 453 ? 13.559 -5.067 -8.762 1.00 87.50 453 GLU A N 1
ATOM 3505 C CA . GLU A 1 453 ? 13.896 -3.730 -8.265 1.00 87.50 453 GLU A CA 1
ATOM 3506 C C . GLU A 1 453 ? 15.303 -3.679 -7.664 1.00 87.50 453 GLU A C 1
ATOM 3508 O O . GLU A 1 453 ? 16.094 -2.769 -7.937 1.00 87.50 453 GLU A O 1
ATOM 3513 N N . PHE A 1 454 ? 15.648 -4.701 -6.882 1.00 87.50 454 PHE A N 1
ATOM 3514 C CA . PHE A 1 454 ? 16.961 -4.847 -6.273 1.00 87.50 454 PHE A CA 1
ATOM 3515 C C . PHE A 1 454 ? 18.058 -5.049 -7.315 1.00 87.50 454 PHE A C 1
ATOM 3517 O O . PHE A 1 454 ? 19.141 -4.467 -7.196 1.00 87.50 454 PHE A O 1
ATOM 3524 N N . LEU A 1 455 ? 17.773 -5.847 -8.348 1.00 86.00 455 LEU A N 1
ATOM 3525 C CA . LEU A 1 455 ? 18.678 -6.047 -9.472 1.00 86.00 455 LEU A CA 1
ATOM 3526 C C . LEU A 1 455 ? 18.940 -4.726 -10.203 1.00 86.00 455 LEU A C 1
ATOM 3528 O O . LEU A 1 455 ? 20.098 -4.407 -10.457 1.00 86.00 455 LEU A O 1
ATOM 3532 N N . GLY A 1 456 ? 17.907 -3.915 -10.452 1.00 85.75 456 GLY A N 1
ATOM 3533 C CA . GLY A 1 456 ? 18.077 -2.583 -11.042 1.00 85.75 456 GLY A CA 1
ATOM 3534 C C . GLY A 1 456 ? 18.968 -1.663 -10.199 1.00 85.75 456 GLY A C 1
ATOM 3535 O O . GLY A 1 456 ? 19.860 -1.010 -10.737 1.00 85.75 456 GLY A O 1
ATOM 3536 N N . GLY A 1 457 ? 18.821 -1.684 -8.869 1.00 89.19 457 GLY A N 1
ATOM 3537 C CA . GLY A 1 457 ? 19.721 -0.956 -7.966 1.00 89.19 457 GLY A CA 1
ATOM 3538 C C . GLY A 1 457 ? 21.177 -1.439 -8.044 1.00 89.19 457 GLY A C 1
ATOM 3539 O O . GLY A 1 457 ? 22.102 -0.629 -8.117 1.00 89.19 457 GLY A O 1
ATOM 3540 N N . ALA A 1 458 ? 21.395 -2.758 -8.080 1.00 89.44 458 ALA A N 1
ATOM 3541 C CA . ALA A 1 458 ? 22.729 -3.351 -8.222 1.00 89.44 458 ALA A CA 1
ATOM 3542 C C . ALA A 1 458 ? 23.382 -3.009 -9.575 1.00 89.44 458 ALA A C 1
ATOM 3544 O O . ALA A 1 458 ? 24.555 -2.632 -9.615 1.00 89.44 458 ALA A O 1
ATOM 3545 N N . VAL A 1 459 ? 22.615 -3.075 -10.668 1.00 87.00 459 VAL A N 1
ATOM 3546 C CA . VAL A 1 459 ? 23.059 -2.662 -12.008 1.00 87.00 459 VAL A CA 1
ATOM 3547 C C . VAL A 1 459 ? 23.380 -1.166 -12.029 1.00 87.00 459 VAL A C 1
ATOM 3549 O O . VAL A 1 459 ? 24.411 -0.776 -12.565 1.00 87.00 459 VAL A O 1
ATOM 3552 N N . GLY A 1 460 ? 22.584 -0.320 -11.369 1.00 88.69 460 GLY A N 1
ATOM 3553 C CA . GLY A 1 460 ? 22.876 1.111 -11.233 1.00 88.69 460 GLY A CA 1
ATOM 3554 C C . GLY A 1 460 ? 24.247 1.389 -10.599 1.00 88.69 460 GLY A C 1
ATOM 3555 O O . GLY A 1 460 ? 25.028 2.182 -11.126 1.00 88.69 460 GLY A O 1
ATOM 3556 N N . PHE A 1 461 ? 24.595 0.690 -9.511 1.00 90.50 461 PHE A N 1
ATOM 3557 C CA . PHE A 1 461 ? 25.935 0.786 -8.911 1.00 90.50 461 PHE A CA 1
ATOM 3558 C C . PHE A 1 461 ? 27.041 0.260 -9.833 1.00 90.50 461 PHE A C 1
ATOM 3560 O O . PHE A 1 461 ? 28.121 0.854 -9.890 1.00 90.50 461 PHE A O 1
ATOM 3567 N N . ASN A 1 462 ? 26.783 -0.836 -10.549 1.00 89.75 462 ASN A N 1
ATOM 3568 C CA . ASN A 1 462 ? 27.726 -1.395 -11.512 1.00 89.75 462 ASN A CA 1
ATOM 3569 C C . ASN A 1 462 ? 28.037 -0.401 -12.642 1.00 89.75 462 ASN A C 1
ATOM 3571 O O . ASN A 1 462 ? 29.208 -0.140 -12.907 1.00 89.75 462 ASN A O 1
ATOM 3575 N N . LEU A 1 463 ? 27.014 0.218 -13.233 1.00 86.62 463 LEU A N 1
ATOM 3576 C CA . LEU A 1 463 ? 27.168 1.168 -14.336 1.00 86.62 463 LEU A CA 1
ATOM 3577 C C . LEU A 1 463 ? 27.846 2.479 -13.905 1.00 86.62 463 LEU A C 1
ATOM 3579 O O . LEU A 1 463 ? 28.654 3.024 -14.656 1.00 86.62 463 LEU A O 1
ATOM 3583 N N . LEU A 1 464 ? 27.550 2.981 -12.698 1.00 87.25 464 LEU A N 1
ATOM 3584 C CA . LEU A 1 464 ? 28.104 4.248 -12.198 1.00 87.25 464 LEU A CA 1
ATOM 3585 C C . LEU A 1 464 ? 29.545 4.134 -11.695 1.00 87.25 464 LEU A C 1
ATOM 3587 O O . LEU A 1 464 ? 30.349 5.036 -11.924 1.00 87.25 464 LEU A O 1
ATOM 3591 N N . PHE A 1 465 ? 29.864 3.058 -10.972 1.00 88.88 465 PHE A N 1
ATOM 3592 C CA . PHE A 1 465 ? 31.131 2.934 -10.243 1.00 88.88 465 PHE A CA 1
ATOM 3593 C C . PHE A 1 465 ? 32.023 1.796 -10.753 1.00 88.88 465 PHE A C 1
ATOM 3595 O O . PHE A 1 465 ? 33.122 1.610 -10.233 1.00 88.88 465 PHE A O 1
ATOM 3602 N N . GLY A 1 466 ? 31.566 1.010 -11.733 1.00 86.56 466 GLY A N 1
ATOM 3603 C CA . GLY A 1 466 ? 32.300 -0.152 -12.247 1.00 86.56 466 GLY A CA 1
ATOM 3604 C C . GLY A 1 466 ? 32.431 -1.295 -11.234 1.00 86.56 466 GLY A C 1
ATOM 3605 O O . GLY A 1 466 ? 33.289 -2.163 -11.388 1.00 86.56 466 GLY A O 1
ATOM 3606 N N . ILE A 1 467 ? 31.621 -1.296 -10.170 1.00 90.62 467 ILE A N 1
ATOM 3607 C CA . ILE A 1 467 ? 31.663 -2.318 -9.117 1.00 90.62 467 ILE A CA 1
ATOM 3608 C C . ILE A 1 467 ? 31.045 -3.614 -9.667 1.00 90.62 467 ILE A C 1
ATOM 3610 O O . ILE A 1 467 ? 29.949 -3.553 -10.224 1.00 90.62 467 ILE A O 1
ATOM 3614 N N . PRO A 1 468 ? 31.668 -4.796 -9.501 1.00 89.81 468 PRO A N 1
ATOM 3615 C CA . PRO A 1 468 ? 31.065 -6.060 -9.929 1.00 89.81 468 PRO A CA 1
ATOM 3616 C C . PRO A 1 468 ? 29.669 -6.287 -9.316 1.00 89.81 468 PRO A C 1
ATOM 3618 O O . PRO A 1 468 ? 29.403 -5.851 -8.194 1.00 89.81 468 PRO A O 1
ATOM 3621 N N . LEU A 1 469 ? 28.785 -7.004 -10.023 1.00 86.38 469 LEU A N 1
ATOM 3622 C CA . LEU A 1 469 ? 27.364 -7.132 -9.654 1.00 86.38 469 LEU A CA 1
ATOM 3623 C C . LEU A 1 469 ? 27.122 -7.672 -8.236 1.00 86.38 469 LEU A C 1
ATOM 3625 O O . LEU A 1 469 ? 26.228 -7.190 -7.548 1.00 86.38 469 LEU A O 1
ATOM 3629 N N . PHE A 1 470 ? 27.914 -8.639 -7.763 1.00 89.19 470 PHE A N 1
ATOM 3630 C CA . PHE A 1 470 ? 27.702 -9.235 -6.438 1.00 89.19 470 PHE A CA 1
ATOM 3631 C C . PHE A 1 470 ? 28.014 -8.259 -5.277 1.00 89.19 470 PHE A C 1
ATOM 3633 O O . PHE A 1 470 ? 27.141 -8.046 -4.432 1.00 89.19 470 PHE A O 1
ATOM 3640 N N . PRO A 1 471 ? 29.185 -7.587 -5.223 1.00 90.62 471 PRO A N 1
ATOM 3641 C CA . PRO A 1 471 ? 29.409 -6.489 -4.279 1.00 90.62 471 PRO A CA 1
ATOM 3642 C C . PRO A 1 471 ? 28.417 -5.328 -4.430 1.00 90.62 471 PRO A C 1
ATOM 3644 O O . PRO A 1 471 ? 27.988 -4.764 -3.423 1.00 90.62 471 PRO A O 1
ATOM 3647 N N . ALA A 1 472 ? 28.026 -4.989 -5.662 1.00 91.00 472 ALA A N 1
ATOM 3648 C CA . ALA A 1 472 ? 27.027 -3.955 -5.920 1.00 91.00 472 ALA A CA 1
ATOM 3649 C C . ALA A 1 472 ? 25.661 -4.322 -5.314 1.00 91.00 472 ALA A C 1
ATOM 3651 O O . ALA A 1 472 ? 25.032 -3.491 -4.669 1.00 91.00 472 ALA A O 1
ATOM 3652 N N . ALA A 1 473 ? 25.243 -5.584 -5.424 1.00 89.75 473 ALA A N 1
ATOM 3653 C CA . ALA A 1 473 ? 24.033 -6.102 -4.796 1.00 89.75 473 ALA A CA 1
ATOM 3654 C C . ALA A 1 473 ? 24.084 -6.014 -3.261 1.00 89.75 473 ALA A C 1
ATOM 3656 O O . ALA A 1 473 ? 23.133 -5.545 -2.636 1.00 89.75 473 ALA A O 1
ATOM 3657 N N . LEU A 1 474 ? 25.205 -6.388 -2.635 1.00 90.81 474 LEU A N 1
ATOM 3658 C CA . LEU A 1 474 ? 25.378 -6.223 -1.184 1.00 90.81 474 LEU A CA 1
ATOM 3659 C C . LEU A 1 474 ? 25.276 -4.751 -0.758 1.00 90.81 474 LEU A C 1
ATOM 3661 O O . LEU A 1 474 ? 24.636 -4.444 0.251 1.00 90.81 474 LEU A O 1
ATOM 3665 N N . LEU A 1 475 ? 25.859 -3.842 -1.543 1.00 91.00 475 LEU A N 1
ATOM 3666 C CA . LEU A 1 475 ? 25.768 -2.403 -1.311 1.00 91.00 475 LEU A CA 1
ATOM 3667 C C . LEU A 1 475 ? 24.322 -1.899 -1.431 1.00 91.00 475 LEU A C 1
ATOM 3669 O O . LEU A 1 475 ? 23.855 -1.194 -0.538 1.00 91.00 475 LEU A O 1
ATOM 3673 N N . THR A 1 476 ? 23.586 -2.317 -2.465 1.00 91.12 476 THR A N 1
ATOM 3674 C CA . THR A 1 476 ? 22.149 -2.033 -2.623 1.00 91.12 476 THR A CA 1
ATOM 3675 C C . THR A 1 476 ? 21.358 -2.480 -1.395 1.00 91.12 476 THR A C 1
ATOM 3677 O O . THR A 1 476 ? 20.572 -1.709 -0.842 1.00 91.12 476 THR A O 1
ATOM 3680 N N . GLY A 1 477 ? 21.616 -3.696 -0.903 1.00 89.12 477 GLY A N 1
ATOM 3681 C CA . GLY A 1 477 ? 20.996 -4.222 0.314 1.00 89.12 477 GLY A CA 1
ATOM 3682 C C . GLY A 1 477 ? 21.286 -3.371 1.544 1.00 89.12 477 GLY A C 1
ATOM 3683 O O . GLY A 1 477 ? 20.365 -3.061 2.304 1.00 89.12 477 GLY A O 1
ATOM 3684 N N . ALA A 1 478 ? 22.535 -2.939 1.715 1.00 89.12 478 ALA A N 1
ATOM 3685 C CA . ALA A 1 478 ? 22.939 -2.079 2.822 1.00 89.12 478 ALA A CA 1
ATOM 3686 C C . ALA A 1 478 ? 22.260 -0.698 2.766 1.00 89.12 478 ALA A C 1
ATOM 3688 O O . ALA A 1 478 ? 21.738 -0.232 3.780 1.00 89.12 478 ALA A O 1
ATOM 3689 N N . VAL A 1 479 ? 22.212 -0.067 1.587 1.00 90.00 479 VAL A N 1
ATOM 3690 C CA . VAL A 1 479 ? 21.592 1.256 1.401 1.00 90.00 479 VAL A CA 1
ATOM 3691 C C . VAL A 1 479 ? 20.089 1.200 1.654 1.00 90.00 479 VAL A C 1
ATOM 3693 O O . VAL A 1 479 ? 19.565 2.029 2.393 1.00 90.00 479 VAL A O 1
ATOM 3696 N N . ILE A 1 480 ? 19.387 0.203 1.117 1.00 88.50 480 ILE A N 1
ATOM 3697 C CA . ILE A 1 480 ? 17.940 0.065 1.341 1.00 88.50 480 ILE A CA 1
ATOM 3698 C C . ILE A 1 480 ? 17.647 -0.214 2.813 1.00 88.50 480 ILE A C 1
ATOM 3700 O O . ILE A 1 480 ? 16.741 0.376 3.396 1.00 88.50 480 ILE A O 1
ATOM 3704 N N . SER A 1 481 ? 18.464 -1.048 3.453 1.00 85.62 481 SER A N 1
ATOM 3705 C CA . SER A 1 481 ? 18.335 -1.302 4.886 1.00 85.62 481 SER A CA 1
ATOM 3706 C C . SER A 1 481 ? 18.550 -0.032 5.726 1.00 85.62 481 SER A C 1
ATOM 3708 O O . SER A 1 481 ? 17.864 0.175 6.726 1.00 85.62 481 SER A O 1
ATOM 3710 N N . LEU A 1 482 ? 19.451 0.861 5.302 1.00 85.75 482 LEU A N 1
ATOM 3711 C CA . LEU A 1 482 ? 19.635 2.176 5.919 1.00 85.75 482 LEU A CA 1
ATOM 3712 C C . LEU A 1 482 ? 18.414 3.087 5.715 1.00 85.75 482 LEU A C 1
ATOM 3714 O O . LEU A 1 482 ? 18.016 3.781 6.650 1.00 85.75 482 LEU A O 1
ATOM 3718 N N . ILE A 1 483 ? 17.798 3.071 4.529 1.00 85.12 483 ILE A N 1
ATOM 3719 C CA . ILE A 1 483 ? 16.558 3.818 4.264 1.00 85.12 483 ILE A CA 1
ATOM 3720 C C . ILE A 1 483 ? 15.435 3.305 5.175 1.00 85.12 483 ILE A C 1
ATOM 3722 O O . ILE A 1 483 ? 14.761 4.104 5.822 1.00 85.12 483 ILE A O 1
ATOM 3726 N N . LEU A 1 484 ? 15.284 1.985 5.306 1.00 80.69 484 LEU A N 1
ATOM 3727 C CA . LEU A 1 484 ? 14.293 1.367 6.192 1.00 80.69 484 LEU A CA 1
ATOM 3728 C C . LEU A 1 484 ? 14.566 1.657 7.679 1.00 80.69 484 LEU A C 1
ATOM 3730 O O . LEU A 1 484 ? 13.628 1.805 8.458 1.00 80.69 484 LEU A O 1
ATOM 3734 N N . LEU A 1 485 ? 15.825 1.839 8.100 1.00 80.88 485 LEU A N 1
ATOM 3735 C CA . LEU A 1 485 ? 16.143 2.260 9.474 1.00 80.88 485 LEU A CA 1
ATOM 3736 C C . LEU A 1 485 ? 15.512 3.621 9.825 1.00 80.88 485 LEU A C 1
ATOM 3738 O O . LEU A 1 485 ? 15.177 3.858 10.990 1.00 80.88 485 LEU A O 1
ATOM 3742 N N . LEU A 1 486 ? 15.307 4.501 8.837 1.00 75.94 486 LEU A N 1
ATOM 3743 C CA . LEU A 1 486 ? 14.658 5.798 9.048 1.00 75.94 486 LEU A CA 1
ATOM 3744 C C . LEU A 1 486 ? 13.187 5.667 9.454 1.00 75.94 486 LEU A C 1
ATOM 3746 O O . LEU A 1 486 ? 12.663 6.595 10.074 1.00 75.94 486 LEU A O 1
ATOM 3750 N N . GLU A 1 487 ? 12.546 4.524 9.191 1.00 70.50 487 GLU A N 1
ATOM 3751 C CA . GLU A 1 487 ? 11.178 4.237 9.632 1.00 70.50 487 GLU A CA 1
ATOM 3752 C C . GLU A 1 487 ? 11.046 4.335 11.160 1.00 70.50 487 GLU A C 1
ATOM 3754 O O . GLU A 1 487 ? 10.060 4.878 11.662 1.00 70.50 487 GLU A O 1
ATOM 3759 N N . ARG A 1 488 ? 12.092 3.946 11.911 1.00 69.94 488 ARG A N 1
ATOM 3760 C CA . ARG A 1 488 ? 12.134 4.065 13.384 1.00 69.94 488 ARG A CA 1
ATOM 3761 C C . ARG A 1 488 ? 11.991 5.503 13.884 1.00 69.94 488 ARG A C 1
ATOM 3763 O O . ARG A 1 488 ? 11.588 5.719 15.021 1.00 69.94 488 ARG A O 1
ATOM 3770 N N . TYR A 1 489 ? 12.325 6.486 13.050 1.00 67.56 489 TYR A N 1
ATOM 3771 C CA . TYR A 1 489 ? 12.232 7.911 13.370 1.00 67.56 489 TYR A CA 1
ATOM 3772 C C . TYR A 1 489 ? 10.978 8.581 12.783 1.00 67.56 489 TYR A C 1
ATOM 3774 O O . TYR A 1 489 ? 10.890 9.814 12.772 1.00 67.56 489 TYR A O 1
ATOM 3782 N N . GLY A 1 490 ? 10.030 7.781 12.291 1.00 63.84 490 GLY A N 1
ATOM 3783 C CA . GLY A 1 490 ? 8.755 8.216 11.741 1.00 63.84 490 GLY A CA 1
ATOM 3784 C C . GLY A 1 490 ? 8.680 8.093 10.219 1.00 63.84 490 GLY A C 1
ATOM 3785 O O . GLY A 1 490 ? 9.576 8.520 9.488 1.00 63.84 490 GLY A O 1
ATOM 3786 N N . PHE A 1 491 ? 7.535 7.594 9.747 1.00 70.75 491 PHE A N 1
ATOM 3787 C CA . PHE A 1 491 ? 7.224 7.316 8.338 1.00 70.75 491 PHE A CA 1
ATOM 3788 C C . PHE A 1 491 ? 7.524 8.479 7.382 1.00 70.75 491 PHE A C 1
ATOM 3790 O O . PHE A 1 491 ? 8.012 8.298 6.270 1.00 70.75 491 PHE A O 1
ATOM 3797 N N . ARG A 1 492 ? 7.298 9.710 7.847 1.00 70.88 492 ARG A N 1
ATOM 3798 C CA . ARG A 1 492 ? 7.476 10.917 7.040 1.00 70.88 492 ARG A CA 1
ATOM 3799 C C . ARG A 1 492 ? 8.909 11.112 6.537 1.00 70.88 492 ARG A C 1
ATOM 3801 O O . ARG A 1 492 ? 9.105 11.722 5.492 1.00 70.88 492 ARG A O 1
ATOM 3808 N N . LYS A 1 493 ? 9.919 10.627 7.264 1.00 75.94 493 LYS A N 1
ATOM 3809 C CA . LYS A 1 493 ? 11.314 10.732 6.813 1.00 75.94 493 LYS A CA 1
ATOM 3810 C C . LYS A 1 493 ? 11.585 9.812 5.624 1.00 75.94 493 LYS A C 1
ATOM 3812 O O . LYS A 1 493 ? 12.232 10.246 4.679 1.00 75.94 493 LYS A O 1
ATOM 3817 N N . VAL A 1 494 ? 11.049 8.591 5.657 1.00 77.50 494 VAL A N 1
ATOM 3818 C CA . VAL A 1 494 ? 11.141 7.624 4.551 1.00 77.50 494 VAL A CA 1
ATOM 3819 C C . VAL A 1 494 ? 10.449 8.183 3.308 1.00 77.50 494 VAL A C 1
ATOM 3821 O O . VAL A 1 494 ? 11.039 8.213 2.234 1.00 77.50 494 VAL A O 1
ATOM 3824 N N . GLU A 1 495 ? 9.247 8.735 3.478 1.00 77.81 495 GLU A N 1
ATOM 3825 C CA . GLU A 1 495 ? 8.485 9.395 2.412 1.00 77.81 495 GLU A CA 1
ATOM 3826 C C . GLU A 1 495 ? 9.287 10.517 1.729 1.00 77.81 495 GLU A C 1
ATOM 3828 O O . GLU A 1 495 ? 9.382 10.553 0.505 1.00 77.81 495 GLU A O 1
ATOM 3833 N N . MET A 1 496 ? 9.946 11.388 2.504 1.00 78.19 496 MET A N 1
ATOM 3834 C CA . MET A 1 496 ? 10.784 12.462 1.950 1.00 78.19 496 MET A CA 1
ATOM 3835 C C . MET A 1 496 ? 12.009 11.941 1.190 1.00 78.19 496 MET A C 1
ATOM 3837 O O . MET A 1 496 ? 12.393 12.538 0.184 1.00 78.19 496 MET A O 1
ATOM 3841 N N . VAL A 1 497 ? 12.624 10.845 1.650 1.00 84.38 497 VAL A N 1
ATOM 3842 C CA . VAL A 1 497 ? 13.734 10.197 0.933 1.00 84.38 497 VAL A CA 1
ATOM 3843 C C . VAL A 1 497 ? 13.245 9.645 -0.403 1.00 84.38 497 VAL A C 1
ATOM 3845 O O . VAL A 1 497 ? 13.864 9.919 -1.428 1.00 84.38 497 VAL A O 1
ATOM 3848 N N . ILE A 1 498 ? 12.106 8.947 -0.414 1.00 84.75 498 ILE A N 1
ATOM 3849 C CA . ILE A 1 498 ? 11.504 8.403 -1.638 1.00 84.75 498 ILE A CA 1
ATOM 3850 C C . ILE A 1 498 ? 11.146 9.529 -2.615 1.00 84.75 498 ILE A C 1
ATOM 3852 O O . ILE A 1 498 ? 11.502 9.447 -3.785 1.00 84.75 498 ILE A O 1
ATOM 3856 N N . ILE A 1 499 ? 10.530 10.617 -2.145 1.00 80.81 499 ILE A N 1
ATOM 3857 C CA . ILE A 1 499 ? 10.235 11.795 -2.980 1.00 80.81 499 ILE A CA 1
ATOM 3858 C C . ILE A 1 499 ? 11.523 12.391 -3.569 1.00 80.81 499 ILE A C 1
ATOM 3860 O O . ILE A 1 499 ? 11.542 12.777 -4.737 1.00 80.81 499 ILE A O 1
ATOM 3864 N N . GLY A 1 500 ? 12.608 12.442 -2.791 1.00 83.31 500 GLY A N 1
ATOM 3865 C CA . GLY A 1 500 ? 13.922 12.864 -3.278 1.00 83.31 500 GLY A CA 1
ATOM 3866 C C . GLY A 1 500 ? 14.451 11.967 -4.401 1.00 83.31 500 GLY A C 1
ATOM 3867 O O . GLY A 1 500 ? 14.916 12.477 -5.418 1.00 83.31 500 GLY A O 1
ATOM 3868 N N . LEU A 1 501 ? 14.326 10.645 -4.258 1.00 88.31 501 LEU A N 1
ATOM 3869 C CA . LEU A 1 501 ? 14.716 9.679 -5.291 1.00 88.31 501 LEU A CA 1
ATOM 3870 C C . LEU A 1 501 ? 13.841 9.805 -6.549 1.00 88.31 501 LEU A C 1
ATOM 3872 O O . LEU A 1 501 ? 14.377 9.851 -7.653 1.00 88.31 501 LEU A O 1
ATOM 3876 N N . ILE A 1 502 ? 12.523 9.973 -6.401 1.00 85.62 502 ILE A N 1
ATOM 3877 C CA . ILE A 1 502 ? 11.604 10.245 -7.523 1.00 85.62 502 ILE A CA 1
ATOM 3878 C C . ILE A 1 502 ? 12.005 11.526 -8.258 1.00 85.62 502 ILE A C 1
ATOM 3880 O O . ILE A 1 502 ? 11.994 11.566 -9.487 1.00 85.62 502 ILE A O 1
ATOM 3884 N N . ALA A 1 503 ? 12.390 12.575 -7.528 1.00 83.75 503 ALA A N 1
ATOM 3885 C CA . ALA A 1 503 ? 12.856 13.812 -8.141 1.00 83.75 503 ALA A CA 1
ATOM 3886 C C . ALA A 1 503 ? 14.128 13.585 -8.974 1.00 83.75 503 ALA A C 1
ATOM 3888 O O . ALA A 1 503 ? 14.217 14.114 -10.079 1.00 83.75 503 ALA A O 1
ATOM 3889 N N . VAL A 1 504 ? 15.076 12.767 -8.498 1.00 87.69 504 VAL A N 1
ATOM 3890 C CA . VAL A 1 504 ? 16.273 12.386 -9.273 1.00 87.69 504 VAL A CA 1
ATOM 3891 C C . VAL A 1 504 ? 15.885 11.685 -10.577 1.00 87.69 504 VAL A C 1
ATOM 3893 O O . VAL A 1 504 ? 16.388 12.068 -11.630 1.00 87.69 504 VAL A O 1
ATOM 3896 N N . ILE A 1 505 ? 14.951 10.729 -10.529 1.00 87.44 505 ILE A N 1
ATOM 3897 C CA . ILE A 1 505 ? 14.445 10.026 -11.721 1.00 87.44 505 ILE A CA 1
ATOM 3898 C C . ILE A 1 505 ? 13.809 11.022 -12.700 1.00 87.44 505 ILE A C 1
ATOM 3900 O O . ILE A 1 505 ? 14.171 11.070 -13.876 1.00 87.44 505 ILE A O 1
ATOM 3904 N N . GLY A 1 506 ? 12.891 11.857 -12.207 1.00 83.88 506 GLY A N 1
ATOM 3905 C CA . GLY A 1 506 ? 12.165 12.826 -13.024 1.00 83.88 506 GLY A CA 1
ATOM 3906 C C . GLY A 1 506 ? 13.079 13.869 -13.670 1.00 83.88 506 GLY A C 1
ATOM 3907 O O . GLY A 1 506 ? 12.942 14.150 -14.859 1.00 83.88 506 GLY A O 1
ATOM 3908 N N . PHE A 1 507 ? 14.040 14.424 -12.923 1.00 83.06 507 PHE A N 1
ATOM 3909 C CA . PHE A 1 507 ? 15.008 15.378 -13.473 1.00 83.06 507 PHE A CA 1
ATOM 3910 C C . PHE A 1 507 ? 16.001 14.721 -14.436 1.00 83.06 507 PHE A C 1
ATOM 3912 O O . PHE A 1 507 ? 16.364 15.356 -15.426 1.00 83.06 507 PHE A O 1
ATOM 3919 N N . GLY A 1 508 ? 16.400 13.468 -14.188 1.00 85.00 508 GLY A N 1
ATOM 3920 C CA . GLY A 1 508 ? 17.243 12.689 -15.099 1.00 85.00 508 GLY A CA 1
ATOM 3921 C C . GLY A 1 508 ? 16.593 12.538 -16.473 1.00 85.00 508 GLY A C 1
ATOM 3922 O O . GLY A 1 508 ? 17.142 13.006 -17.470 1.00 85.00 508 GLY A O 1
ATOM 3923 N N . TYR A 1 509 ? 15.365 12.016 -16.516 1.00 81.75 509 TYR A N 1
ATOM 3924 C CA . TYR A 1 509 ? 14.631 11.848 -17.775 1.00 81.75 509 TYR A CA 1
ATOM 3925 C C . TYR A 1 509 ? 14.209 13.164 -18.429 1.00 81.75 509 TYR A C 1
ATOM 3927 O O . TYR A 1 509 ? 14.171 13.264 -19.656 1.00 81.75 509 TYR A O 1
ATOM 3935 N N . MET A 1 510 ? 13.933 14.203 -17.637 1.00 81.62 510 MET A N 1
ATOM 3936 C CA . MET A 1 510 ? 13.703 15.544 -18.174 1.00 81.62 510 MET A CA 1
ATOM 3937 C C . MET A 1 510 ? 14.943 16.056 -18.916 1.00 81.62 510 MET A C 1
ATOM 3939 O O . MET A 1 510 ? 14.827 16.553 -20.036 1.00 81.62 510 MET A O 1
ATOM 3943 N N . ALA A 1 511 ? 16.130 15.927 -18.316 1.00 80.19 511 ALA A N 1
ATOM 3944 C CA . ALA A 1 511 ? 17.381 16.326 -18.953 1.00 80.19 511 ALA A CA 1
ATOM 3945 C C . ALA A 1 511 ? 17.634 15.520 -20.236 1.00 80.19 511 ALA A C 1
ATOM 3947 O O . ALA A 1 511 ? 17.979 16.101 -21.263 1.00 80.19 511 ALA A O 1
ATOM 3948 N N . GLU A 1 512 ? 17.391 14.211 -20.202 1.00 77.62 512 GLU A N 1
ATOM 3949 C CA . GLU A 1 512 ? 17.518 13.331 -21.364 1.00 77.62 512 GLU A CA 1
ATOM 3950 C C . GLU A 1 512 ? 16.595 13.731 -22.525 1.00 77.62 512 GLU A C 1
ATOM 3952 O O . GLU A 1 512 ? 17.078 13.900 -23.645 1.00 77.62 512 GLU A O 1
ATOM 3957 N N . ILE A 1 513 ? 15.302 13.982 -22.275 1.00 79.44 513 ILE A N 1
ATOM 3958 C CA . ILE A 1 513 ? 14.360 14.439 -23.315 1.00 79.44 513 ILE A CA 1
ATOM 3959 C C . ILE A 1 513 ? 14.811 15.772 -23.925 1.00 79.44 513 ILE A C 1
ATOM 3961 O O . ILE A 1 513 ? 14.756 15.950 -25.146 1.00 79.44 513 ILE A O 1
ATOM 3965 N N . LEU A 1 514 ? 15.252 16.720 -23.091 1.00 81.19 514 LEU A N 1
ATOM 3966 C CA . LEU A 1 514 ? 15.711 18.035 -23.552 1.00 81.19 514 LEU A CA 1
ATOM 3967 C C . LEU A 1 514 ? 16.955 17.931 -24.447 1.00 81.19 514 LEU A C 1
ATOM 3969 O O . LEU A 1 514 ? 17.112 18.735 -25.371 1.00 81.19 514 LEU A O 1
ATOM 3973 N N . LEU A 1 515 ? 17.818 16.944 -24.191 1.00 76.88 515 LEU A N 1
ATOM 3974 C CA . LEU A 1 515 ? 18.990 16.644 -25.012 1.00 76.88 515 LEU A CA 1
ATOM 3975 C C . LEU A 1 515 ? 18.612 15.911 -26.306 1.00 76.88 515 LEU A C 1
ATOM 3977 O O . LEU A 1 515 ? 19.108 16.278 -27.370 1.00 76.88 515 LEU A O 1
ATOM 3981 N N . ALA A 1 516 ? 17.715 14.925 -26.229 1.00 73.31 516 ALA A N 1
ATOM 3982 C CA . ALA A 1 516 ? 17.309 14.101 -27.366 1.00 73.31 516 ALA A CA 1
ATOM 3983 C C . ALA A 1 516 ? 16.453 14.851 -28.400 1.00 73.31 516 ALA A C 1
ATOM 3985 O O . ALA A 1 516 ? 16.480 14.494 -29.575 1.00 73.31 516 ALA A O 1
ATOM 3986 N N . LYS A 1 517 ? 15.714 15.892 -27.981 1.00 79.19 517 LYS A N 1
ATOM 3987 C CA . LYS A 1 517 ? 14.828 16.715 -28.836 1.00 79.19 517 LYS A CA 1
ATOM 3988 C C . LYS A 1 517 ? 13.934 15.875 -29.770 1.00 79.19 517 LYS A C 1
ATOM 3990 O O . LYS A 1 517 ? 13.994 16.044 -30.990 1.00 79.19 517 LYS A O 1
ATOM 3995 N N . PRO A 1 518 ? 13.103 14.975 -29.218 1.00 78.56 518 PRO A N 1
ATOM 3996 C CA . PRO A 1 518 ? 12.264 14.096 -30.022 1.00 78.56 518 PRO A CA 1
ATOM 3997 C C . PRO A 1 518 ? 11.211 14.880 -30.836 1.00 78.56 518 PRO A C 1
ATOM 3999 O O . PRO A 1 518 ? 10.742 15.936 -30.390 1.00 78.56 518 PRO A O 1
ATOM 4002 N N . PRO A 1 519 ? 10.805 14.373 -32.016 1.00 84.31 519 PRO A N 1
ATOM 4003 C CA . PRO A 1 519 ? 9.765 14.982 -32.841 1.00 84.31 519 PRO A CA 1
ATOM 4004 C C . PRO A 1 519 ? 8.405 14.944 -32.128 1.00 84.31 519 PRO A C 1
ATOM 4006 O O . PRO A 1 519 ? 7.788 13.890 -31.948 1.00 84.31 519 PRO A O 1
ATOM 4009 N N . LEU A 1 520 ? 7.925 16.119 -31.710 1.00 84.62 520 LEU A N 1
ATOM 4010 C CA . LEU A 1 520 ? 6.676 16.259 -30.951 1.00 84.62 520 LEU A CA 1
ATOM 4011 C C . LEU A 1 520 ? 5.448 15.770 -31.730 1.00 84.62 520 LEU A C 1
ATOM 4013 O O . LEU A 1 520 ? 4.496 15.269 -31.135 1.00 84.62 520 LEU A O 1
ATOM 4017 N N . ASP A 1 521 ? 5.455 15.909 -33.053 1.00 86.75 521 ASP A N 1
ATOM 4018 C CA . ASP A 1 521 ? 4.365 15.478 -33.922 1.00 86.75 521 ASP A CA 1
ATOM 4019 C C . ASP A 1 521 ? 4.211 13.952 -33.943 1.00 86.75 521 ASP A C 1
ATOM 4021 O O . ASP A 1 521 ? 3.088 13.448 -33.842 1.00 86.75 521 ASP A O 1
ATOM 4025 N N . GLU A 1 522 ? 5.317 13.206 -33.996 1.00 85.50 522 GLU A N 1
ATOM 4026 C CA . GLU A 1 522 ? 5.287 11.743 -33.922 1.00 85.50 522 GLU A CA 1
ATOM 4027 C C . GLU A 1 522 ? 4.894 11.246 -32.528 1.00 85.50 522 GLU A C 1
ATOM 4029 O O . GLU A 1 522 ? 4.110 10.301 -32.416 1.00 85.50 522 GLU A O 1
ATOM 4034 N N . MET A 1 523 ? 5.357 11.918 -31.469 1.00 87.44 523 MET A N 1
ATOM 4035 C CA . MET A 1 523 ? 4.966 11.602 -30.091 1.00 87.44 523 MET A CA 1
ATOM 4036 C C . MET A 1 523 ? 3.461 11.777 -29.868 1.00 87.44 523 MET A C 1
ATOM 4038 O O . MET A 1 523 ? 2.800 10.888 -29.330 1.00 87.44 523 MET A O 1
ATOM 4042 N N . ILE A 1 524 ? 2.896 12.904 -30.314 1.00 87.81 524 ILE A N 1
ATOM 4043 C CA . ILE A 1 524 ? 1.458 13.177 -30.186 1.00 87.81 524 ILE A CA 1
ATOM 4044 C C . ILE A 1 524 ? 0.646 12.152 -30.986 1.00 87.81 524 ILE A C 1
ATOM 4046 O O . ILE A 1 524 ? -0.366 11.652 -30.492 1.00 87.81 524 ILE A O 1
ATOM 4050 N N . ARG A 1 525 ? 1.095 11.786 -32.195 1.00 88.62 525 ARG A N 1
ATOM 4051 C CA . ARG A 1 525 ? 0.451 10.719 -32.980 1.00 88.62 525 ARG A CA 1
ATOM 4052 C C . ARG A 1 525 ? 0.521 9.370 -32.269 1.00 88.62 525 ARG A C 1
ATOM 4054 O O . ARG A 1 525 ? -0.497 8.693 -32.194 1.00 88.62 525 ARG A O 1
ATOM 4061 N N . GLY A 1 526 ? 1.677 9.005 -31.720 1.00 86.00 526 GLY A N 1
ATOM 4062 C CA . GLY A 1 526 ? 1.868 7.765 -30.968 1.00 86.00 526 GLY A CA 1
ATOM 4063 C C . GLY A 1 526 ? 1.023 7.671 -29.694 1.00 86.00 526 GLY A C 1
ATOM 4064 O O . GLY A 1 526 ? 0.642 6.574 -29.287 1.00 86.00 526 GLY A O 1
ATOM 4065 N N . LEU A 1 527 ? 0.701 8.816 -29.083 1.00 88.88 527 LEU A N 1
ATOM 4066 C CA . LEU A 1 527 ? -0.149 8.909 -27.895 1.00 88.88 527 LEU A CA 1
ATOM 4067 C C . LEU A 1 527 ? -1.650 8.866 -28.225 1.00 88.88 527 LEU A C 1
ATOM 4069 O O . LEU A 1 527 ? -2.416 8.233 -27.502 1.00 88.88 527 LEU A O 1
ATOM 4073 N N . LEU A 1 528 ? -2.080 9.558 -29.287 1.00 88.00 528 LEU A N 1
ATOM 4074 C CA . LEU A 1 528 ? -3.503 9.753 -29.600 1.00 88.00 528 LEU A CA 1
ATOM 4075 C C . LEU A 1 528 ? -4.072 8.751 -30.605 1.00 88.00 528 LEU A C 1
ATOM 4077 O O . LEU A 1 528 ? -5.286 8.560 -30.630 1.00 88.00 528 LEU A O 1
ATOM 4081 N N . VAL A 1 529 ? -3.236 8.146 -31.452 1.00 87.44 529 VAL A N 1
ATOM 4082 C CA . VAL A 1 529 ? -3.671 7.219 -32.504 1.00 87.44 529 VAL A CA 1
ATOM 4083 C C . VAL A 1 529 ? -3.299 5.793 -32.094 1.00 87.44 529 VAL A C 1
ATOM 4085 O O . VAL A 1 529 ? -2.131 5.412 -32.213 1.00 87.44 529 VAL A O 1
ATOM 4088 N N . PRO A 1 530 ? -4.269 4.975 -31.638 1.00 86.06 530 PRO A N 1
ATOM 4089 C CA . PRO A 1 530 ? -4.002 3.593 -31.277 1.00 86.06 530 PRO A CA 1
ATOM 4090 C C . PRO A 1 530 ? -3.533 2.821 -32.509 1.00 86.06 530 PRO A C 1
ATOM 4092 O O . PRO A 1 530 ? -4.272 2.663 -33.482 1.00 86.06 530 PRO A O 1
ATOM 4095 N N . SER A 1 531 ? -2.295 2.339 -32.472 1.00 83.81 531 SER A N 1
ATOM 4096 C CA . SER A 1 531 ? -1.745 1.460 -33.502 1.00 83.81 531 SER A CA 1
ATOM 4097 C C . SER A 1 531 ? -0.973 0.320 -32.845 1.00 83.81 531 SER A C 1
ATOM 4099 O O . SER A 1 531 ? -0.207 0.532 -31.907 1.00 83.81 531 SER A O 1
ATOM 4101 N N . LEU A 1 532 ? -1.210 -0.906 -33.316 1.00 84.81 532 LEU A N 1
ATOM 4102 C CA . LEU A 1 532 ? -0.511 -2.114 -32.874 1.00 84.81 532 LEU A CA 1
ATOM 4103 C C . LEU A 1 532 ? 0.192 -2.736 -34.081 1.00 84.81 532 LEU A C 1
ATOM 4105 O O . LEU A 1 532 ? -0.437 -3.479 -34.837 1.00 84.81 532 LEU A O 1
ATOM 4109 N N . PRO A 1 533 ? 1.470 -2.393 -34.319 1.00 83.50 533 PRO A N 1
ATOM 4110 C CA . PRO A 1 533 ? 2.245 -3.020 -35.379 1.00 83.50 533 PRO A CA 1
ATOM 4111 C C . PRO A 1 533 ? 2.454 -4.520 -35.112 1.00 83.50 533 PRO A C 1
ATOM 4113 O O . PRO A 1 533 ? 2.394 -4.993 -33.976 1.00 83.50 533 PRO A O 1
ATOM 4116 N N . ILE A 1 534 ? 2.701 -5.278 -36.182 1.00 80.31 534 ILE A N 1
ATOM 4117 C CA . ILE A 1 534 ? 2.910 -6.731 -36.119 1.00 80.31 534 ILE A CA 1
ATOM 4118 C C . ILE A 1 534 ? 4.084 -7.036 -35.174 1.00 80.31 534 ILE A C 1
ATOM 4120 O O . ILE A 1 534 ? 5.154 -6.445 -35.300 1.00 80.31 534 ILE A O 1
ATOM 4124 N N . GLY A 1 535 ? 3.871 -7.944 -34.216 1.00 79.88 535 GLY A N 1
ATOM 4125 C CA . GLY A 1 535 ? 4.860 -8.315 -33.196 1.00 79.88 535 GLY A CA 1
ATOM 4126 C C . GLY A 1 535 ? 4.848 -7.453 -31.926 1.00 79.88 535 GLY A C 1
ATOM 4127 O O . GLY A 1 535 ? 5.517 -7.811 -30.962 1.00 79.88 535 GLY A O 1
ATOM 4128 N N . ALA A 1 536 ? 4.066 -6.368 -31.874 1.00 82.69 536 ALA A N 1
ATOM 4129 C CA . ALA A 1 536 ? 4.012 -5.478 -30.709 1.00 82.69 536 ALA A CA 1
ATOM 4130 C C . ALA A 1 536 ? 3.082 -5.953 -29.585 1.00 82.69 536 ALA A C 1
ATOM 4132 O O . ALA A 1 536 ? 3.103 -5.386 -28.497 1.00 82.69 536 ALA A O 1
ATOM 4133 N N . THR A 1 537 ? 2.261 -6.979 -29.825 1.00 81.88 537 THR A N 1
ATOM 4134 C CA . THR A 1 537 ? 1.263 -7.460 -28.858 1.00 81.88 537 THR A CA 1
ATOM 4135 C C . THR A 1 537 ? 1.897 -7.897 -27.542 1.00 81.88 537 THR A C 1
ATOM 4137 O O . THR A 1 537 ? 1.395 -7.512 -26.495 1.00 81.88 537 THR A O 1
ATOM 4140 N N . LEU A 1 538 ? 3.008 -8.640 -27.584 1.00 78.31 538 LEU A N 1
ATOM 4141 C CA . LEU A 1 538 ? 3.687 -9.113 -26.374 1.00 78.31 538 LEU A CA 1
ATOM 4142 C C . LEU A 1 538 ? 4.223 -7.942 -25.542 1.00 78.31 538 LEU A C 1
ATOM 4144 O O . LEU A 1 538 ? 4.002 -7.895 -24.337 1.00 78.31 538 LEU A O 1
ATOM 4148 N N . VAL A 1 539 ? 4.854 -6.962 -26.194 1.00 80.56 539 VAL A N 1
ATOM 4149 C CA . VAL A 1 539 ? 5.387 -5.769 -25.520 1.00 80.56 539 VAL A CA 1
ATOM 4150 C C . VAL A 1 539 ? 4.256 -4.900 -24.970 1.00 80.56 539 VAL A C 1
ATOM 4152 O O . VAL A 1 539 ? 4.326 -4.456 -23.833 1.00 80.56 539 VAL A O 1
ATOM 4155 N N . ALA A 1 540 ? 3.165 -4.716 -25.720 1.00 85.00 540 ALA A N 1
ATOM 4156 C CA . ALA A 1 540 ? 1.997 -3.966 -25.257 1.00 85.00 540 ALA A CA 1
ATOM 4157 C C . ALA A 1 540 ? 1.300 -4.634 -24.056 1.00 85.00 540 ALA A C 1
ATOM 4159 O O . ALA A 1 540 ? 0.900 -3.957 -23.109 1.00 85.00 540 ALA A O 1
ATOM 4160 N N . VAL A 1 541 ? 1.171 -5.964 -24.084 1.00 80.25 541 VAL A N 1
ATOM 4161 C CA . VAL A 1 541 ? 0.674 -6.763 -22.956 1.00 80.25 541 VAL A CA 1
ATOM 4162 C C . VAL A 1 541 ? 1.618 -6.632 -21.758 1.00 80.25 541 VAL A C 1
ATOM 4164 O O . VAL A 1 541 ? 1.140 -6.420 -20.647 1.00 80.25 541 VAL A O 1
ATOM 4167 N N . GLY A 1 542 ? 2.933 -6.697 -21.989 1.00 78.94 542 GLY A N 1
ATOM 4168 C CA . GLY A 1 542 ? 3.966 -6.495 -20.974 1.00 78.94 542 GLY A CA 1
ATOM 4169 C C . GLY A 1 542 ? 3.854 -5.131 -20.295 1.00 78.94 542 GLY A C 1
ATOM 4170 O O . GLY A 1 542 ? 3.763 -5.083 -19.076 1.00 78.94 542 GLY A O 1
ATOM 4171 N N . ILE A 1 543 ? 3.736 -4.045 -21.069 1.00 84.69 543 ILE A N 1
ATOM 4172 C CA . ILE A 1 543 ? 3.534 -2.681 -20.547 1.00 84.69 543 ILE A CA 1
ATOM 4173 C C . ILE A 1 543 ? 2.293 -2.626 -19.645 1.00 84.69 543 ILE A C 1
ATOM 4175 O O . ILE A 1 543 ? 2.359 -2.124 -18.524 1.00 84.69 543 ILE A O 1
ATOM 4179 N N . ILE A 1 544 ? 1.152 -3.159 -20.099 1.00 82.25 544 ILE A N 1
ATOM 4180 C CA . ILE A 1 544 ? -0.091 -3.128 -19.309 1.00 82.25 544 ILE A CA 1
ATOM 4181 C C . ILE A 1 544 ? 0.033 -3.965 -18.028 1.00 82.25 544 ILE A C 1
ATOM 4183 O O . ILE A 1 544 ? -0.396 -3.511 -16.964 1.00 82.25 544 ILE A O 1
ATOM 4187 N N . GLY A 1 545 ? 0.595 -5.172 -18.128 1.00 75.94 545 GLY A N 1
ATOM 4188 C CA . GLY A 1 545 ? 0.766 -6.092 -17.003 1.00 75.94 545 GLY A CA 1
ATOM 4189 C C . GLY A 1 545 ? 1.729 -5.554 -15.947 1.00 75.94 545 GLY A C 1
ATOM 4190 O O . GLY A 1 545 ? 1.402 -5.580 -14.763 1.00 75.94 545 GLY A O 1
ATOM 4191 N N . ALA A 1 546 ? 2.861 -4.999 -16.383 1.00 75.19 546 ALA A N 1
ATOM 4192 C CA . ALA A 1 546 ? 3.888 -4.434 -15.514 1.00 75.19 546 ALA A CA 1
ATOM 4193 C C . ALA A 1 546 ? 3.409 -3.140 -14.828 1.00 75.19 546 ALA A C 1
ATOM 4195 O O . ALA A 1 546 ? 3.685 -2.908 -13.654 1.00 75.19 546 ALA A O 1
ATOM 4196 N N . THR A 1 547 ? 2.565 -2.350 -15.506 1.00 77.88 547 THR A N 1
ATOM 4197 C CA . THR A 1 547 ? 2.030 -1.111 -14.926 1.00 77.88 547 THR A CA 1
ATOM 4198 C C . THR A 1 547 ? 1.157 -1.385 -13.703 1.00 77.88 547 THR A C 1
ATOM 4200 O O . THR A 1 547 ? 1.256 -0.669 -12.717 1.00 77.88 547 THR A O 1
ATOM 4203 N N . VAL A 1 548 ? 0.274 -2.389 -13.707 1.00 78.06 548 VAL A N 1
ATOM 4204 C CA . VAL A 1 548 ? -0.636 -2.591 -12.566 1.00 78.06 548 VAL A CA 1
ATOM 4205 C C . VAL A 1 548 ? -0.022 -3.552 -11.553 1.00 78.06 548 VAL A C 1
ATOM 4207 O O . VAL A 1 548 ? -0.200 -4.762 -11.621 1.00 78.06 548 VAL A O 1
ATOM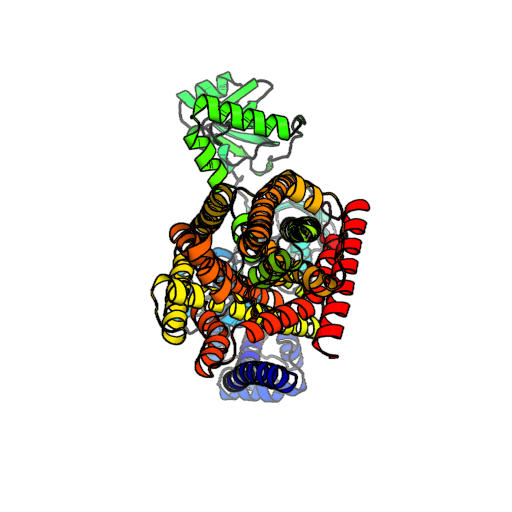 4210 N N . MET A 1 549 ? 0.647 -2.993 -10.548 1.00 86.44 549 MET A N 1
ATOM 4211 C CA . MET A 1 549 ? 1.296 -3.776 -9.499 1.00 86.44 549 MET A CA 1
ATOM 4212 C C . MET A 1 549 ? 0.335 -4.200 -8.367 1.00 86.44 549 MET A C 1
ATOM 4214 O O . MET A 1 549 ? -0.254 -3.336 -7.704 1.00 86.44 549 MET A O 1
ATOM 4218 N N . PRO A 1 550 ? 0.214 -5.507 -8.053 1.00 88.19 550 PRO A N 1
ATOM 4219 C CA . PRO A 1 550 ? -0.697 -5.997 -7.013 1.00 88.19 550 PRO A CA 1
ATOM 4220 C C . PRO A 1 550 ? -0.336 -5.488 -5.612 1.00 88.19 550 PRO A C 1
ATOM 4222 O O . PRO A 1 550 ? -1.206 -5.054 -4.856 1.00 88.19 550 PRO A O 1
ATOM 4225 N N . HIS A 1 551 ? 0.955 -5.511 -5.267 1.00 88.88 551 HIS A N 1
ATOM 4226 C CA . HIS A 1 551 ? 1.438 -5.133 -3.939 1.00 88.88 551 HIS A CA 1
ATOM 4227 C C . HIS A 1 551 ? 1.188 -3.647 -3.635 1.00 88.88 551 HIS A C 1
ATOM 4229 O O . HIS A 1 551 ? 0.858 -3.298 -2.502 1.00 88.88 551 HIS A O 1
ATOM 4235 N N . ASN A 1 552 ? 1.216 -2.787 -4.659 1.00 90.81 552 ASN A N 1
ATOM 4236 C CA . ASN A 1 552 ? 0.896 -1.368 -4.527 1.00 90.81 552 ASN A CA 1
ATOM 4237 C C . ASN A 1 552 ? -0.584 -1.108 -4.235 1.00 90.81 552 ASN A C 1
ATOM 4239 O O . ASN A 1 552 ? -0.904 -0.135 -3.558 1.00 90.81 552 ASN A O 1
ATOM 4243 N N . LEU A 1 553 ? -1.502 -1.970 -4.691 1.00 93.31 553 LEU A N 1
ATOM 4244 C CA . LEU A 1 553 ? -2.918 -1.873 -4.309 1.00 93.31 553 LEU A CA 1
ATOM 4245 C C . LEU A 1 553 ? -3.102 -2.161 -2.813 1.00 93.31 553 LEU A C 1
ATOM 4247 O O . LEU A 1 553 ? -3.840 -1.447 -2.129 1.00 93.31 553 LEU A O 1
ATOM 4251 N N . TYR A 1 554 ? -2.398 -3.169 -2.287 1.00 93.56 554 TYR A N 1
ATOM 4252 C CA . TYR A 1 554 ? -2.403 -3.464 -0.853 1.00 93.56 554 TYR A CA 1
ATOM 4253 C C . TYR A 1 554 ? -1.773 -2.314 -0.057 1.00 93.56 554 TYR A C 1
ATOM 4255 O O . TYR A 1 554 ? -2.408 -1.794 0.864 1.00 93.56 554 TYR A O 1
ATOM 4263 N N . LEU A 1 555 ? -0.588 -1.850 -0.466 1.00 91.50 555 LEU A N 1
ATOM 4264 C CA . LEU A 1 555 ? 0.131 -0.765 0.196 1.00 91.50 555 LEU A CA 1
ATOM 4265 C C . LEU A 1 555 ? -0.690 0.531 0.239 1.00 91.50 555 LEU A C 1
ATOM 4267 O O . LEU A 1 555 ? -0.828 1.122 1.307 1.00 91.50 555 LEU A O 1
ATOM 4271 N N . HIS A 1 556 ? -1.312 0.950 -0.869 1.00 92.38 556 HIS A N 1
ATOM 4272 C CA . HIS A 1 556 ? -2.099 2.188 -0.896 1.00 92.38 556 HIS A CA 1
ATOM 4273 C C . HIS A 1 556 ? -3.279 2.166 0.069 1.00 92.38 556 HIS A C 1
ATOM 4275 O O . HIS A 1 556 ? -3.511 3.128 0.808 1.00 92.38 556 HIS A O 1
ATOM 4281 N N . SER A 1 557 ? -3.996 1.043 0.100 1.00 93.75 557 SER A N 1
ATOM 4282 C CA . SER A 1 557 ? -5.122 0.865 1.014 1.00 93.75 557 SER A CA 1
ATOM 4283 C C . SER A 1 557 ? -4.710 0.909 2.493 1.00 93.75 557 SER A C 1
ATOM 4285 O O . SER A 1 557 ? -5.538 1.251 3.334 1.00 93.75 557 SER A O 1
ATOM 4287 N N . ALA A 1 558 ? -3.445 0.610 2.813 1.00 90.12 558 ALA A N 1
ATOM 4288 C CA . ALA A 1 558 ? -2.895 0.709 4.162 1.00 90.12 558 ALA A CA 1
ATOM 4289 C C . ALA A 1 558 ? -2.343 2.107 4.476 1.00 90.12 558 ALA A C 1
ATOM 4291 O O . ALA A 1 558 ? -2.678 2.686 5.507 1.00 90.12 558 ALA A O 1
ATOM 4292 N N . LEU A 1 559 ? -1.559 2.708 3.575 1.00 86.19 559 LEU A N 1
ATOM 4293 C CA . LEU A 1 559 ? -0.949 4.022 3.814 1.00 86.19 559 LEU A CA 1
ATOM 4294 C C . LEU A 1 559 ? -1.989 5.120 4.037 1.00 86.19 559 LEU A C 1
ATOM 4296 O O . LEU A 1 559 ? -1.782 6.017 4.859 1.00 86.19 559 LEU A O 1
ATOM 4300 N N . ILE A 1 560 ? -3.131 5.042 3.350 1.00 85.06 560 ILE A N 1
ATOM 4301 C CA . ILE A 1 560 ? -4.191 6.042 3.490 1.00 85.06 560 ILE A CA 1
ATOM 4302 C C . ILE A 1 560 ? -4.870 6.011 4.870 1.00 85.06 560 ILE A C 1
ATOM 4304 O O . ILE A 1 560 ? -5.411 7.030 5.304 1.00 85.06 560 ILE A O 1
ATOM 4308 N N . GLN A 1 561 ? -4.791 4.890 5.597 1.00 81.94 561 GLN A N 1
ATOM 4309 C CA . GLN A 1 561 ? -5.344 4.766 6.951 1.00 81.94 561 GLN A CA 1
ATOM 4310 C C . GLN A 1 561 ? -4.655 5.711 7.930 1.00 81.94 561 GLN A C 1
ATOM 4312 O O . GLN A 1 561 ? -5.296 6.259 8.817 1.00 81.94 561 GLN A O 1
ATOM 4317 N N . THR A 1 562 ? -3.370 6.010 7.721 1.00 73.56 562 THR A N 1
ATOM 4318 C CA . THR A 1 562 ? -2.635 6.979 8.554 1.00 73.56 562 THR A CA 1
ATOM 4319 C C . THR A 1 562 ? -3.248 8.387 8.519 1.00 73.56 562 THR A C 1
ATOM 4321 O O . THR A 1 562 ? -2.937 9.232 9.361 1.00 73.56 562 THR A O 1
ATOM 4324 N N . ARG A 1 563 ? -4.133 8.657 7.546 1.00 70.12 563 ARG A N 1
ATOM 4325 C CA . ARG A 1 563 ? -4.813 9.941 7.339 1.00 70.12 563 ARG A CA 1
ATOM 4326 C C . ARG A 1 563 ? -6.278 9.940 7.799 1.00 70.12 563 ARG A C 1
ATOM 4328 O O . ARG A 1 563 ? -6.893 11.010 7.780 1.00 70.12 563 ARG A O 1
ATOM 4335 N N . VAL A 1 564 ? -6.831 8.796 8.214 1.00 68.44 564 VAL A N 1
ATOM 4336 C CA . VAL A 1 564 ? -8.244 8.637 8.602 1.00 68.44 564 VAL A CA 1
ATOM 4337 C C . VAL A 1 564 ? -8.345 7.952 9.960 1.00 68.44 564 VAL A C 1
ATOM 4339 O O . VAL A 1 564 ? -7.747 6.907 10.181 1.00 68.44 564 VAL A O 1
ATOM 4342 N N . ARG A 1 565 ? -9.133 8.517 10.876 1.00 66.56 565 ARG A N 1
ATOM 4343 C CA . ARG A 1 565 ? -9.452 7.875 12.160 1.00 66.56 565 ARG A CA 1
ATOM 4344 C C . ARG A 1 565 ? -10.791 7.136 12.075 1.00 66.56 565 ARG A C 1
ATOM 4346 O O . ARG A 1 565 ? -11.686 7.605 11.366 1.00 66.56 565 ARG A O 1
ATOM 4353 N N . PRO A 1 566 ? -10.983 6.032 12.820 1.00 58.97 566 PRO A N 1
ATOM 4354 C CA . PRO A 1 566 ? -12.271 5.336 12.872 1.00 58.97 566 PRO A CA 1
ATOM 4355 C C . PRO A 1 566 ? -13.441 6.257 13.256 1.00 58.97 566 PRO A C 1
ATOM 4357 O O . PRO A 1 566 ? -14.512 6.152 12.660 1.00 58.97 566 PRO A O 1
ATOM 4360 N N . SER A 1 567 ? -13.199 7.214 14.161 1.00 60.75 567 SER A N 1
ATOM 4361 C CA . SER A 1 567 ? -14.162 8.215 14.640 1.00 60.75 567 SER A CA 1
ATOM 4362 C C . SER A 1 567 ? -14.383 9.416 13.707 1.00 60.75 567 SER A C 1
ATOM 4364 O O . SER A 1 567 ? -15.174 10.297 14.033 1.00 60.75 567 SER A O 1
ATOM 4366 N N . ASP A 1 568 ? -13.714 9.487 12.548 1.00 67.44 568 ASP A N 1
ATOM 4367 C CA . ASP A 1 568 ? -13.855 10.632 11.643 1.00 67.44 568 ASP A CA 1
ATOM 4368 C C . ASP A 1 568 ? -15.260 10.716 11.022 1.00 67.44 568 ASP A C 1
ATOM 4370 O O . ASP A 1 568 ? -15.778 9.741 10.463 1.00 67.44 568 ASP A O 1
ATOM 4374 N N . SER A 1 569 ? -15.830 11.926 11.019 1.00 73.00 569 SER A N 1
ATOM 4375 C CA . SER A 1 569 ? -17.119 12.217 10.386 1.00 73.00 569 SER A CA 1
ATOM 4376 C C . SER A 1 569 ? -17.121 11.921 8.877 1.00 73.00 569 SER A C 1
ATOM 4378 O O . SER A 1 569 ? -16.095 11.978 8.183 1.00 73.00 569 SER A O 1
ATOM 4380 N N . LEU A 1 570 ? -18.306 11.642 8.319 1.00 76.88 570 LEU A N 1
ATOM 4381 C CA . LEU A 1 570 ? -18.472 11.361 6.885 1.00 76.88 570 LEU A CA 1
ATOM 4382 C C . LEU A 1 570 ? -17.966 12.507 5.994 1.00 76.88 570 LEU A C 1
ATOM 4384 O O . LEU A 1 570 ? -17.431 12.263 4.907 1.00 76.88 570 LEU A O 1
ATOM 4388 N N . GLU A 1 571 ? -18.106 13.758 6.436 1.00 71.62 571 GLU A N 1
ATOM 4389 C CA . GLU A 1 571 ? -17.615 14.925 5.698 1.00 71.62 571 GLU A CA 1
ATOM 4390 C C . GLU A 1 571 ? -16.087 14.975 5.648 1.00 71.62 571 GLU A C 1
ATOM 4392 O O . GLU A 1 571 ? -15.512 15.226 4.579 1.00 71.62 571 GLU A O 1
ATOM 4397 N N . ARG A 1 572 ? -15.417 14.644 6.761 1.00 74.44 572 ARG A N 1
ATOM 4398 C CA . ARG A 1 572 ? -13.957 14.527 6.809 1.00 74.44 572 ARG A CA 1
ATOM 4399 C C . ARG A 1 572 ? -13.464 13.412 5.895 1.00 74.44 572 ARG A C 1
ATOM 4401 O O . ARG A 1 572 ? -12.599 13.675 5.057 1.00 74.44 572 ARG A O 1
ATOM 4408 N N . LYS A 1 573 ? -14.066 12.219 5.952 1.00 75.69 573 LYS A N 1
ATOM 4409 C CA . LYS A 1 573 ? -13.722 11.101 5.049 1.00 75.69 573 LYS A CA 1
ATOM 4410 C C . LYS A 1 573 ? -13.880 11.489 3.571 1.00 75.69 573 LYS A C 1
ATOM 4412 O O . LYS A 1 573 ? -13.002 11.208 2.756 1.00 75.69 573 LYS A O 1
ATOM 4417 N N . ARG A 1 574 ? -14.932 12.240 3.207 1.00 78.88 574 ARG A N 1
ATOM 4418 C CA . ARG A 1 574 ? -15.116 12.780 1.839 1.00 78.88 574 ARG A CA 1
ATOM 4419 C C . ARG A 1 574 ? -14.059 13.813 1.445 1.00 78.88 574 ARG A C 1
ATOM 4421 O O . ARG A 1 574 ? -13.707 13.911 0.268 1.00 78.88 574 ARG A O 1
ATOM 4428 N N . ARG A 1 575 ? -13.576 14.628 2.385 1.00 74.44 575 ARG A N 1
ATOM 4429 C CA . ARG A 1 575 ? -12.478 15.575 2.132 1.00 74.44 575 ARG A CA 1
ATOM 4430 C C . ARG A 1 575 ? -11.159 14.834 1.911 1.00 74.44 575 ARG A C 1
ATOM 4432 O O . ARG A 1 575 ? -10.498 15.113 0.916 1.00 74.44 575 ARG A O 1
ATOM 4439 N N . VAL A 1 576 ? -10.832 13.860 2.764 1.00 79.06 576 VAL A N 1
ATOM 4440 C CA . VAL A 1 576 ? -9.635 13.015 2.607 1.00 79.06 576 VAL A CA 1
ATOM 4441 C C . VAL A 1 576 ? -9.674 12.263 1.280 1.00 79.06 576 VAL A C 1
ATOM 4443 O O . VAL A 1 576 ? -8.690 12.281 0.554 1.00 79.06 576 VAL A O 1
ATOM 4446 N N . TYR A 1 577 ? -10.826 11.709 0.894 1.00 83.38 577 TYR A N 1
ATOM 4447 C CA . TYR A 1 577 ? -10.988 11.050 -0.404 1.00 83.38 577 TYR A CA 1
ATOM 4448 C C . TYR A 1 577 ? -10.681 11.970 -1.591 1.00 83.38 577 TYR A C 1
ATOM 4450 O O . TYR A 1 577 ? -9.934 11.589 -2.485 1.00 83.38 577 TYR A O 1
ATOM 4458 N N . ARG A 1 578 ? -11.200 13.204 -1.602 1.00 79.94 578 ARG A N 1
ATOM 4459 C CA . ARG A 1 578 ? -10.915 14.164 -2.687 1.00 79.94 578 ARG A CA 1
ATOM 4460 C C . ARG A 1 578 ? -9.433 14.519 -2.780 1.00 79.94 578 ARG A C 1
ATOM 4462 O O . ARG A 1 578 ? -8.911 14.666 -3.880 1.00 79.94 578 ARG A O 1
ATOM 4469 N N . LEU A 1 579 ? -8.770 14.632 -1.634 1.00 77.31 579 LEU A N 1
ATOM 4470 C CA . LEU A 1 579 ? -7.337 14.901 -1.566 1.00 77.31 579 LEU A CA 1
ATOM 4471 C C . LEU A 1 579 ? -6.527 13.687 -2.027 1.00 77.31 579 LEU A C 1
ATOM 4473 O O . LEU A 1 579 ? -5.618 13.858 -2.825 1.00 77.31 579 LEU A O 1
ATOM 4477 N N . ALA A 1 580 ? -6.916 12.473 -1.632 1.00 82.56 580 ALA A N 1
ATOM 4478 C CA . ALA A 1 580 ? -6.297 11.231 -2.091 1.00 82.56 580 ALA A CA 1
ATOM 4479 C C . ALA A 1 580 ? -6.427 11.042 -3.612 1.00 82.56 580 ALA A C 1
ATOM 4481 O O . ALA A 1 580 ? -5.485 10.595 -4.261 1.00 82.56 580 ALA A O 1
ATOM 4482 N N . VAL A 1 581 ? -7.567 11.427 -4.200 1.00 84.50 581 VAL A N 1
ATOM 4483 C CA . VAL A 1 581 ? -7.757 11.434 -5.660 1.00 84.50 581 VAL A CA 1
ATOM 4484 C C . VAL A 1 581 ? -6.791 12.411 -6.330 1.00 84.50 581 VAL A C 1
ATOM 4486 O O . VAL A 1 581 ? -6.142 12.042 -7.303 1.00 84.50 581 VAL A O 1
ATOM 4489 N N . ALA A 1 582 ? -6.673 13.638 -5.816 1.00 79.88 582 ALA A N 1
ATOM 4490 C CA . ALA A 1 582 ? -5.742 14.623 -6.364 1.00 79.88 582 ALA A CA 1
ATOM 4491 C C . ALA A 1 582 ? -4.274 14.178 -6.218 1.00 79.88 582 ALA A C 1
ATOM 4493 O O . ALA A 1 582 ? -3.521 14.275 -7.182 1.00 79.88 582 ALA A O 1
ATOM 4494 N N . ASP A 1 583 ? -3.894 13.639 -5.054 1.00 83.25 583 ASP A N 1
ATOM 4495 C CA . ASP A 1 583 ? -2.563 13.079 -4.776 1.00 83.25 583 ASP A CA 1
ATOM 4496 C C . ASP A 1 583 ? -2.233 11.941 -5.760 1.00 83.25 583 ASP A C 1
ATOM 4498 O O . ASP A 1 583 ? -1.216 11.983 -6.448 1.00 83.25 583 ASP A O 1
ATOM 4502 N N . SER A 1 584 ? -3.160 10.991 -5.934 1.00 87.88 584 SER A N 1
ATOM 4503 C CA . SER A 1 584 ? -3.022 9.869 -6.877 1.00 87.88 584 SER A CA 1
ATOM 4504 C C . SER A 1 584 ? -2.889 10.328 -8.324 1.00 87.88 584 SER A C 1
ATOM 4506 O O . SER A 1 584 ? -2.059 9.801 -9.059 1.00 87.88 584 SER A O 1
ATOM 4508 N N . LEU A 1 585 ? -3.687 11.317 -8.742 1.00 87.62 585 LEU A N 1
ATOM 4509 C CA . LEU A 1 585 ? -3.613 11.863 -10.096 1.00 87.62 585 LEU A CA 1
ATOM 4510 C C . LEU A 1 585 ? -2.260 12.521 -10.354 1.00 87.62 585 LEU A C 1
ATOM 4512 O O . LEU A 1 585 ? -1.664 12.268 -11.394 1.00 87.62 585 LEU A O 1
ATOM 4516 N N . VAL A 1 586 ? -1.766 13.350 -9.435 1.00 84.12 586 VAL A N 1
ATOM 4517 C CA . VAL A 1 586 ? -0.481 14.036 -9.622 1.00 84.12 586 VAL A CA 1
ATOM 4518 C C . VAL A 1 586 ? 0.669 13.029 -9.637 1.00 84.12 586 VAL A C 1
ATOM 4520 O O . VAL A 1 586 ? 1.472 13.042 -10.569 1.00 84.12 586 VAL A O 1
ATOM 4523 N N . ALA A 1 587 ? 0.723 12.133 -8.651 1.00 87.12 587 ALA A N 1
ATOM 4524 C CA . ALA A 1 587 ? 1.828 11.193 -8.499 1.00 87.12 587 ALA A CA 1
ATOM 4525 C C . ALA A 1 587 ? 1.909 10.185 -9.661 1.00 87.12 587 ALA A C 1
ATOM 4527 O O . ALA A 1 587 ? 2.965 10.020 -10.270 1.00 87.12 587 ALA A O 1
ATOM 4528 N N . LEU A 1 588 ? 0.786 9.561 -10.039 1.00 89.94 588 LEU A N 1
ATOM 4529 C CA . LEU A 1 588 ? 0.771 8.550 -11.105 1.00 89.94 588 LEU A CA 1
ATOM 4530 C C . LEU A 1 588 ? 0.928 9.156 -12.504 1.00 89.94 588 LEU A C 1
ATOM 4532 O O . LEU A 1 588 ? 1.557 8.542 -13.359 1.00 89.94 588 LEU A O 1
ATOM 4536 N N . ASN A 1 589 ? 0.456 10.387 -12.749 1.00 89.75 589 ASN A N 1
ATOM 4537 C CA . ASN A 1 589 ? 0.802 11.065 -14.005 1.00 89.75 589 ASN A CA 1
ATOM 4538 C C . ASN A 1 589 ? 2.296 11.413 -14.074 1.00 89.75 589 ASN A C 1
ATOM 4540 O O . ASN A 1 589 ? 2.873 11.372 -15.156 1.00 89.75 589 ASN A O 1
ATOM 4544 N N . GLY A 1 590 ? 2.940 11.694 -12.936 1.00 86.12 590 GLY A N 1
ATOM 4545 C CA . GLY A 1 590 ? 4.400 11.776 -12.860 1.00 86.12 590 GLY A CA 1
ATOM 4546 C C . GLY A 1 590 ? 5.072 10.484 -13.338 1.00 86.12 590 GLY A C 1
ATOM 4547 O O . GLY A 1 590 ? 5.963 10.544 -14.183 1.00 86.12 590 GLY A O 1
ATOM 4548 N N . ALA A 1 591 ? 4.595 9.325 -12.869 1.00 88.75 591 ALA A N 1
ATOM 4549 C CA . ALA A 1 591 ? 5.067 8.011 -13.324 1.00 88.75 591 ALA A CA 1
ATOM 4550 C C . ALA A 1 591 ? 4.829 7.784 -14.822 1.00 88.75 591 ALA A C 1
ATOM 4552 O O . ALA A 1 591 ? 5.740 7.368 -15.531 1.00 88.75 591 ALA A O 1
ATOM 4553 N N . PHE A 1 592 ? 3.655 8.160 -15.333 1.00 90.31 592 PHE A N 1
ATOM 4554 C CA . PHE A 1 592 ? 3.369 8.127 -16.768 1.00 90.31 592 PHE A CA 1
ATOM 4555 C C . PHE A 1 592 ? 4.378 8.929 -17.593 1.00 90.31 592 PHE A C 1
ATOM 4557 O O . PHE A 1 592 ? 4.847 8.433 -18.614 1.00 90.31 592 PHE A O 1
ATOM 4564 N N . PHE A 1 593 ? 4.729 10.148 -17.170 1.00 88.19 593 PHE A N 1
ATOM 4565 C CA . PHE A 1 593 ? 5.709 10.952 -17.901 1.00 88.19 593 PHE A CA 1
ATOM 4566 C C . PHE A 1 593 ? 7.098 10.317 -17.898 1.00 88.19 593 PHE A C 1
ATOM 4568 O O . PHE A 1 593 ? 7.781 10.403 -18.913 1.00 88.19 593 PHE A O 1
ATOM 4575 N N . VAL A 1 594 ? 7.497 9.656 -16.807 1.00 88.19 594 VAL A N 1
ATOM 4576 C CA . VAL A 1 594 ? 8.759 8.903 -16.749 1.00 88.19 594 VAL A CA 1
ATOM 4577 C C . VAL A 1 594 ? 8.727 7.706 -17.704 1.00 88.19 594 VAL A C 1
ATOM 4579 O O . VAL A 1 594 ? 9.613 7.593 -18.544 1.00 88.19 594 VAL A O 1
ATOM 4582 N N . ASN A 1 595 ? 7.683 6.878 -17.676 1.00 89.94 595 ASN A N 1
ATOM 4583 C CA . ASN A 1 595 ? 7.574 5.710 -18.566 1.00 89.94 595 ASN A CA 1
ATOM 4584 C C . ASN A 1 595 ? 7.496 6.124 -20.046 1.00 89.94 595 ASN A C 1
ATOM 4586 O O . ASN A 1 595 ? 8.179 5.575 -20.912 1.00 89.94 595 ASN A O 1
ATOM 4590 N N . ALA A 1 596 ? 6.740 7.185 -20.345 1.00 89.56 596 ALA A N 1
ATOM 4591 C CA . ALA A 1 596 ? 6.714 7.780 -21.676 1.00 89.56 596 ALA A CA 1
ATOM 4592 C C . ALA A 1 596 ? 8.092 8.326 -22.089 1.00 89.56 596 ALA A C 1
ATOM 4594 O O . ALA A 1 596 ? 8.478 8.169 -23.247 1.00 89.56 596 ALA A O 1
ATOM 4595 N N . ALA A 1 597 ? 8.841 8.937 -21.163 1.00 87.75 597 ALA A N 1
ATOM 4596 C CA . ALA A 1 597 ? 10.196 9.415 -21.416 1.00 87.75 597 ALA A CA 1
ATOM 4597 C C . ALA A 1 597 ? 11.144 8.272 -21.770 1.00 87.75 597 ALA A C 1
ATOM 4599 O O . ALA A 1 597 ? 11.859 8.386 -22.759 1.00 87.75 597 ALA A O 1
ATOM 4600 N N . ILE A 1 598 ? 11.100 7.161 -21.030 1.00 86.56 598 ILE A N 1
ATOM 4601 C CA . ILE A 1 598 ? 11.913 5.965 -21.296 1.00 86.56 598 ILE A CA 1
ATOM 4602 C C . ILE A 1 598 ? 11.662 5.453 -22.713 1.00 86.56 598 ILE A C 1
ATOM 4604 O O . ILE A 1 598 ? 12.603 5.263 -23.487 1.00 86.56 598 ILE A O 1
ATOM 4608 N N . LEU A 1 599 ? 10.390 5.291 -23.085 1.00 88.75 599 LEU A N 1
ATOM 4609 C CA . LEU A 1 599 ? 10.016 4.816 -24.413 1.00 88.75 599 LEU A CA 1
ATOM 4610 C C . LEU A 1 599 ? 10.464 5.787 -25.513 1.00 88.75 599 LEU A C 1
ATOM 4612 O O . LEU A 1 599 ? 11.039 5.366 -26.515 1.00 88.75 599 LEU A O 1
ATOM 4616 N N . VAL A 1 600 ? 10.239 7.091 -25.331 1.00 87.44 600 VAL A N 1
ATOM 4617 C CA . VAL A 1 600 ? 10.632 8.135 -26.295 1.00 87.44 600 VAL A CA 1
ATOM 4618 C C . VAL A 1 600 ? 12.148 8.198 -26.460 1.00 87.44 600 VAL A C 1
ATOM 4620 O O . VAL A 1 600 ? 12.644 8.302 -27.585 1.00 87.44 600 VAL A O 1
ATOM 4623 N N . MET A 1 601 ? 12.882 8.113 -25.353 1.00 82.75 601 MET A N 1
ATOM 4624 C CA . MET A 1 601 ? 14.340 8.089 -25.340 1.00 82.75 601 MET A CA 1
ATOM 4625 C C . MET A 1 601 ? 14.867 6.863 -26.065 1.00 82.75 601 MET A C 1
ATOM 4627 O O . MET A 1 601 ? 15.716 6.996 -26.942 1.00 82.75 601 MET A O 1
ATOM 4631 N N . SER A 1 602 ? 14.303 5.691 -25.777 1.00 82.94 602 SER A N 1
ATOM 4632 C CA . SER A 1 602 ? 14.646 4.455 -26.470 1.00 82.94 602 SER A CA 1
ATOM 4633 C C . SER A 1 602 ? 14.358 4.548 -27.976 1.00 82.94 602 SER A C 1
ATOM 4635 O O . SER A 1 602 ? 15.234 4.291 -28.799 1.00 82.94 602 SER A O 1
ATOM 4637 N N . ALA A 1 603 ? 13.178 5.034 -28.367 1.00 83.81 603 ALA A N 1
ATOM 4638 C CA . ALA A 1 603 ? 12.828 5.246 -29.771 1.00 83.81 603 ALA A CA 1
ATOM 4639 C C . ALA A 1 603 ? 13.811 6.175 -30.498 1.00 83.81 603 ALA A C 1
ATOM 4641 O O . ALA A 1 603 ? 14.156 5.926 -31.651 1.00 83.81 603 ALA A O 1
ATOM 4642 N N . SER A 1 604 ? 14.289 7.216 -29.814 1.00 77.88 604 SER A N 1
ATOM 4643 C CA . SER A 1 604 ? 15.199 8.209 -30.393 1.00 77.88 604 SER A CA 1
ATOM 4644 C C . SER A 1 604 ? 16.649 7.712 -30.428 1.00 77.88 604 SER A C 1
ATOM 4646 O O . SER A 1 604 ? 17.361 7.967 -31.396 1.00 77.88 604 SER A O 1
ATOM 4648 N N . ALA A 1 605 ? 17.085 6.967 -29.407 1.00 72.00 605 ALA A N 1
ATOM 4649 C CA . ALA A 1 605 ? 18.437 6.421 -29.309 1.00 72.00 605 ALA A CA 1
ATOM 4650 C C . ALA A 1 605 ? 18.645 5.200 -30.223 1.00 72.00 605 ALA A C 1
ATOM 4652 O O . ALA A 1 605 ? 19.707 5.034 -30.814 1.00 72.00 605 ALA A O 1
ATOM 4653 N N . PHE A 1 606 ? 17.633 4.349 -30.391 1.00 70.69 606 PHE A N 1
ATOM 4654 C CA . PHE A 1 606 ? 17.748 3.115 -31.178 1.00 70.69 606 PHE A CA 1
ATOM 4655 C C . PHE A 1 606 ? 17.190 3.230 -32.606 1.00 70.69 606 PHE A C 1
ATOM 4657 O O . PHE A 1 606 ? 17.100 2.221 -33.317 1.00 70.69 606 PHE A O 1
ATOM 4664 N N . ALA A 1 607 ? 16.865 4.446 -33.061 1.00 60.84 607 ALA A N 1
ATOM 4665 C CA . ALA A 1 607 ? 16.435 4.733 -34.428 1.00 60.84 607 ALA A CA 1
ATOM 4666 C C . ALA A 1 607 ? 17.520 4.317 -35.448 1.00 60.84 607 ALA A C 1
ATOM 4668 O O . ALA A 1 607 ? 18.460 5.058 -35.728 1.00 60.84 607 ALA A O 1
ATOM 4669 N N . GLY A 1 608 ? 17.413 3.099 -35.996 1.00 54.44 608 GLY A N 1
ATOM 4670 C CA . GLY A 1 608 ? 18.374 2.558 -36.969 1.00 54.44 608 GLY A CA 1
ATOM 4671 C C . GLY A 1 608 ? 18.721 1.071 -36.837 1.00 54.44 608 GLY A C 1
ATOM 4672 O O . GLY A 1 608 ? 19.479 0.571 -37.663 1.00 54.44 608 GLY A O 1
ATOM 4673 N N . GLY A 1 609 ? 18.182 0.352 -35.842 1.00 49.94 609 GLY A N 1
ATOM 4674 C CA . GLY A 1 609 ? 18.159 -1.123 -35.832 1.00 49.94 609 GLY A CA 1
ATOM 4675 C C . GLY A 1 609 ? 19.511 -1.832 -35.659 1.00 49.94 609 GLY A C 1
ATOM 4676 O O . GLY A 1 609 ? 19.688 -2.927 -36.183 1.00 49.94 609 GLY A O 1
ATOM 4677 N N . LYS A 1 610 ? 20.483 -1.227 -34.963 1.00 47.69 610 LYS A N 1
ATOM 4678 C CA . LYS A 1 610 ? 21.876 -1.722 -34.925 1.00 47.69 610 LYS A CA 1
ATOM 4679 C C . LYS A 1 610 ? 22.277 -2.623 -33.746 1.00 47.69 610 LYS A C 1
ATOM 4681 O O . LYS A 1 610 ? 23.465 -2.903 -33.623 1.00 47.69 610 LYS A O 1
ATOM 4686 N N . LEU A 1 611 ? 21.364 -3.110 -32.904 1.00 51.19 611 LEU A N 1
ATOM 4687 C CA . LEU A 1 611 ? 21.745 -3.972 -31.772 1.00 51.19 611 LEU A CA 1
ATOM 4688 C C . LEU A 1 611 ? 20.931 -5.265 -31.703 1.00 51.19 611 LEU A C 1
ATOM 4690 O O . LEU A 1 611 ? 19.727 -5.268 -31.940 1.00 51.19 611 LEU A O 1
ATOM 4694 N N . ALA A 1 612 ? 21.643 -6.353 -31.397 1.00 47.38 612 ALA A N 1
ATOM 4695 C CA . ALA A 1 612 ? 21.131 -7.718 -31.304 1.00 47.38 612 ALA A CA 1
ATOM 4696 C C . ALA A 1 612 ? 20.569 -8.067 -29.910 1.00 47.38 612 ALA A C 1
ATOM 4698 O O . ALA A 1 612 ? 19.877 -9.072 -29.785 1.00 47.38 612 ALA A O 1
ATOM 4699 N N . GLU A 1 613 ? 20.819 -7.241 -28.884 1.00 55.97 613 GLU A N 1
ATOM 4700 C CA . GLU A 1 613 ? 20.347 -7.457 -27.509 1.00 55.97 613 GLU A CA 1
ATOM 4701 C C . GLU A 1 613 ? 19.770 -6.167 -26.902 1.00 55.97 613 GLU A C 1
ATOM 4703 O O . GLU A 1 613 ? 20.407 -5.112 -26.905 1.00 55.97 613 GLU A O 1
ATOM 4708 N N . TYR A 1 614 ? 18.546 -6.257 -26.373 1.00 60.28 614 TYR A N 1
ATOM 4709 C CA . TYR A 1 614 ? 17.827 -5.164 -25.710 1.00 60.28 614 TYR A CA 1
ATOM 4710 C C . TYR A 1 614 ? 18.010 -5.278 -24.187 1.00 60.28 614 TYR A C 1
ATOM 4712 O O . TYR A 1 614 ? 17.114 -5.733 -23.481 1.00 60.28 614 TYR A O 1
ATOM 4720 N N . SER A 1 615 ? 19.195 -4.923 -23.679 1.00 65.50 615 SER A N 1
ATOM 4721 C CA . SER A 1 615 ? 19.505 -4.954 -22.239 1.00 65.50 615 SER A CA 1
ATOM 4722 C C . SER A 1 615 ? 19.681 -3.552 -21.638 1.00 65.50 615 SER A C 1
ATOM 4724 O O . SER A 1 615 ? 20.005 -2.595 -22.346 1.00 65.50 615 SER A O 1
ATOM 4726 N N . LEU A 1 616 ? 19.495 -3.427 -20.314 1.00 67.56 616 LEU A N 1
ATOM 4727 C CA . LEU A 1 616 ? 19.740 -2.187 -19.552 1.00 67.56 616 LEU A CA 1
ATOM 4728 C C . LEU A 1 616 ? 21.184 -1.680 -19.729 1.00 67.56 616 LEU A C 1
ATOM 4730 O O . LEU A 1 616 ? 21.417 -0.480 -19.873 1.00 67.56 616 LEU A O 1
ATOM 4734 N N . GLU A 1 617 ? 22.147 -2.600 -19.774 1.00 70.56 617 GLU A N 1
ATOM 4735 C CA . GLU A 1 617 ? 23.567 -2.312 -20.010 1.00 70.56 617 GLU A CA 1
ATOM 4736 C C . GLU A 1 617 ? 23.798 -1.789 -21.433 1.00 70.56 617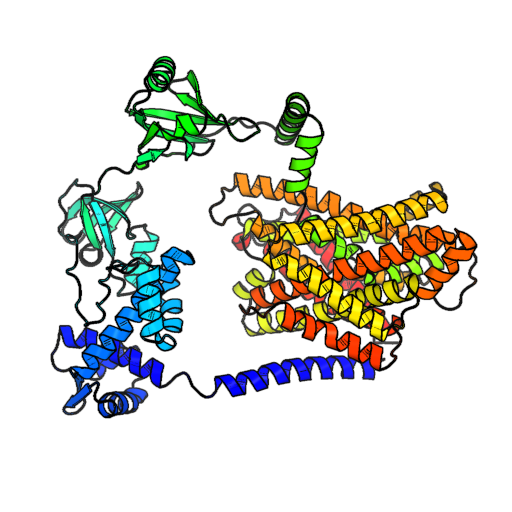 GLU A C 1
ATOM 4738 O O . GLU A 1 617 ? 24.470 -0.774 -21.633 1.00 70.56 617 GLU A O 1
ATOM 4743 N N . SER A 1 618 ? 23.171 -2.424 -22.429 1.00 68.00 618 SER A N 1
ATOM 4744 C CA . SER A 1 618 ? 23.237 -1.973 -23.822 1.00 68.00 618 SER A CA 1
ATOM 4745 C C . SER A 1 618 ? 22.627 -0.582 -23.989 1.00 68.00 618 SER A C 1
ATOM 4747 O O . SER A 1 618 ? 23.190 0.242 -24.710 1.00 68.00 618 SER A O 1
ATOM 4749 N N . ALA A 1 619 ? 21.530 -0.274 -23.288 1.00 70.06 619 ALA A N 1
ATOM 4750 C CA . ALA A 1 619 ? 20.946 1.066 -23.277 1.00 70.06 619 ALA A CA 1
ATOM 4751 C C . ALA A 1 619 ? 21.920 2.118 -22.735 1.00 70.06 619 ALA A C 1
ATOM 4753 O O . ALA A 1 619 ? 22.184 3.110 -23.416 1.00 70.06 619 ALA A O 1
ATOM 4754 N N . TYR A 1 620 ? 22.544 1.866 -21.583 1.00 72.00 620 TYR A N 1
ATOM 4755 C CA . TYR A 1 620 ? 23.534 2.775 -21.001 1.00 72.00 620 TYR A CA 1
ATOM 4756 C C . TYR A 1 620 ? 24.715 3.052 -21.944 1.00 72.00 620 TYR A C 1
ATOM 4758 O O . TYR A 1 620 ? 25.072 4.214 -22.174 1.00 72.00 620 TYR A O 1
ATOM 4766 N N . HIS A 1 621 ? 25.294 1.998 -22.526 1.00 72.25 621 HIS A N 1
ATOM 4767 C CA . HIS A 1 621 ? 26.442 2.113 -23.428 1.00 72.25 621 HIS A CA 1
ATOM 4768 C C . HIS A 1 621 ? 26.093 2.748 -24.776 1.00 72.25 621 HIS A C 1
ATOM 4770 O O . HIS A 1 621 ? 26.953 3.380 -25.387 1.00 72.25 621 HIS A O 1
ATOM 4776 N N . THR A 1 622 ? 24.843 2.627 -25.226 1.00 70.69 622 THR A N 1
ATOM 4777 C CA . THR A 1 622 ? 24.368 3.233 -26.481 1.00 70.69 622 THR A CA 1
ATOM 4778 C C . THR A 1 622 ? 24.039 4.717 -26.313 1.00 70.69 622 THR A C 1
ATOM 4780 O O . THR A 1 622 ? 24.233 5.502 -27.243 1.00 70.69 622 THR A O 1
ATOM 4783 N N . LEU A 1 623 ? 23.624 5.142 -25.116 1.00 70.50 623 LEU A N 1
ATOM 4784 C CA . LEU A 1 623 ? 23.374 6.554 -24.809 1.00 70.50 623 LEU A CA 1
ATOM 4785 C C . LEU A 1 623 ? 24.661 7.401 -24.837 1.00 70.50 623 LEU A C 1
ATOM 4787 O O . LEU A 1 623 ? 24.619 8.548 -25.285 1.00 70.50 623 LEU A O 1
ATOM 4791 N N . THR A 1 624 ? 25.814 6.838 -24.447 1.00 73.44 624 THR A N 1
ATOM 4792 C CA . THR A 1 624 ? 27.091 7.576 -24.384 1.00 73.44 624 THR A CA 1
ATOM 4793 C C . THR A 1 624 ? 27.522 8.156 -25.739 1.00 73.44 624 THR A C 1
ATOM 4795 O O . THR A 1 624 ? 27.805 9.354 -25.792 1.00 73.44 624 THR A O 1
ATOM 4798 N N . PRO A 1 625 ? 27.583 7.378 -26.841 1.00 68.38 625 PRO A N 1
ATOM 4799 C CA . PRO A 1 625 ? 27.987 7.900 -28.145 1.00 68.38 625 PRO A CA 1
ATOM 4800 C C . PRO A 1 625 ? 26.919 8.767 -28.823 1.00 68.38 625 PRO A C 1
ATOM 4802 O O . PRO A 1 625 ? 27.273 9.583 -29.669 1.00 68.38 625 PRO A O 1
ATOM 4805 N N . LEU A 1 626 ? 25.634 8.599 -28.489 1.00 67.75 626 LEU A N 1
ATOM 4806 C CA . LEU A 1 626 ? 24.535 9.289 -29.177 1.00 67.75 626 LEU A CA 1
ATOM 4807 C C . LEU A 1 626 ? 24.171 10.633 -28.548 1.00 67.75 626 LEU A C 1
ATOM 4809 O O . LEU A 1 626 ? 23.963 11.611 -29.262 1.00 67.75 626 LEU A O 1
ATOM 4813 N N . LEU A 1 627 ? 24.082 10.678 -27.219 1.00 70.56 627 LEU A N 1
ATOM 4814 C CA . LEU A 1 627 ? 23.608 11.845 -26.465 1.00 70.56 627 LEU A CA 1
ATOM 4815 C C . LEU A 1 627 ? 24.670 12.402 -25.508 1.00 70.56 627 LEU A C 1
ATOM 4817 O O . LEU A 1 627 ? 24.484 13.465 -24.915 1.00 70.56 627 LEU A O 1
ATOM 4821 N N . GLY A 1 628 ? 25.809 11.717 -25.400 1.00 77.69 628 GLY A N 1
ATOM 4822 C CA . GLY A 1 628 ? 26.962 12.120 -24.610 1.00 77.69 628 GLY A CA 1
ATOM 4823 C C . GLY A 1 628 ? 27.026 11.451 -23.229 1.00 77.69 628 GLY A C 1
ATOM 4824 O O . GLY A 1 628 ? 26.044 10.885 -22.746 1.00 77.69 628 GLY A O 1
ATOM 4825 N N . PRO A 1 629 ? 28.178 11.552 -22.536 1.00 81.56 629 PRO A N 1
ATOM 4826 C CA . PRO A 1 629 ? 28.386 10.925 -21.226 1.00 81.56 629 PRO A CA 1
ATOM 4827 C C . PRO A 1 629 ? 27.400 11.384 -20.143 1.00 81.56 629 PRO A C 1
ATOM 4829 O O . PRO A 1 629 ? 27.066 10.614 -19.247 1.00 81.56 629 PRO A O 1
ATOM 4832 N N . LEU A 1 630 ? 26.911 12.627 -20.235 1.00 80.56 630 LEU A N 1
ATOM 4833 C CA . LEU A 1 630 ? 25.949 13.181 -19.281 1.00 80.56 630 LEU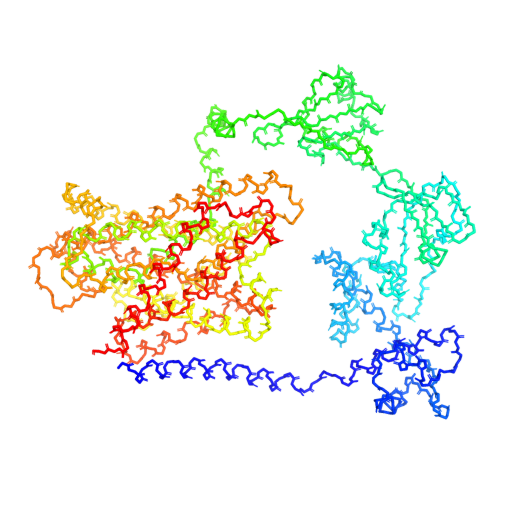 A CA 1
ATOM 4834 C C . LEU A 1 630 ? 24.622 12.401 -19.288 1.00 80.56 630 LEU A C 1
ATOM 4836 O O . LEU A 1 630 ? 24.047 12.190 -18.224 1.00 80.56 630 LEU A O 1
ATOM 4840 N N . ALA A 1 631 ? 24.166 11.949 -20.463 1.00 77.56 631 ALA A N 1
ATOM 4841 C CA . ALA A 1 631 ? 22.923 11.192 -20.608 1.00 77.56 631 ALA A CA 1
ATOM 4842 C C . ALA A 1 631 ? 23.043 9.792 -19.992 1.00 77.56 631 ALA A C 1
ATOM 4844 O O . ALA A 1 631 ? 22.182 9.387 -19.223 1.00 77.56 631 ALA A O 1
ATOM 4845 N N . SER A 1 632 ? 24.152 9.085 -20.235 1.00 80.56 632 SER A N 1
ATOM 4846 C CA . SER A 1 632 ? 24.390 7.780 -19.606 1.00 80.56 632 SER A CA 1
ATOM 4847 C C . SER A 1 632 ? 24.466 7.879 -18.080 1.00 80.56 632 SER A C 1
ATOM 4849 O O . SER A 1 632 ? 23.852 7.075 -17.382 1.00 80.56 632 SER A O 1
ATOM 4851 N N . VAL A 1 633 ? 25.157 8.888 -17.535 1.00 85.25 633 VAL A N 1
ATOM 4852 C CA . VAL A 1 633 ? 25.218 9.095 -16.076 1.00 85.25 633 VAL A CA 1
ATOM 4853 C C . VAL A 1 633 ? 23.838 9.427 -15.501 1.00 85.25 633 VAL A C 1
ATOM 4855 O O . VAL A 1 633 ? 23.483 8.888 -14.453 1.00 85.25 633 VAL A O 1
ATOM 4858 N N . ALA A 1 634 ? 23.048 10.269 -16.177 1.00 85.19 634 ALA A N 1
ATOM 4859 C CA . ALA A 1 634 ? 21.675 10.569 -15.770 1.00 85.19 634 ALA A CA 1
ATOM 4860 C C . ALA A 1 634 ? 20.805 9.299 -15.744 1.00 85.19 634 ALA A C 1
ATOM 4862 O O . ALA A 1 634 ? 20.147 9.046 -14.733 1.00 85.19 634 ALA A O 1
ATOM 4863 N N . PHE A 1 635 ? 20.900 8.461 -16.780 1.00 85.38 635 PHE A N 1
ATOM 4864 C CA . PHE A 1 635 ? 20.210 7.175 -16.870 1.00 85.38 635 PHE A CA 1
ATOM 4865 C C . PHE A 1 635 ? 20.586 6.239 -15.717 1.00 85.38 635 PHE A C 1
ATOM 4867 O O . PHE A 1 635 ? 19.715 5.695 -15.041 1.00 85.38 635 PHE A O 1
ATOM 4874 N N . ALA A 1 636 ? 21.882 6.070 -15.438 1.00 87.31 636 ALA A N 1
ATOM 4875 C CA . ALA A 1 636 ? 22.332 5.166 -14.381 1.00 87.31 636 ALA A CA 1
ATOM 4876 C C . ALA A 1 636 ? 22.003 5.689 -12.970 1.00 87.31 636 ALA A C 1
ATOM 4878 O O . ALA A 1 636 ? 21.672 4.896 -12.087 1.00 87.31 636 ALA A O 1
ATOM 4879 N N . LEU A 1 637 ? 22.017 7.012 -12.757 1.00 89.62 637 LEU A N 1
ATOM 4880 C CA . LEU A 1 637 ? 21.523 7.628 -11.519 1.00 89.62 637 LEU A CA 1
ATOM 4881 C C . LEU A 1 637 ? 20.014 7.436 -11.348 1.00 89.62 637 LEU A C 1
ATOM 4883 O O . LEU A 1 637 ? 19.570 7.122 -10.244 1.00 89.62 637 LEU A O 1
ATOM 4887 N N . ALA A 1 638 ? 19.234 7.594 -12.420 1.00 89.62 638 ALA A N 1
ATOM 4888 C CA . ALA A 1 638 ? 17.798 7.343 -12.402 1.00 89.62 638 ALA A CA 1
ATOM 4889 C C . ALA A 1 638 ? 17.495 5.860 -12.127 1.00 89.62 638 ALA A C 1
ATOM 4891 O O . ALA A 1 638 ? 16.639 5.565 -11.296 1.00 89.62 638 ALA A O 1
ATOM 4892 N N . LEU A 1 639 ? 18.241 4.933 -12.738 1.00 89.12 639 LEU A N 1
ATOM 4893 C CA . LEU A 1 639 ? 18.095 3.490 -12.523 1.00 89.12 639 LEU A CA 1
ATOM 4894 C C . LEU A 1 639 ? 18.406 3.108 -11.072 1.00 89.12 639 LEU A C 1
ATOM 4896 O O . LEU A 1 639 ? 17.640 2.383 -10.435 1.00 89.12 639 LEU A O 1
ATOM 4900 N N . LEU A 1 640 ? 19.502 3.646 -10.527 1.00 91.06 640 LEU A N 1
ATOM 4901 C CA . LEU A 1 640 ? 19.875 3.451 -9.129 1.00 91.06 640 LEU A CA 1
ATOM 4902 C C . LEU A 1 640 ? 18.798 4.008 -8.188 1.00 91.06 640 LEU A C 1
ATOM 4904 O O . LEU A 1 640 ? 18.364 3.315 -7.269 1.00 91.06 640 LEU A O 1
ATOM 4908 N N . ALA A 1 641 ? 18.346 5.244 -8.417 1.00 91.62 641 ALA A N 1
ATOM 4909 C CA . ALA A 1 641 ? 17.323 5.881 -7.593 1.00 91.62 641 ALA A CA 1
ATOM 4910 C C . ALA A 1 641 ? 15.990 5.116 -7.637 1.00 91.62 641 ALA A C 1
ATOM 4912 O O . ALA A 1 641 ? 15.372 4.916 -6.591 1.00 91.62 641 ALA A O 1
ATOM 4913 N N . SER A 1 642 ? 15.594 4.644 -8.821 1.00 91.19 642 SER A N 1
ATOM 4914 C CA . SER A 1 642 ? 14.404 3.822 -9.042 1.00 91.19 642 SER A CA 1
ATOM 4915 C C . SER A 1 642 ? 14.477 2.496 -8.280 1.00 91.19 642 SER A C 1
ATOM 4917 O O . SER A 1 642 ? 13.599 2.210 -7.463 1.00 91.19 642 SER A O 1
ATOM 4919 N N . GLY A 1 643 ? 15.568 1.736 -8.439 1.00 90.94 643 GLY A N 1
ATOM 4920 C CA . GLY A 1 643 ? 15.751 0.457 -7.746 1.00 90.94 643 GLY A CA 1
ATOM 4921 C C . GLY A 1 643 ? 15.772 0.592 -6.220 1.00 90.94 643 GLY A C 1
ATOM 4922 O O . GLY A 1 643 ? 15.125 -0.183 -5.517 1.00 90.94 643 GLY A O 1
ATOM 4923 N N . LEU A 1 644 ? 16.456 1.614 -5.688 1.00 91.38 644 LEU A N 1
ATOM 4924 C CA . LEU A 1 644 ? 16.506 1.873 -4.243 1.00 91.38 644 LEU A CA 1
ATOM 4925 C C . LEU A 1 644 ? 15.133 2.260 -3.676 1.00 91.38 644 LEU A C 1
ATOM 4927 O O . LEU A 1 644 ? 14.743 1.781 -2.607 1.00 91.38 644 LEU A O 1
ATOM 4931 N N . ALA A 1 645 ? 14.405 3.133 -4.373 1.00 89.94 645 ALA A N 1
ATOM 4932 C CA . ALA A 1 645 ? 13.122 3.624 -3.899 1.00 89.94 645 ALA A CA 1
ATOM 4933 C C . ALA A 1 645 ? 12.031 2.547 -3.982 1.00 89.94 645 ALA A C 1
ATOM 4935 O O . ALA A 1 645 ? 11.342 2.314 -2.988 1.00 89.94 645 ALA A O 1
ATOM 4936 N N . SER A 1 646 ? 11.926 1.844 -5.114 1.00 88.94 646 SER A N 1
ATOM 4937 C CA . SER A 1 646 ? 10.903 0.812 -5.312 1.00 88.94 646 SER A CA 1
ATOM 4938 C C . SER A 1 646 ? 11.086 -0.370 -4.363 1.00 88.94 646 SER A C 1
ATOM 4940 O O . SER A 1 646 ? 10.162 -0.703 -3.621 1.00 88.94 646 SER A O 1
ATOM 4942 N N . SER A 1 647 ? 12.319 -0.870 -4.220 1.00 88.88 647 SER A N 1
ATOM 4943 C CA . SER A 1 647 ? 12.639 -1.993 -3.321 1.00 88.88 647 SER A CA 1
ATOM 4944 C C . SER A 1 647 ? 12.372 -1.673 -1.841 1.00 88.88 647 SER A C 1
ATOM 4946 O O . SER A 1 647 ? 11.961 -2.537 -1.053 1.00 88.88 647 SER A O 1
ATOM 4948 N N . THR A 1 648 ? 12.512 -0.399 -1.450 1.00 88.00 648 THR A N 1
ATOM 4949 C CA . THR A 1 648 ? 12.077 0.074 -0.124 1.00 88.00 648 THR A CA 1
ATOM 4950 C C . THR A 1 648 ? 10.560 -0.090 0.032 1.00 88.00 648 THR A C 1
ATOM 4952 O O . THR A 1 648 ? 10.096 -0.663 1.020 1.00 88.00 648 THR A O 1
ATOM 4955 N N . THR A 1 649 ? 9.778 0.349 -0.957 1.00 87.38 649 THR A N 1
ATOM 4956 C CA . THR A 1 649 ? 8.309 0.258 -0.920 1.00 87.38 649 THR A CA 1
ATOM 4957 C C . THR A 1 649 ? 7.774 -1.165 -1.045 1.00 87.38 649 THR A C 1
ATOM 4959 O O . THR A 1 649 ? 6.817 -1.502 -0.347 1.00 87.38 649 THR A O 1
ATOM 4962 N N . ALA A 1 650 ? 8.421 -2.038 -1.823 1.00 86.69 650 ALA A N 1
ATOM 4963 C CA . ALA A 1 650 ? 8.074 -3.455 -1.906 1.00 86.69 650 ALA A CA 1
ATOM 4964 C C . ALA A 1 650 ? 8.238 -4.156 -0.548 1.00 86.69 650 ALA A C 1
ATOM 4966 O O . ALA A 1 650 ? 7.370 -4.928 -0.128 1.00 86.69 650 ALA A O 1
ATOM 4967 N N . THR A 1 651 ? 9.295 -3.815 0.200 1.00 85.19 651 THR A N 1
ATOM 4968 C CA . THR A 1 651 ? 9.507 -4.336 1.562 1.00 85.19 651 THR A CA 1
ATOM 4969 C C . THR A 1 651 ? 8.363 -3.922 2.501 1.00 85.19 651 THR A C 1
ATOM 4971 O O . THR A 1 651 ? 7.853 -4.748 3.264 1.00 85.19 651 THR A O 1
ATOM 4974 N N . MET A 1 652 ? 7.912 -2.666 2.407 1.00 84.50 652 MET A N 1
ATOM 4975 C CA . MET A 1 652 ? 6.782 -2.138 3.184 1.00 84.50 652 MET A CA 1
ATOM 4976 C C . MET A 1 652 ? 5.454 -2.792 2.778 1.00 84.50 652 MET A C 1
ATOM 4978 O O . MET A 1 652 ? 4.652 -3.164 3.637 1.00 84.50 652 MET A O 1
ATOM 4982 N N . ALA A 1 653 ? 5.228 -2.987 1.476 1.00 88.88 653 ALA A N 1
ATOM 4983 C CA . ALA A 1 653 ? 4.045 -3.665 0.958 1.00 88.88 653 ALA A CA 1
ATOM 4984 C C . ALA A 1 653 ? 3.962 -5.113 1.460 1.00 88.88 653 ALA A C 1
ATOM 4986 O O . ALA A 1 653 ? 2.898 -5.535 1.907 1.00 88.88 653 ALA A O 1
ATOM 4987 N N . GLY A 1 654 ? 5.081 -5.845 1.474 1.00 88.06 654 GLY A N 1
ATOM 4988 C CA . GLY A 1 654 ? 5.146 -7.197 2.039 1.00 88.06 654 GLY A CA 1
ATOM 4989 C C . GLY A 1 654 ? 4.753 -7.240 3.519 1.00 88.06 654 GLY A C 1
ATOM 4990 O O . GLY A 1 654 ? 4.042 -8.144 3.962 1.00 88.06 654 GLY A O 1
ATOM 4991 N N . GLN A 1 655 ? 5.149 -6.231 4.301 1.00 85.56 655 GLN A N 1
ATOM 4992 C CA . GLN A 1 655 ? 4.728 -6.137 5.699 1.00 85.56 655 GLN A CA 1
ATOM 4993 C C . GLN A 1 655 ? 3.218 -5.907 5.827 1.00 85.56 655 GLN A C 1
ATOM 4995 O O . GLN A 1 655 ? 2.569 -6.623 6.583 1.00 85.56 655 GLN A O 1
ATOM 5000 N N . VAL A 1 656 ? 2.645 -4.998 5.033 1.00 89.75 656 VAL A N 1
ATOM 5001 C CA . VAL A 1 656 ? 1.188 -4.773 4.974 1.00 89.75 656 VAL A CA 1
ATOM 5002 C C . VAL A 1 656 ? 0.432 -6.045 4.572 1.00 89.75 656 VAL A C 1
ATOM 5004 O O . VAL A 1 656 ? -0.591 -6.375 5.171 1.00 89.75 656 VAL A O 1
ATOM 5007 N N . ILE A 1 657 ? 0.935 -6.779 3.575 1.00 91.44 657 ILE A N 1
ATOM 5008 C CA . ILE A 1 657 ? 0.357 -8.045 3.103 1.00 91.44 657 ILE A CA 1
ATOM 5009 C C . ILE A 1 657 ? 0.318 -9.064 4.247 1.00 91.44 657 ILE A C 1
ATOM 5011 O O . ILE A 1 657 ? -0.725 -9.659 4.518 1.00 91.44 657 ILE A O 1
ATOM 5015 N N . MET A 1 658 ? 1.433 -9.249 4.951 1.00 87.19 658 MET A N 1
ATOM 5016 C CA . MET A 1 658 ? 1.523 -10.223 6.036 1.00 87.19 658 MET A CA 1
ATOM 5017 C C . MET A 1 658 ? 0.695 -9.823 7.264 1.00 87.19 658 MET A C 1
ATOM 5019 O O . MET A 1 658 ? -0.070 -10.637 7.783 1.00 87.19 658 MET A O 1
ATOM 5023 N N . GLU A 1 659 ? 0.797 -8.572 7.709 1.00 88.62 659 GLU A N 1
ATOM 5024 C CA . GLU A 1 659 ? 0.017 -8.071 8.844 1.00 88.62 659 GLU A CA 1
ATOM 5025 C C . GLU A 1 659 ? -1.485 -8.168 8.564 1.00 88.62 659 GLU A C 1
ATOM 5027 O O . GLU A 1 659 ? -2.254 -8.632 9.409 1.00 88.62 659 GLU A O 1
ATOM 5032 N N . GLY A 1 660 ? -1.905 -7.814 7.350 1.00 88.12 660 GLY A N 1
ATOM 5033 C CA . GLY A 1 660 ? -3.314 -7.812 7.003 1.00 88.12 660 GLY A CA 1
ATOM 5034 C C . GLY A 1 660 ? -3.903 -9.202 6.748 1.00 88.12 660 GLY A C 1
ATOM 5035 O O . GLY A 1 660 ? -5.003 -9.478 7.221 1.00 88.12 660 GLY A O 1
ATOM 5036 N N . PHE A 1 661 ? -3.194 -10.129 6.093 1.00 89.50 661 PHE A N 1
ATOM 5037 C CA . PHE A 1 661 ? -3.748 -11.470 5.848 1.00 89.50 661 PHE A CA 1
ATOM 5038 C C . PHE A 1 661 ? -3.603 -12.441 7.029 1.00 89.50 661 PHE A C 1
ATOM 5040 O O . PHE A 1 661 ? -4.478 -13.296 7.202 1.00 89.50 661 PHE A O 1
ATOM 5047 N N . ILE A 1 662 ? -2.524 -12.344 7.823 1.00 85.50 662 ILE A N 1
ATOM 5048 C CA . ILE A 1 662 ? -2.207 -13.325 8.882 1.00 85.50 662 ILE A CA 1
ATOM 5049 C C . ILE A 1 662 ? -1.967 -12.723 10.279 1.00 85.50 662 ILE A C 1
ATOM 5051 O O . ILE A 1 662 ? -1.639 -13.476 11.192 1.00 85.50 662 ILE A O 1
ATOM 5055 N N . HIS A 1 663 ? -2.146 -11.408 10.482 1.00 83.12 663 HIS A N 1
ATOM 5056 C CA . HIS A 1 663 ? -1.971 -10.733 11.785 1.00 83.12 663 HIS A CA 1
ATOM 5057 C C . HIS A 1 663 ? -0.588 -10.916 12.426 1.00 83.12 663 HIS A C 1
ATOM 5059 O O . HIS A 1 663 ? -0.433 -10.840 13.643 1.00 83.12 663 HIS A O 1
ATOM 5065 N N . HIS A 1 664 ? 0.440 -11.144 11.613 1.00 77.38 664 HIS A N 1
ATOM 5066 C CA . HIS A 1 664 ? 1.786 -11.362 12.119 1.00 77.38 664 HIS A CA 1
ATOM 5067 C C . HIS A 1 664 ? 2.712 -10.216 11.728 1.00 77.38 664 HIS A C 1
ATOM 5069 O O . HIS A 1 664 ? 2.706 -9.780 10.577 1.00 77.38 664 HIS A O 1
ATOM 5075 N N . LYS A 1 665 ? 3.530 -9.760 12.682 1.00 73.94 665 LYS A N 1
ATOM 5076 C CA . LYS A 1 665 ? 4.573 -8.749 12.479 1.00 73.94 665 LYS A CA 1
ATOM 5077 C C . LYS A 1 665 ? 5.936 -9.420 12.556 1.00 73.94 665 LYS A C 1
ATOM 5079 O O . LYS A 1 665 ? 6.276 -10.021 13.569 1.00 73.94 665 LYS A O 1
ATOM 5084 N N . ILE A 1 666 ? 6.723 -9.298 11.492 1.00 77.38 666 ILE A N 1
ATOM 5085 C CA . ILE A 1 666 ? 8.127 -9.717 11.470 1.00 77.38 666 ILE A CA 1
ATOM 5086 C C . ILE A 1 666 ? 8.970 -8.452 11.453 1.00 77.38 666 ILE A C 1
ATOM 5088 O O . ILE A 1 666 ? 8.609 -7.462 10.823 1.00 77.38 666 ILE A O 1
ATOM 5092 N N . ASN A 1 667 ? 10.113 -8.499 12.128 1.00 78.38 667 ASN A N 1
ATOM 5093 C CA . ASN A 1 667 ? 11.089 -7.427 12.076 1.00 78.38 667 ASN A CA 1
ATOM 5094 C C . ASN A 1 667 ? 11.504 -7.129 10.617 1.00 78.38 667 ASN A C 1
ATOM 5096 O O . ASN A 1 667 ? 11.920 -8.038 9.895 1.00 78.38 667 ASN A O 1
ATOM 5100 N N . VAL A 1 668 ? 11.444 -5.856 10.214 1.00 74.06 668 VAL A N 1
ATOM 5101 C CA . VAL A 1 668 ? 11.796 -5.356 8.870 1.00 74.06 668 VAL A CA 1
ATOM 5102 C C . VAL A 1 668 ? 13.154 -5.883 8.392 1.00 74.06 668 VAL A C 1
ATOM 5104 O O . VAL A 1 668 ? 13.298 -6.256 7.233 1.00 74.06 668 VAL A O 1
ATOM 5107 N N . TRP A 1 669 ? 14.133 -6.008 9.295 1.00 76.69 669 TRP A N 1
ATOM 5108 C CA . TRP A 1 669 ? 15.465 -6.546 8.985 1.00 76.69 669 TRP A CA 1
ATOM 5109 C C . TRP A 1 669 ? 15.437 -8.014 8.558 1.00 76.69 669 TRP A C 1
ATOM 5111 O O . TRP A 1 669 ? 16.087 -8.393 7.586 1.00 76.69 669 TRP A O 1
ATOM 5121 N N . LEU A 1 670 ? 14.667 -8.842 9.270 1.00 80.81 670 LEU A N 1
ATOM 5122 C CA . LEU A 1 670 ? 14.533 -10.259 8.941 1.00 80.81 670 LEU A CA 1
ATOM 5123 C C . LEU A 1 670 ? 13.776 -10.425 7.624 1.00 80.81 670 LEU A C 1
ATOM 5125 O O . LEU A 1 670 ? 14.194 -11.205 6.774 1.00 80.81 670 LEU A O 1
ATOM 5129 N N . ARG A 1 671 ? 12.712 -9.638 7.429 1.00 82.00 671 ARG A N 1
ATOM 5130 C CA . ARG A 1 671 ? 11.981 -9.580 6.161 1.00 82.00 671 ARG A CA 1
ATOM 5131 C C . ARG A 1 671 ? 12.916 -9.226 5.009 1.00 82.00 671 ARG A C 1
ATOM 5133 O O . ARG A 1 671 ? 12.956 -9.958 4.029 1.00 82.00 671 ARG A O 1
ATOM 5140 N N . ARG A 1 672 ? 13.719 -8.171 5.158 1.00 82.19 672 ARG A N 1
ATOM 5141 C CA . ARG A 1 672 ? 14.651 -7.730 4.119 1.00 82.19 672 ARG A CA 1
ATOM 5142 C C . ARG A 1 672 ? 15.705 -8.780 3.777 1.00 82.19 672 ARG A C 1
ATOM 5144 O O . ARG A 1 672 ? 16.016 -8.977 2.609 1.00 82.19 672 ARG A O 1
ATOM 5151 N N . LEU A 1 673 ? 16.246 -9.470 4.781 1.00 81.19 673 LEU A N 1
ATOM 5152 C CA . LEU A 1 673 ? 17.179 -10.574 4.548 1.00 81.19 673 LEU A CA 1
ATOM 5153 C C . LEU A 1 673 ? 16.523 -11.698 3.743 1.00 81.19 673 LEU A C 1
ATOM 5155 O O . LEU A 1 673 ? 17.136 -12.207 2.811 1.00 81.19 673 LEU A O 1
ATOM 5159 N N . VAL A 1 674 ? 15.279 -12.056 4.073 1.00 82.38 674 VAL A N 1
ATOM 5160 C CA . VAL A 1 674 ? 14.529 -13.100 3.361 1.00 82.38 674 VAL A CA 1
ATOM 5161 C C . VAL A 1 674 ? 14.234 -12.695 1.916 1.00 82.38 674 VAL A C 1
ATOM 5163 O O . VAL A 1 674 ? 14.427 -13.520 1.028 1.00 82.38 674 VAL A O 1
ATOM 5166 N N . THR A 1 675 ? 13.817 -11.451 1.657 1.00 78.56 675 THR A N 1
ATOM 5167 C CA . THR A 1 675 ? 13.490 -11.005 0.290 1.00 78.56 675 THR A CA 1
ATOM 5168 C C . THR A 1 675 ? 14.730 -10.788 -0.583 1.00 78.56 675 THR A C 1
ATOM 5170 O O . THR A 1 675 ? 14.684 -11.052 -1.780 1.00 78.56 675 THR A O 1
ATOM 5173 N N . MET A 1 676 ? 15.869 -10.408 0.009 1.00 80.88 676 MET A N 1
ATOM 5174 C CA . MET A 1 676 ? 17.137 -10.215 -0.708 1.00 80.88 676 MET A CA 1
ATOM 5175 C C . MET A 1 676 ? 17.838 -11.536 -1.077 1.00 80.88 676 MET A C 1
ATOM 5177 O O . MET A 1 676 ? 18.589 -11.601 -2.054 1.00 80.88 676 MET A O 1
ATOM 5181 N N . LEU A 1 677 ? 17.632 -12.593 -0.287 1.00 84.50 677 LEU A N 1
ATOM 5182 C CA . LEU A 1 677 ? 18.371 -13.852 -0.413 1.00 84.50 677 LEU A CA 1
ATOM 5183 C C . LEU A 1 677 ? 18.207 -14.526 -1.790 1.00 84.50 677 LEU A C 1
ATOM 5185 O O . LEU A 1 677 ? 19.237 -14.899 -2.357 1.00 84.50 677 LEU A O 1
ATOM 5189 N N . PRO A 1 678 ? 16.995 -14.640 -2.378 1.00 82.56 678 PRO A N 1
ATOM 5190 C CA . PRO A 1 678 ? 16.829 -15.155 -3.735 1.00 82.56 678 PRO A CA 1
ATOM 5191 C C . PRO A 1 678 ? 17.702 -14.414 -4.746 1.00 82.56 678 PRO A C 1
ATOM 5193 O O . PRO A 1 678 ? 18.420 -15.051 -5.513 1.00 82.56 678 PRO A O 1
ATOM 5196 N N . THR A 1 679 ? 17.723 -13.082 -4.700 1.00 80.62 679 THR A N 1
ATOM 5197 C CA . THR A 1 679 ? 18.498 -12.276 -5.645 1.00 80.62 679 THR A CA 1
ATOM 5198 C C . THR A 1 679 ? 19.998 -12.491 -5.497 1.00 80.62 679 THR A C 1
ATOM 5200 O O . THR A 1 679 ? 20.691 -12.667 -6.494 1.00 80.62 679 THR A O 1
ATOM 5203 N N . LEU A 1 680 ? 20.512 -12.538 -4.264 1.00 84.88 680 LEU A N 1
ATOM 5204 C CA . LEU A 1 680 ? 21.938 -12.792 -4.026 1.00 84.88 680 LEU A CA 1
ATOM 5205 C C . LEU A 1 680 ? 22.372 -14.181 -4.495 1.00 84.88 680 LEU A C 1
ATOM 5207 O O . LEU A 1 680 ? 23.455 -14.318 -5.060 1.00 84.88 680 LEU A O 1
ATOM 5211 N N . VAL A 1 681 ? 21.535 -15.201 -4.282 1.00 85.06 681 VAL A N 1
ATOM 5212 C CA . VAL A 1 681 ? 21.803 -16.561 -4.769 1.00 85.06 681 VAL A CA 1
ATOM 5213 C C . VAL A 1 681 ? 21.848 -16.572 -6.292 1.00 85.06 681 VAL A C 1
ATOM 5215 O O . VAL A 1 681 ? 22.784 -17.105 -6.876 1.00 85.06 681 VAL A O 1
ATOM 5218 N N . ILE A 1 682 ? 20.871 -15.944 -6.939 1.00 81.88 682 ILE A N 1
ATOM 5219 C CA . ILE A 1 682 ? 20.764 -15.890 -8.397 1.00 81.88 682 ILE A CA 1
ATOM 5220 C C . ILE A 1 682 ? 21.958 -15.151 -9.025 1.00 81.88 682 ILE A C 1
ATOM 5222 O O . ILE A 1 682 ? 22.555 -15.661 -9.974 1.00 81.88 682 ILE A O 1
ATOM 5226 N N . ILE A 1 683 ? 22.350 -13.998 -8.467 1.00 81.12 683 ILE A N 1
ATOM 5227 C CA . ILE A 1 683 ? 23.542 -13.252 -8.904 1.00 81.12 683 ILE A CA 1
ATOM 5228 C C . ILE A 1 683 ? 24.808 -14.083 -8.663 1.00 81.12 683 ILE A C 1
ATOM 5230 O O . ILE A 1 683 ? 25.673 -14.151 -9.530 1.00 81.12 683 ILE A O 1
ATOM 5234 N N . GLY A 1 684 ? 24.913 -14.766 -7.518 1.00 83.75 684 GLY A N 1
ATOM 5235 C CA . GLY A 1 684 ? 26.038 -15.656 -7.215 1.00 83.75 684 GLY A CA 1
ATOM 5236 C C . GLY A 1 684 ? 26.151 -16.859 -8.161 1.00 83.75 684 GLY A C 1
ATOM 5237 O O . GLY A 1 684 ? 27.248 -17.374 -8.368 1.00 83.75 684 GLY A O 1
ATOM 5238 N N . LEU A 1 685 ? 25.038 -17.284 -8.764 1.00 84.88 685 LEU A N 1
ATOM 5239 C CA . LEU A 1 685 ? 24.982 -18.343 -9.775 1.00 84.88 685 LEU A CA 1
ATOM 5240 C C . LEU A 1 685 ? 25.213 -17.833 -11.211 1.00 84.88 685 LEU A C 1
ATOM 5242 O O . LEU A 1 685 ? 25.176 -18.644 -12.135 1.00 84.88 685 LEU A O 1
ATOM 5246 N N . ASN A 1 686 ? 25.460 -16.530 -11.412 1.00 80.06 686 ASN A N 1
ATOM 5247 C CA . ASN A 1 686 ? 25.622 -15.889 -12.727 1.00 80.06 686 ASN A CA 1
ATOM 5248 C C . ASN A 1 686 ? 24.470 -16.192 -13.706 1.00 80.06 686 ASN A C 1
ATOM 5250 O O . ASN A 1 686 ? 24.686 -16.395 -14.901 1.00 80.06 686 ASN A O 1
ATOM 5254 N N . ILE A 1 687 ? 23.235 -16.247 -13.199 1.00 76.62 687 ILE A N 1
ATOM 5255 C CA . ILE A 1 687 ? 22.044 -16.349 -14.049 1.00 76.62 687 ILE A CA 1
ATOM 5256 C C . ILE A 1 687 ? 21.804 -14.992 -14.722 1.00 76.62 687 ILE A C 1
ATOM 5258 O O . ILE A 1 687 ? 21.973 -13.950 -14.092 1.00 76.62 687 ILE A O 1
ATOM 5262 N N . ASP A 1 688 ? 21.389 -15.021 -15.989 1.00 72.25 688 ASP A N 1
ATOM 5263 C CA . ASP A 1 688 ? 21.118 -13.832 -16.797 1.00 72.25 688 ASP A CA 1
ATOM 5264 C C . ASP A 1 688 ? 20.078 -12.891 -16.131 1.00 72.25 688 ASP A C 1
ATOM 5266 O O . ASP A 1 688 ? 18.918 -13.297 -15.957 1.00 72.25 688 ASP A O 1
ATOM 5270 N N . PRO A 1 689 ? 20.465 -11.637 -15.796 1.00 68.44 689 PRO A N 1
ATOM 5271 C CA . PRO A 1 689 ? 19.596 -10.570 -15.286 1.00 68.44 689 PRO A CA 1
ATOM 5272 C C . PRO A 1 689 ? 18.262 -10.425 -16.024 1.00 68.44 689 PRO A C 1
ATOM 5274 O O . PRO A 1 689 ? 17.218 -10.222 -15.397 1.00 68.44 689 PRO A O 1
ATOM 5277 N N . LEU A 1 690 ? 18.272 -10.558 -17.352 1.00 65.31 690 LEU A N 1
ATOM 5278 C CA . LEU A 1 690 ? 17.088 -10.347 -18.180 1.00 65.31 690 LEU A CA 1
ATOM 5279 C C . LEU A 1 690 ? 16.052 -11.460 -17.982 1.00 65.31 690 LEU A C 1
ATOM 5281 O O . LEU A 1 690 ? 14.855 -11.193 -17.872 1.00 65.31 690 LEU A O 1
ATOM 5285 N N . GLN A 1 691 ? 16.498 -12.714 -17.877 1.00 69.12 691 GLN A N 1
ATOM 5286 C CA . GLN A 1 691 ? 15.599 -13.852 -17.646 1.00 69.12 691 GLN A CA 1
ATOM 5287 C C . GLN A 1 691 ? 14.904 -13.750 -16.290 1.00 69.12 691 GLN A C 1
ATOM 5289 O O . GLN A 1 691 ? 13.733 -14.105 -16.152 1.00 69.12 691 GLN A O 1
ATOM 5294 N N . ILE A 1 692 ? 15.623 -13.236 -15.295 1.00 71.69 692 ILE A N 1
ATOM 5295 C CA . ILE A 1 692 ? 15.118 -13.010 -13.941 1.00 71.69 692 ILE A CA 1
ATOM 5296 C C . ILE A 1 692 ? 14.053 -11.912 -13.944 1.00 71.69 692 ILE A C 1
ATOM 5298 O O . ILE A 1 692 ? 13.008 -12.070 -13.311 1.00 71.69 692 ILE A O 1
ATOM 5302 N N . LEU A 1 693 ? 14.294 -10.837 -14.699 1.00 70.69 693 LEU A N 1
ATOM 5303 C CA . LEU A 1 693 ? 13.340 -9.748 -14.883 1.00 70.69 693 LEU A CA 1
ATOM 5304 C C . LEU A 1 693 ? 12.028 -10.261 -15.491 1.00 70.69 693 LEU A C 1
ATOM 5306 O O . LEU A 1 693 ? 10.958 -10.012 -14.945 1.00 70.69 693 LEU A O 1
ATOM 5310 N N . VAL A 1 694 ? 12.104 -11.054 -16.564 1.00 70.25 694 VAL A N 1
ATOM 5311 C CA . VAL A 1 694 ? 10.917 -11.650 -17.202 1.00 70.25 694 VAL A CA 1
ATOM 5312 C C . VAL A 1 694 ? 10.182 -12.588 -16.239 1.00 70.25 694 VAL A C 1
ATOM 5314 O O . VAL A 1 694 ? 8.959 -12.515 -16.114 1.00 70.25 694 VAL A O 1
ATOM 5317 N N . LEU A 1 695 ? 10.912 -13.442 -15.513 1.00 71.44 695 LEU A N 1
ATOM 5318 C CA . LEU A 1 695 ? 10.329 -14.369 -14.538 1.00 71.44 695 LEU A CA 1
ATOM 5319 C C . LEU A 1 695 ? 9.582 -13.633 -13.418 1.00 71.44 695 LEU A C 1
ATOM 5321 O O . LEU A 1 695 ? 8.519 -14.079 -12.978 1.00 71.44 695 LEU A O 1
ATOM 5325 N N . SER A 1 696 ? 10.135 -12.502 -12.978 1.00 77.44 696 SER A N 1
ATOM 5326 C CA . SER A 1 696 ? 9.496 -11.629 -12.003 1.00 77.44 696 SER A CA 1
ATOM 5327 C C . SER A 1 696 ? 8.137 -11.147 -12.513 1.00 77.44 696 SER A C 1
ATOM 5329 O O . SER A 1 696 ? 7.118 -11.395 -11.864 1.00 77.44 696 SER A O 1
ATOM 5331 N N . GLN A 1 697 ? 8.085 -10.594 -13.728 1.00 76.25 697 GLN A N 1
ATOM 5332 C CA . GLN A 1 697 ? 6.845 -10.065 -14.312 1.00 76.25 697 GLN A CA 1
ATOM 5333 C C . GLN A 1 697 ? 5.757 -11.130 -14.503 1.00 76.25 697 GLN A C 1
ATOM 5335 O O . GLN A 1 697 ? 4.567 -10.872 -14.296 1.00 76.25 697 GLN A O 1
ATOM 5340 N N . VAL A 1 698 ? 6.152 -12.364 -14.823 1.00 73.31 698 VAL A N 1
ATOM 5341 C CA . VAL A 1 698 ? 5.227 -13.505 -14.894 1.00 73.31 698 VAL A CA 1
ATOM 5342 C C . VAL A 1 698 ? 4.579 -13.773 -13.532 1.00 73.31 698 VAL A C 1
ATOM 5344 O O . VAL A 1 698 ? 3.367 -13.979 -13.456 1.00 73.31 698 VAL A O 1
ATOM 5347 N N . SER A 1 699 ? 5.356 -13.724 -12.445 1.00 78.56 699 SER A N 1
ATOM 5348 C CA . SER A 1 699 ? 4.845 -13.897 -11.078 1.00 78.56 699 SER A CA 1
ATOM 5349 C C . SER A 1 699 ? 3.831 -12.809 -10.698 1.00 78.56 699 SER A C 1
ATOM 5351 O O . SER A 1 699 ? 2.750 -13.117 -10.187 1.00 78.56 699 SER A O 1
ATOM 5353 N N . LEU A 1 700 ? 4.119 -11.539 -11.019 1.00 79.88 700 LEU A N 1
ATOM 5354 C CA . LEU A 1 700 ? 3.179 -10.433 -10.792 1.00 79.88 700 LEU A CA 1
ATOM 5355 C C . LEU A 1 700 ? 1.871 -10.628 -11.572 1.00 79.88 700 LEU A C 1
ATOM 5357 O O . LEU A 1 700 ? 0.784 -10.438 -11.018 1.00 79.88 700 LEU A O 1
ATOM 5361 N N . SER A 1 701 ? 1.971 -11.070 -12.827 1.00 77.31 701 SER A N 1
ATOM 5362 C CA . SER A 1 701 ? 0.823 -11.323 -13.707 1.00 77.31 701 SER A CA 1
ATOM 5363 C C . SER A 1 701 ? -0.111 -12.402 -13.149 1.00 77.31 701 SER A C 1
ATOM 5365 O O . SER A 1 701 ? -1.334 -12.267 -13.227 1.00 77.31 701 SER A O 1
ATOM 5367 N N . PHE A 1 702 ? 0.446 -13.444 -12.519 1.00 81.50 702 PHE A N 1
ATOM 5368 C CA . PHE A 1 702 ? -0.336 -14.466 -11.816 1.00 81.50 702 PHE A CA 1
ATOM 5369 C C . PHE A 1 702 ? -1.055 -13.924 -10.580 1.00 81.50 702 PHE A C 1
ATOM 5371 O O . PHE A 1 702 ? -2.189 -14.324 -10.315 1.00 81.50 702 PHE A O 1
ATOM 5378 N N . GLN A 1 703 ? -0.424 -13.026 -9.820 1.00 87.31 703 GLN A N 1
ATOM 5379 C CA . GLN A 1 703 ? -1.012 -12.488 -8.593 1.00 87.31 703 GLN A CA 1
ATOM 5380 C C . GLN A 1 703 ? -2.069 -11.411 -8.851 1.00 87.31 703 GLN A C 1
ATOM 5382 O O . GLN A 1 703 ? -2.992 -11.230 -8.054 1.00 87.31 703 GLN A O 1
ATOM 5387 N N . LEU A 1 704 ? -1.958 -10.676 -9.954 1.00 87.00 704 LEU A N 1
ATOM 5388 C CA . LEU A 1 704 ? -2.779 -9.498 -10.213 1.00 87.00 704 LEU A CA 1
ATOM 5389 C C . LEU A 1 704 ? -4.302 -9.726 -10.140 1.00 87.00 704 LEU A C 1
ATOM 5391 O O . LEU A 1 704 ? -4.981 -8.920 -9.490 1.00 87.00 704 LEU A O 1
ATOM 5395 N N . PRO A 1 705 ? -4.871 -10.822 -10.684 1.00 88.44 705 PRO A N 1
ATOM 5396 C CA . PRO A 1 705 ? -6.295 -11.114 -10.535 1.00 88.44 705 PRO A CA 1
ATOM 5397 C C . PRO A 1 705 ? -6.729 -11.231 -9.070 1.00 88.44 705 PRO A C 1
ATOM 5399 O O . PRO A 1 705 ? -7.797 -10.745 -8.698 1.00 88.44 705 PRO A O 1
ATOM 5402 N N . PHE A 1 706 ? -5.877 -11.809 -8.224 1.00 90.69 706 PHE A N 1
ATOM 5403 C CA . PHE A 1 706 ? -6.136 -12.014 -6.801 1.00 90.69 706 PHE A CA 1
ATOM 5404 C C . PHE A 1 706 ? -6.078 -10.723 -5.973 1.00 90.69 706 PHE A C 1
ATOM 5406 O O . PHE A 1 706 ? -6.580 -10.700 -4.852 1.00 90.69 706 PHE A O 1
ATOM 5413 N N . ALA A 1 707 ? -5.521 -9.635 -6.510 1.00 91.75 707 ALA A N 1
ATOM 5414 C CA . ALA A 1 707 ? -5.583 -8.309 -5.894 1.00 91.75 707 ALA A CA 1
ATOM 5415 C C . ALA A 1 707 ? -6.747 -7.473 -6.445 1.00 91.75 707 ALA A C 1
ATOM 5417 O O . ALA A 1 707 ? -7.533 -6.902 -5.685 1.00 91.75 707 ALA A O 1
ATOM 5418 N N . VAL A 1 708 ? -6.887 -7.424 -7.773 1.00 93.12 708 VAL A N 1
ATOM 5419 C CA . VAL A 1 708 ? -7.847 -6.541 -8.448 1.00 93.12 708 VAL A CA 1
ATOM 5420 C C . VAL A 1 708 ? -9.285 -7.019 -8.261 1.00 93.12 708 VAL A C 1
ATOM 5422 O O . VAL A 1 708 ? -10.167 -6.205 -7.982 1.00 93.12 708 VAL A O 1
ATOM 5425 N N . VAL A 1 709 ? -9.545 -8.328 -8.359 1.00 94.06 709 VAL A N 1
ATOM 5426 C CA . VAL A 1 709 ? -10.912 -8.858 -8.241 1.00 94.06 709 VAL A CA 1
ATOM 5427 C C . VAL A 1 709 ? -11.499 -8.588 -6.847 1.00 94.06 709 VAL A C 1
ATOM 5429 O O . VAL A 1 709 ? -12.581 -7.995 -6.788 1.00 94.06 709 VAL A O 1
ATOM 5432 N N . PRO A 1 710 ? -10.821 -8.909 -5.723 1.00 94.31 710 PRO A N 1
ATOM 5433 C CA . PRO A 1 710 ? -11.328 -8.548 -4.398 1.00 94.31 710 PRO A CA 1
ATOM 5434 C C . PRO A 1 710 ? -11.511 -7.040 -4.224 1.00 94.31 710 PRO A C 1
ATOM 5436 O O . PRO A 1 710 ? -12.533 -6.606 -3.694 1.00 94.31 710 PRO A O 1
ATOM 5439 N N . LEU A 1 711 ? -10.583 -6.225 -4.736 1.00 95.94 711 LEU A N 1
ATOM 5440 C CA . LEU A 1 711 ? -10.690 -4.770 -4.658 1.00 95.94 711 LEU A CA 1
ATOM 5441 C C . LEU A 1 711 ? -11.972 -4.248 -5.322 1.00 95.94 711 LEU A C 1
ATOM 5443 O O . LEU A 1 711 ? -12.716 -3.464 -4.725 1.00 95.94 711 LEU A O 1
ATOM 5447 N N . VAL A 1 712 ? -12.257 -4.686 -6.551 1.00 95.38 712 VAL A N 1
ATOM 5448 C CA . VAL A 1 712 ? -13.451 -4.249 -7.288 1.00 95.38 712 VAL A CA 1
ATOM 5449 C C . VAL A 1 712 ? -14.727 -4.807 -6.654 1.00 95.38 712 VAL A C 1
ATOM 5451 O O . VAL A 1 712 ? -15.728 -4.087 -6.582 1.00 95.38 712 VAL A O 1
ATOM 5454 N N . LEU A 1 713 ? -14.702 -6.042 -6.141 1.00 94.50 713 LEU A N 1
ATOM 5455 C CA . LEU A 1 713 ? -15.829 -6.643 -5.423 1.00 94.50 713 LEU A CA 1
ATOM 5456 C C . LEU A 1 713 ? -16.180 -5.857 -4.156 1.00 94.50 713 LEU A C 1
ATOM 5458 O O . LEU A 1 713 ? -17.329 -5.438 -3.998 1.00 94.50 713 LEU A O 1
ATOM 5462 N N . PHE A 1 714 ? -15.201 -5.598 -3.287 1.00 94.88 714 PHE A N 1
ATOM 5463 C CA . PHE A 1 714 ? -15.435 -4.914 -2.015 1.00 94.88 714 PHE A CA 1
ATOM 5464 C C . PHE A 1 714 ? -15.814 -3.450 -2.209 1.00 94.88 714 PHE A C 1
ATOM 5466 O O . PHE A 1 714 ? -16.792 -2.991 -1.623 1.00 94.88 714 PHE A O 1
ATOM 5473 N N . THR A 1 715 ? -15.141 -2.732 -3.112 1.00 94.00 715 THR A N 1
ATOM 5474 C CA . THR A 1 715 ? -15.489 -1.327 -3.401 1.00 94.00 715 THR A CA 1
ATOM 5475 C C . THR A 1 715 ? -16.853 -1.168 -4.089 1.00 94.00 715 THR A C 1
ATOM 5477 O O . THR A 1 715 ? -17.455 -0.088 -4.065 1.00 94.00 715 THR A O 1
ATOM 5480 N N . SER A 1 716 ? -17.385 -2.247 -4.671 1.00 92.06 716 SER A N 1
ATOM 5481 C CA . SER A 1 716 ? -18.732 -2.301 -5.251 1.00 92.06 716 SER A CA 1
ATOM 5482 C C . SER A 1 716 ? -19.820 -2.760 -4.275 1.00 92.06 716 SER A C 1
ATOM 5484 O O . SER A 1 716 ? -20.991 -2.743 -4.660 1.00 92.06 716 SER A O 1
ATOM 5486 N N . ASN A 1 717 ? -19.471 -3.182 -3.054 1.00 92.00 717 ASN A N 1
ATOM 5487 C CA . ASN A 1 717 ? -20.416 -3.703 -2.069 1.00 92.00 717 ASN A CA 1
ATOM 5488 C C . ASN A 1 717 ? -20.910 -2.583 -1.122 1.00 92.00 717 ASN A C 1
ATOM 5490 O O . ASN A 1 717 ? -20.110 -2.048 -0.348 1.00 92.00 717 ASN A O 1
ATOM 5494 N N . PRO A 1 718 ? -22.215 -2.235 -1.130 1.00 90.19 718 PRO A N 1
ATOM 5495 C CA . PRO A 1 718 ? -22.773 -1.210 -0.246 1.00 90.19 718 PRO A CA 1
ATOM 5496 C C . PRO A 1 718 ? -22.674 -1.547 1.241 1.00 90.19 718 PRO A C 1
ATOM 5498 O O . PRO A 1 718 ? -22.561 -0.635 2.051 1.00 90.19 718 PRO A O 1
ATOM 5501 N N . THR A 1 719 ? -22.679 -2.831 1.604 1.00 89.25 719 THR A N 1
ATOM 5502 C CA . THR A 1 719 ? -22.576 -3.273 3.001 1.00 89.25 719 THR A CA 1
ATOM 5503 C C . THR A 1 719 ? -21.196 -2.972 3.586 1.00 89.25 719 THR A C 1
ATOM 5505 O O . THR A 1 719 ? -21.091 -2.627 4.754 1.00 89.25 719 THR A O 1
ATOM 5508 N N . ILE A 1 720 ? -20.143 -3.053 2.765 1.00 89.38 720 ILE A N 1
ATOM 5509 C CA . ILE A 1 720 ? -18.755 -2.803 3.189 1.00 89.38 720 ILE A CA 1
ATOM 5510 C C . ILE A 1 720 ? -18.420 -1.311 3.095 1.00 89.38 720 ILE A C 1
ATOM 5512 O O . ILE A 1 720 ? -17.816 -0.739 3.996 1.00 89.38 720 ILE A O 1
ATOM 5516 N N . MET A 1 721 ? -18.810 -0.665 1.993 1.00 88.56 721 MET A N 1
ATOM 5517 C CA . MET A 1 721 ? -18.409 0.715 1.694 1.00 88.56 721 MET A CA 1
ATOM 5518 C C . MET A 1 721 ? -19.373 1.772 2.241 1.00 88.56 721 MET A C 1
ATOM 5520 O O . MET A 1 721 ? -19.040 2.961 2.254 1.00 88.56 721 MET A O 1
ATOM 5524 N N . GLY A 1 722 ? -20.592 1.380 2.619 1.00 88.50 722 GLY A N 1
ATOM 5525 C CA . GLY A 1 722 ? -21.644 2.298 3.042 1.00 88.50 722 GLY A CA 1
ATOM 5526 C C . GLY A 1 722 ? -21.859 3.434 2.024 1.00 88.50 722 GLY A C 1
ATOM 5527 O O . GLY A 1 722 ? -21.965 3.179 0.818 1.00 88.50 722 GLY A O 1
ATOM 5528 N N . PRO A 1 723 ? -21.858 4.711 2.459 1.00 85.75 723 PRO A N 1
ATOM 5529 C CA . PRO A 1 723 ? -22.004 5.872 1.574 1.00 85.75 723 PRO A CA 1
ATOM 5530 C C . PRO A 1 723 ? -20.902 6.036 0.514 1.00 85.75 723 PRO A C 1
ATOM 5532 O O . PRO A 1 723 ? -21.044 6.868 -0.383 1.00 85.75 723 PRO A O 1
ATOM 5535 N N . PHE A 1 724 ? -19.795 5.294 0.620 1.00 87.06 724 PHE A N 1
ATOM 5536 C CA . PHE A 1 724 ? -18.680 5.323 -0.326 1.00 87.06 724 PHE A CA 1
ATOM 5537 C C . PHE A 1 724 ? -18.764 4.218 -1.391 1.00 87.06 724 PHE A C 1
ATOM 5539 O O . PHE A 1 724 ? -17.811 4.041 -2.144 1.00 87.06 724 PHE A O 1
ATOM 5546 N N . ALA A 1 725 ? -19.868 3.478 -1.521 1.00 90.25 725 ALA A N 1
ATOM 5547 C CA . ALA A 1 725 ? -20.001 2.467 -2.574 1.00 90.25 725 ALA A CA 1
ATOM 5548 C C . ALA A 1 725 ? -19.790 3.047 -3.991 1.00 90.25 725 ALA A C 1
ATOM 5550 O O . ALA A 1 725 ? -20.055 4.223 -4.264 1.00 90.25 725 ALA A O 1
ATOM 5551 N N . ASN A 1 726 ? -19.265 2.240 -4.915 1.00 89.81 726 ASN A N 1
ATOM 5552 C CA . ASN A 1 726 ? -19.052 2.674 -6.297 1.00 89.81 726 ASN A CA 1
ATOM 5553 C C . ASN A 1 726 ? -20.377 2.896 -7.046 1.00 89.81 726 ASN A C 1
ATOM 5555 O O . ASN A 1 726 ? -21.261 2.041 -7.053 1.00 89.81 726 ASN A O 1
ATOM 5559 N N . GLY A 1 727 ? -20.485 4.031 -7.747 1.00 88.69 727 GLY A N 1
ATOM 5560 C CA . GLY A 1 727 ? -21.575 4.279 -8.692 1.00 88.69 727 GLY A CA 1
ATOM 5561 C C . GLY A 1 727 ? -21.490 3.369 -9.926 1.00 88.69 727 GLY A C 1
ATOM 5562 O O . GLY A 1 727 ? -20.440 2.794 -10.216 1.00 88.69 727 GLY A O 1
ATOM 5563 N N . ARG A 1 728 ? -22.586 3.272 -10.694 1.00 91.56 728 ARG A N 1
ATOM 5564 C CA . ARG A 1 728 ? -22.705 2.355 -11.850 1.00 91.56 728 ARG A CA 1
ATOM 5565 C C . ARG A 1 728 ? -21.588 2.529 -12.888 1.00 91.56 728 ARG A C 1
ATOM 5567 O O . ARG A 1 728 ? -21.058 1.535 -13.367 1.00 91.56 728 ARG A O 1
ATOM 5574 N N . VAL A 1 729 ? -21.206 3.774 -13.184 1.00 92.56 729 VAL A N 1
ATOM 5575 C CA . VAL A 1 729 ? -20.151 4.093 -14.164 1.00 92.56 729 VAL A CA 1
ATOM 5576 C C . VAL A 1 729 ? -18.783 3.608 -13.687 1.00 92.56 729 VAL A C 1
ATOM 5578 O O . VAL A 1 729 ? -18.115 2.871 -14.401 1.00 92.56 729 VAL A O 1
ATOM 5581 N N . ILE A 1 730 ? -18.388 3.953 -12.457 1.00 92.19 730 ILE A N 1
ATOM 5582 C CA . ILE A 1 730 ? -17.099 3.527 -11.887 1.00 92.19 730 ILE A CA 1
ATOM 5583 C C . ILE A 1 730 ? -17.035 2.006 -11.767 1.00 92.19 730 ILE A C 1
ATOM 5585 O O . ILE A 1 730 ? -16.008 1.416 -12.077 1.00 92.19 730 ILE A O 1
ATOM 5589 N N . LYS A 1 731 ? -18.141 1.360 -11.384 1.00 91.69 731 LYS A N 1
ATOM 5590 C CA . LYS A 1 731 ? -18.233 -0.102 -11.346 1.00 91.69 731 LYS A CA 1
ATOM 5591 C C . LYS A 1 731 ? -18.014 -0.721 -12.731 1.00 91.69 731 LYS A C 1
ATOM 5593 O O . LYS A 1 731 ? -17.243 -1.667 -12.841 1.00 91.69 731 LYS A O 1
ATOM 5598 N N . ALA A 1 732 ? -18.655 -0.188 -13.773 1.00 93.56 732 ALA A N 1
ATOM 5599 C CA . ALA A 1 732 ? -18.475 -0.668 -15.144 1.00 93.56 732 ALA A CA 1
ATOM 5600 C C . ALA A 1 732 ? -17.031 -0.472 -15.635 1.00 93.56 732 ALA A C 1
ATOM 5602 O O . ALA A 1 732 ? -16.443 -1.408 -16.167 1.00 93.56 732 ALA A O 1
ATOM 5603 N N . LEU A 1 733 ? -16.437 0.701 -15.390 1.00 93.50 733 LEU A N 1
ATOM 5604 C CA . LEU A 1 733 ? -15.044 0.987 -15.750 1.00 93.50 733 LEU A CA 1
ATOM 5605 C C . LEU A 1 733 ? -14.054 0.084 -15.007 1.00 93.50 733 LEU A C 1
ATOM 5607 O O . LEU A 1 733 ? -13.123 -0.431 -15.616 1.00 93.50 733 LEU A O 1
ATOM 5611 N N . ALA A 1 734 ? -14.269 -0.148 -13.710 1.00 93.75 734 ALA A N 1
ATOM 5612 C CA . ALA A 1 734 ? -13.407 -1.003 -12.903 1.00 93.75 734 ALA A CA 1
ATOM 5613 C C . ALA A 1 734 ? -13.443 -2.459 -13.385 1.00 93.75 734 ALA A C 1
ATOM 5615 O O . ALA A 1 734 ? -12.393 -3.083 -13.532 1.00 93.75 734 ALA A O 1
ATOM 5616 N N . TRP A 1 735 ? -14.631 -2.989 -13.695 1.00 94.88 735 TRP A N 1
ATOM 5617 C CA . TRP A 1 735 ? -14.764 -4.329 -14.270 1.00 94.88 735 TRP A CA 1
ATOM 5618 C C . TRP A 1 735 ? -14.214 -4.423 -15.691 1.00 94.88 735 TRP A C 1
ATOM 5620 O O . TRP A 1 735 ? -13.602 -5.434 -16.014 1.00 94.88 735 TRP A O 1
ATOM 5630 N N . ALA A 1 736 ? -14.369 -3.382 -16.513 1.00 93.19 736 ALA A N 1
ATOM 5631 C CA . ALA A 1 736 ? -13.765 -3.335 -17.841 1.00 93.19 736 ALA A CA 1
ATOM 5632 C C . ALA A 1 736 ? -12.231 -3.360 -17.757 1.00 93.19 736 ALA A C 1
ATOM 5634 O O . ALA A 1 736 ? -11.605 -4.192 -18.405 1.00 93.19 736 ALA A O 1
ATOM 5635 N N . ALA A 1 737 ? -11.628 -2.526 -16.902 1.00 91.00 737 ALA A N 1
ATOM 5636 C CA . ALA A 1 737 ? -10.186 -2.541 -16.655 1.00 91.00 737 ALA A CA 1
ATOM 5637 C C . ALA A 1 737 ? -9.720 -3.909 -16.133 1.00 91.00 737 ALA A C 1
ATOM 5639 O O . ALA A 1 737 ? -8.754 -4.470 -16.640 1.00 91.00 737 ALA A O 1
ATOM 5640 N N . THR A 1 738 ? -10.457 -4.488 -15.181 1.00 91.38 738 THR A N 1
ATOM 5641 C CA . THR A 1 738 ? -10.179 -5.827 -14.639 1.00 91.38 738 THR A CA 1
ATOM 5642 C C . THR A 1 738 ? -10.219 -6.890 -15.736 1.00 91.38 738 THR A C 1
ATOM 5644 O O . THR A 1 738 ? -9.282 -7.668 -15.861 1.00 91.38 738 THR A O 1
ATOM 5647 N N . ALA A 1 739 ? -11.263 -6.912 -16.568 1.00 91.38 739 ALA A N 1
ATOM 5648 C CA . ALA A 1 739 ? -11.403 -7.879 -17.655 1.00 91.38 739 ALA A CA 1
ATOM 5649 C C . ALA A 1 739 ? -10.279 -7.748 -18.693 1.00 91.38 739 ALA A C 1
ATOM 5651 O O . ALA A 1 739 ? -9.725 -8.761 -19.115 1.00 91.38 739 ALA A O 1
ATOM 5652 N N . THR A 1 740 ? -9.904 -6.516 -19.053 1.00 88.19 740 THR A N 1
ATOM 5653 C CA . THR A 1 740 ? -8.772 -6.244 -19.948 1.00 88.19 740 THR A CA 1
ATOM 5654 C C . THR A 1 740 ? -7.469 -6.773 -19.356 1.00 88.19 740 THR A C 1
ATOM 5656 O O . THR A 1 740 ? -6.775 -7.545 -20.008 1.00 88.19 740 THR A O 1
ATOM 5659 N N . ILE A 1 741 ? -7.164 -6.433 -18.102 1.00 85.25 741 ILE A N 1
ATOM 5660 C CA . ILE A 1 741 ? -5.954 -6.889 -17.405 1.00 85.25 741 ILE A CA 1
ATOM 5661 C C . ILE A 1 741 ? -5.907 -8.421 -17.326 1.00 85.25 741 ILE A C 1
ATOM 5663 O O . ILE A 1 741 ? -4.893 -9.025 -17.663 1.00 85.25 741 ILE A O 1
ATOM 5667 N N . LEU A 1 742 ? -7.006 -9.068 -16.923 1.00 85.75 742 LEU A N 1
ATOM 5668 C CA . LEU A 1 742 ? -7.080 -10.529 -16.833 1.00 85.75 742 LEU A CA 1
ATOM 5669 C C . LEU A 1 742 ? -6.900 -11.188 -18.205 1.00 85.75 742 LEU A C 1
ATOM 5671 O O . LEU A 1 742 ? -6.136 -12.143 -18.319 1.00 85.75 742 LEU A O 1
ATOM 5675 N N . GLY A 1 743 ? -7.570 -10.678 -19.241 1.00 84.94 743 GLY A N 1
ATOM 5676 C CA . GLY A 1 743 ? -7.450 -11.206 -20.600 1.00 84.94 743 GLY A CA 1
ATOM 5677 C C . GLY A 1 743 ? -6.022 -11.106 -21.134 1.00 84.94 743 GLY A C 1
ATOM 5678 O O . GLY A 1 743 ? -5.496 -12.076 -21.676 1.00 84.94 743 GLY A O 1
ATOM 5679 N N . LEU A 1 744 ? -5.366 -9.964 -20.922 1.00 79.94 744 LEU A N 1
ATOM 5680 C CA . LEU A 1 744 ? -3.982 -9.740 -21.342 1.00 79.94 744 LEU A CA 1
ATOM 5681 C C . LEU A 1 744 ? -2.995 -10.605 -20.547 1.00 79.94 744 LEU A C 1
ATOM 5683 O O . LEU A 1 744 ? -2.095 -11.187 -21.144 1.00 79.94 744 LEU A O 1
ATOM 5687 N N . ASN A 1 745 ? -3.206 -10.781 -19.241 1.00 79.19 745 ASN A N 1
ATOM 5688 C CA . ASN A 1 745 ? -2.400 -11.699 -18.432 1.00 79.19 745 ASN A CA 1
ATOM 5689 C C . ASN A 1 745 ? -2.518 -13.148 -18.909 1.00 79.19 745 ASN A C 1
ATOM 5691 O O . ASN A 1 745 ? -1.515 -13.850 -18.970 1.00 79.19 745 ASN A O 1
ATOM 5695 N N . VAL A 1 746 ? -3.715 -13.604 -19.294 1.00 80.69 746 VAL A N 1
ATOM 5696 C CA . VAL A 1 746 ? -3.888 -14.949 -19.869 1.00 80.69 746 VAL A CA 1
ATOM 5697 C C . VAL A 1 746 ? -3.093 -15.093 -21.169 1.00 80.69 746 VAL A C 1
ATOM 5699 O O . VAL A 1 746 ? -2.441 -16.117 -21.364 1.00 80.69 746 VAL A O 1
ATOM 5702 N N . VAL A 1 747 ? -3.089 -14.068 -22.029 1.00 77.75 747 VAL A N 1
ATOM 5703 C CA . VAL A 1 747 ? -2.279 -14.058 -23.259 1.00 77.75 747 VAL A CA 1
ATOM 5704 C C . VAL A 1 747 ? -0.782 -14.103 -22.940 1.00 77.75 747 VAL A C 1
ATOM 5706 O O . VAL A 1 747 ? -0.074 -14.922 -23.525 1.00 77.75 747 VAL A O 1
ATOM 5709 N N . LEU A 1 748 ? -0.311 -13.284 -21.993 1.00 72.62 748 LEU A N 1
ATOM 5710 C CA . LEU A 1 748 ? 1.091 -13.268 -21.563 1.00 72.62 748 LEU A CA 1
ATOM 5711 C C . LEU A 1 748 ? 1.525 -14.640 -21.036 1.00 72.62 748 LEU A C 1
ATOM 5713 O O . LEU A 1 748 ? 2.560 -15.169 -21.437 1.00 72.62 748 LEU A O 1
ATOM 5717 N N . LEU A 1 749 ? 0.713 -15.237 -20.162 1.00 73.44 749 LEU A N 1
ATOM 5718 C CA . LEU A 1 749 ? 0.982 -16.544 -19.569 1.00 73.44 749 LEU A CA 1
ATOM 5719 C C . LEU A 1 749 ? 0.993 -17.650 -20.617 1.00 73.44 749 LEU A C 1
ATOM 5721 O O . LEU A 1 749 ? 1.895 -18.485 -20.604 1.00 73.44 749 LEU A O 1
ATOM 5725 N N . TYR A 1 750 ? 0.029 -17.636 -21.539 1.00 77.38 750 TYR A N 1
ATOM 5726 C CA . TYR A 1 750 ? -0.025 -18.598 -22.632 1.00 77.38 750 TYR A CA 1
ATOM 5727 C C . TYR A 1 750 ? 1.239 -18.521 -23.490 1.00 77.38 750 TYR A C 1
ATOM 5729 O O . TYR A 1 750 ? 1.889 -19.537 -23.689 1.00 77.38 750 TYR A O 1
ATOM 5737 N N . GLN A 1 751 ? 1.640 -17.322 -23.917 1.00 70.00 751 GLN A N 1
ATOM 5738 C CA . GLN A 1 751 ? 2.831 -17.131 -24.753 1.00 70.00 751 GLN A CA 1
ATOM 5739 C C . GLN A 1 751 ? 4.147 -17.415 -24.017 1.00 70.00 751 GLN A C 1
ATOM 5741 O O . GLN A 1 751 ? 5.127 -17.809 -24.639 1.00 70.00 751 GLN A O 1
ATOM 5746 N N . THR A 1 752 ? 4.187 -17.225 -22.696 1.00 67.88 752 THR A N 1
ATOM 5747 C CA . THR A 1 752 ? 5.400 -17.484 -21.904 1.00 67.88 752 THR A CA 1
ATOM 5748 C C . THR A 1 752 ? 5.572 -18.968 -21.568 1.00 67.88 752 THR A C 1
ATOM 5750 O O . THR A 1 752 ? 6.698 -19.457 -21.469 1.00 67.88 752 THR A O 1
ATOM 5753 N N . LEU A 1 753 ? 4.470 -19.697 -21.359 1.00 68.62 753 LEU A N 1
ATOM 5754 C CA . LEU A 1 753 ? 4.486 -21.112 -20.963 1.00 68.62 753 LEU A CA 1
ATOM 5755 C C . LEU A 1 753 ? 4.383 -22.075 -22.150 1.00 68.62 753 LEU A C 1
ATOM 5757 O O . LEU A 1 753 ? 4.866 -23.204 -22.048 1.00 68.62 753 LEU A O 1
ATOM 5761 N N . VAL A 1 754 ? 3.750 -21.649 -23.244 1.00 62.78 754 VAL A N 1
ATOM 5762 C CA . VAL A 1 754 ? 3.569 -22.425 -24.475 1.00 62.78 754 VAL A CA 1
ATOM 5763 C C . VAL A 1 754 ? 4.408 -21.758 -25.575 1.00 62.78 754 VAL A C 1
ATOM 5765 O O . VAL A 1 754 ? 3.970 -20.741 -26.114 1.00 62.78 754 VAL A O 1
ATOM 5768 N N . PRO A 1 755 ? 5.625 -22.270 -25.843 1.00 49.78 755 PRO A N 1
ATOM 5769 C CA . PRO A 1 755 ? 6.560 -21.685 -26.806 1.00 49.78 755 PRO A CA 1
ATOM 5770 C C . PRO A 1 755 ? 6.117 -21.823 -28.265 1.00 49.78 755 PRO A C 1
ATOM 5772 O O . PRO A 1 755 ? 5.379 -22.787 -28.586 1.00 49.78 755 PRO A O 1
#

Secondary structure (DSSP, 8-state):
-HHHHHHHHHHHHHHHHHHHHHHHHHHTTTSSHHHHHHHHHHHHHHHHTT-SSB-HHHHHHHTT--GGGHHHHHHHHHHTTSEEEETTEEEE-HHHHHHHHHHHHHHHHHHHHIIIII---HHHHHHHHHHHHTT--HHHHHHHHHHTT--SB-SS-PBPPPTT-PPPPP-SEETTTSPBT-EEEEEEE---SHHHHHHHHHTT--TT-EEEEEEEETTEEEEEETTEEEEE-HHHHHTEEEEEPPPPEEEGGGSPTTEEEEEEEE-S-HHHHHHHHHTT--TT-EEEEEEE-TTS-SEEEEETTEEEEE-HHHHTTEEEEEEEEEE-PPPP--HHHHHHHHHHHHHHHH-HHHHHHHHHHH--HHHHHHGGGGSHHHHHHHHHHHHHHGGGGHHHHHHHHHHHHHHHHHHHHHHHHHSS-HHHHHHHHS-HHHHHHHHHHHHHHHHHHHHHHHHHHHHHHHHHH---HHHHHHHHHHHHHHHHHGGGG-HHHHHHHHHHHHHHHHHHHHHHHHHH---HHHHHHHHHS----TT-HHHHHHHHHHHS-HHHHHHHHHHGGGG--TT--HHHHHHHHHHHHHHHHHHHHHHHHHHHHHHHHHHHHSTT---S---HHHHHHHHHHHH-HHHHHHHHHHHHHHHHHHHHHHHHHHHHHHHHHH-----HHHHHHHHHHHHHHHHHTT--HHHHHHHHHHHHHHHHHHHHHHHHHHHT-HHHHGGGPPPHHHHHHHHHHHHHHHHHHHHHHHHHH--

Sequence (755 aa):
MPYLLVFLVAVIVALSVAVVVLWRRTQRVALGLDEITEDTLKALYHLSRQELLIQPRALVRAANLQPGRYALIASELTRRRWAEAEGDALRITRSGERRALELIRAHRLWERYLADKEGLALDALHDEAMRREHLATPEEIDALERELGHPRFDPHGDPIPSREGELPAEQGVSLADWPLRRVGRIVHVEDEPPALFAQLALIGLTRGAQVEVDERAAGRVLVWSGGQRLSLTPAAAASIAVIDAPPERTPLSEIEIGQAARVADIGESPALRARAEAAGLRVGAELAAVSADPLGDPVTYRVNGRTLTLARADANQILLDANTIREIALPRRPWLAEELARAKELFLRYGSLAVLKRALVFFGPAFVISVGYMDPGNWGTDIEGGARFGYRLLWVIFVANLMAILLQILAAKLGIATGKSLPEVCRDHYPRWASVALWVTAELAAMATDLAEFLGGAVGFNLLFGIPLFPAALLTGAVISLILLLERYGFRKVEMVIIGLIAVIGFGYMAEILLAKPPLDEMIRGLLVPSLPIGATLVAVGIIGATVMPHNLYLHSALIQTRVRPSDSLERKRRVYRLAVADSLVALNGAFFVNAAILVMSASAFAGGKLAEYSLESAYHTLTPLLGPLASVAFALALLASGLASSTTATMAGQVIMEGFIHHKINVWLRRLVTMLPTLVIIGLNIDPLQILVLSQVSLSFQLPFAVVPLVLFTSNPTIMGPFANGRVIKALAWAATATILGLNVVLLYQTLVP